Protein AF-0000000071156195 (afdb_homodimer)

Secondary structure (DSSP, 8-state):
-HHHHHHHHHHTT--S-----EE---SSS-HHHHHHHHHHHHHHHT---S-EE---SS-SSS------TT-TTSSTT----SPP---EE-SS-HHHHHHHHHHHSTTTEEEEE-S-THHHHHHHHH-TTHHHHEEEEEEE---SSS--SSBTTB-HHHHH-HHHHHHHHHH-TT--EEEE-HHHHHHT-EEHHIIIIIITTS--HHHHHHHHHTTTSPP-SEE--HHHHHHHHHH-GGGEEEEEEE-EEE--SGGGTT-EEE-TT--S-PPP-EEEEEEE-HHHHHHHHHHHH-/-HHHHHHHHHHTT--S-----EE---SSS-HHHHHHHHHHHHHHHT---S-EE---SS-SSS------TT-TTSSTT----SPP---EE-SS-HHHHHHHHHHHSTTTEEEEE-S-THHHHHHHHH-TTGGGGEEEEEEE---SSS--SSBTTB-HHHHH-HHHHHHHHTS-TT--EEEE-HHHHHHT-EEHHIIIIIITTS--HHHHHHHHHTTTSPP-SEE--HHHHHHHHHH-GGGEEEEEEE-EEE--SGGGTT-EEE-TT--S-PPP-EEEEEEE-HHHHHHHHHHHH-

Organism: Aphis gossypii (NCBI:txid80765)

Radius of gyration: 26.91 Å; Cα contacts (8 Å, |Δi|>4): 1268; chains: 2; bounding box: 45×77×62 Å

Solvent-accessible surface area (backbone atoms only — not comparable to full-atom values): 30628 Å² total; per-residue (Å²): 105,29,65,55,41,54,52,37,33,42,75,66,64,70,52,95,65,82,76,80,61,46,68,39,42,28,52,55,21,49,28,70,36,42,50,52,51,50,32,49,52,28,38,77,68,70,47,53,79,51,50,28,24,48,38,30,60,43,32,82,86,49,81,68,71,64,73,39,55,22,21,80,52,43,42,24,67,63,87,76,88,70,80,70,63,46,67,75,42,74,90,47,42,21,24,57,49,51,43,53,48,23,70,73,32,60,56,66,35,64,46,80,38,73,46,42,46,46,39,58,21,49,24,37,62,68,34,75,64,40,58,76,19,39,54,37,44,40,35,46,39,30,16,83,85,46,61,38,78,67,45,80,19,10,12,55,34,27,44,57,25,22,64,24,41,33,35,41,55,69,56,30,77,83,43,55,28,40,31,42,25,51,60,38,43,58,66,56,65,40,41,30,62,47,48,54,61,53,57,46,56,41,93,23,73,59,27,55,49,50,51,46,26,51,62,48,42,78,89,52,74,54,46,76,58,49,54,36,51,53,43,47,36,70,75,36,61,80,36,52,68,38,67,47,77,35,29,60,45,52,28,69,56,75,92,48,38,12,15,53,48,70,37,84,80,61,77,78,77,61,71,49,30,29,31,38,45,63,37,62,43,52,69,58,50,52,48,50,49,51,63,40,46,87,104,29,66,54,41,54,51,36,33,41,75,66,64,69,52,96,64,80,76,80,60,45,68,38,42,27,53,56,20,50,29,72,38,43,50,52,50,51,31,49,50,28,38,78,68,71,47,52,81,51,48,28,24,48,38,29,60,46,31,81,85,50,82,68,72,63,73,41,54,23,22,79,52,43,42,24,66,62,85,76,88,67,80,70,63,45,67,75,42,77,92,49,43,21,24,58,50,51,43,53,48,22,69,72,31,60,56,66,34,64,46,81,38,72,45,43,45,45,39,58,22,50,24,38,61,68,34,74,66,40,59,75,20,41,55,37,43,38,34,46,41,31,18,84,85,46,60,37,77,69,44,81,19,11,12,55,33,27,45,56,24,21,63,25,42,32,35,42,56,70,56,32,78,86,43,57,27,39,30,42,26,51,60,38,42,60,66,56,64,41,40,29,61,48,49,54,60,53,56,45,55,42,93,25,72,60,27,54,50,49,51,46,26,51,63,49,42,78,88,52,74,54,46,74,60,52,54,37,50,53,44,47,38,71,76,36,61,80,37,53,68,37,66,48,78,34,29,61,45,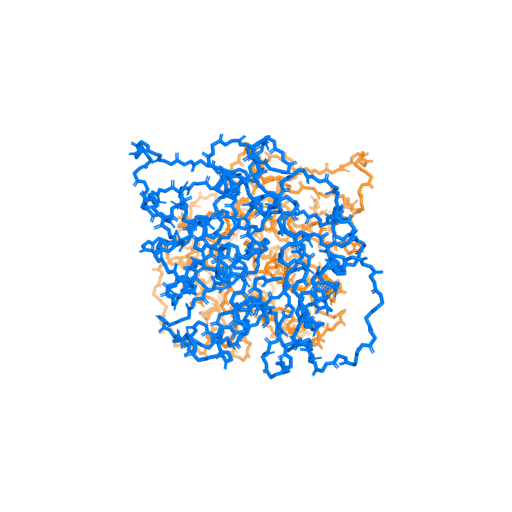52,28,68,57,74,91,49,37,12,15,50,48,70,37,85,80,60,77,78,77,61,71,49,29,30,31,38,44,63,38,61,43,53,68,59,52,53,49,50,49,51,66,42,46,93

Sequence (588 aa):
MAILLLLSARANNDTNFDIVAITCTYGNTNLKNVEKNVLKTLTIANESKIPVYSGAYKPLTHNHTSDNFFGNDGFGDFEFNQKIIGNIDRSKHAAVALIDLAYKYPGELSILVIGPTTNIALAISLDPKFVHKIKRFYVMGGSVIGIGNSSPGVEFNFGSDAESNFIFFNSTRGEVSLLLPWETNLSINISSSWRKNVLGGINSKFLKFLNKAESKTKESPTWEPCDSLMAAAILCPNLIKKSIVTNITPIMEGEARGGILIDYSERSHKPNNVEIIQDVHVEEFQKILVTYLSMAILLLLSARANNDTNFDIVAITCTYGNTNLKNVEKNVLKTLTIANESKIPVYSGAYKPLTHNHTSDNFFGNDGFGDFEFNQKIIGNIDRSKHAAVALIDLAYKYPGELSILVIGPTTNIALAISLDPKFVHKIKRFYVMGGSVIGIGNSSPGVEFNFGSDAESNFIFFNSTRGEVSLLLPWETNLSINISSSWRKNVLGGINSKFLKFLNKAESKTKESPTWEPCDSLMAAAILCPNLIKKSIVTNITPIMEGEARGGILIDYSERSHKPNNVEIIQDVHVEEFQKILVTYLS

Structure (mmCIF, N/CA/C/O backbone):
data_AF-0000000071156195-model_v1
#
loop_
_entity.id
_entity.type
_entity.pdbx_description
1 polymer 'Inosine/uridine-preferring nucleoside hydrolase domain-containing protein'
#
loop_
_atom_site.group_PDB
_atom_site.id
_atom_site.type_symbol
_atom_site.label_atom_id
_atom_site.label_alt_id
_atom_site.label_comp_id
_atom_site.label_asym_id
_atom_site.label_entity_id
_atom_site.label_seq_id
_atom_site.pdbx_PDB_ins_code
_atom_site.Cartn_x
_atom_site.Cartn_y
_atom_site.Cartn_z
_atom_site.occupancy
_atom_site.B_iso_or_equiv
_atom_site.auth_seq_id
_atom_site.auth_comp_id
_atom_site.auth_asym_id
_atom_site.auth_atom_id
_atom_site.pdbx_PDB_model_num
ATOM 1 N N . MET A 1 1 ? -2.215 21.938 16.703 1 96.94 1 MET A N 1
ATOM 2 C CA . MET A 1 1 ? -2.498 23.344 16.484 1 96.94 1 MET A CA 1
ATOM 3 C C . MET A 1 1 ? -3.182 23.562 15.133 1 96.94 1 MET A C 1
ATOM 5 O O . MET A 1 1 ? -4.16 24.297 15.039 1 96.94 1 MET A O 1
ATOM 9 N N . ALA A 1 2 ? -2.705 22.844 14.039 1 98.38 2 ALA A N 1
ATOM 10 C CA . ALA A 1 2 ? -3.297 22.953 12.711 1 98.38 2 ALA A CA 1
ATOM 11 C C . ALA A 1 2 ? -4.781 22.594 12.742 1 98.38 2 ALA A C 1
ATOM 13 O O . ALA A 1 2 ? -5.613 23.328 12.203 1 98.38 2 ALA A O 1
ATOM 14 N N . ILE A 1 3 ? -5.121 21.516 13.398 1 98.25 3 ILE A N 1
ATOM 15 C CA . ILE A 1 3 ? -6.504 21.047 13.492 1 98.25 3 ILE A CA 1
ATOM 16 C C . ILE A 1 3 ? -7.344 22.094 14.227 1 98.25 3 ILE A C 1
ATOM 18 O O . ILE A 1 3 ? -8.414 22.484 13.758 1 98.25 3 ILE A O 1
ATOM 22 N N . LEU A 1 4 ? -6.883 22.625 15.359 1 98.19 4 LEU A N 1
ATOM 23 C CA . LEU A 1 4 ? -7.629 23.594 16.141 1 98.19 4 LEU A CA 1
ATOM 24 C C . LEU A 1 4 ? -7.832 24.891 15.367 1 98.19 4 LEU A C 1
ATOM 26 O O . LEU A 1 4 ? -8.891 25.516 15.461 1 98.19 4 LEU A O 1
ATOM 30 N N . LEU A 1 5 ? -6.824 25.266 14.648 1 98.06 5 LEU A N 1
ATOM 31 C CA . LEU A 1 5 ? -6.922 26.469 13.82 1 98.06 5 LEU A CA 1
ATOM 32 C C . LEU A 1 5 ? -8.07 26.344 12.82 1 98.06 5 LEU A C 1
ATOM 34 O O . LEU A 1 5 ? -8.906 27.25 12.711 1 98.06 5 LEU A O 1
ATOM 38 N N . LEU A 1 6 ? -8.164 25.234 12.109 1 98.19 6 LEU A N 1
ATOM 39 C CA . LEU A 1 6 ? -9.195 25.016 11.102 1 98.19 6 LEU A CA 1
ATOM 40 C C . LEU A 1 6 ? -10.57 24.891 11.742 1 98.19 6 LEU A C 1
ATOM 42 O O . LEU A 1 6 ? -11.562 25.422 11.227 1 98.19 6 LEU A O 1
ATOM 46 N N . LEU A 1 7 ? -10.641 24.188 12.859 1 97.75 7 LEU A N 1
ATOM 47 C CA . LEU A 1 7 ? -11.914 24.031 13.562 1 97.75 7 LEU A CA 1
ATOM 48 C C . LEU A 1 7 ? -12.438 25.375 14.055 1 97.75 7 LEU A C 1
ATOM 50 O O . LEU A 1 7 ? -13.633 25.641 13.953 1 97.75 7 LEU A O 1
ATOM 54 N N . SER A 1 8 ? -11.547 26.156 14.617 1 97.31 8 SER A N 1
ATOM 55 C CA . SER A 1 8 ? -11.93 27.469 15.117 1 97.31 8 SER A CA 1
ATOM 56 C C . SER A 1 8 ? -12.438 28.375 13.992 1 97.31 8 SER A C 1
ATOM 58 O O . SER A 1 8 ? -13.453 29.047 14.141 1 97.31 8 SER A O 1
ATOM 60 N N . ALA A 1 9 ? -11.695 28.391 12.883 1 97.19 9 ALA A N 1
ATOM 61 C CA . ALA A 1 9 ? -12.117 29.188 11.734 1 97.19 9 ALA A CA 1
ATOM 62 C C . ALA A 1 9 ? -13.492 28.766 11.242 1 97.19 9 ALA A C 1
ATOM 64 O O . ALA A 1 9 ? -14.328 29.594 10.906 1 97.19 9 ALA A O 1
ATOM 65 N N . ARG A 1 10 ? -13.719 27.453 11.164 1 95.5 10 ARG A N 1
ATOM 66 C CA . ARG A 1 10 ? -15.008 26.922 10.75 1 95.5 10 ARG A CA 1
ATOM 67 C C . ARG A 1 10 ? -16.109 27.344 11.719 1 95.5 10 ARG A C 1
ATOM 69 O O . ARG A 1 10 ? -17.203 27.734 11.297 1 95.5 10 ARG A O 1
ATOM 76 N N . ALA A 1 11 ? -15.852 27.266 12.992 1 93.69 11 ALA A N 1
ATOM 77 C CA . ALA A 1 11 ? -16.828 27.609 14.023 1 93.69 11 ALA A CA 1
ATOM 78 C C . ALA A 1 11 ? -17.219 29.078 13.938 1 93.69 11 ALA A C 1
ATOM 80 O O . ALA A 1 11 ? -18.344 29.453 14.25 1 93.69 11 ALA A O 1
ATOM 81 N N . ASN A 1 12 ? -16.297 29.891 13.469 1 93.56 12 ASN A N 1
ATOM 82 C CA . ASN A 1 12 ? -16.531 31.328 13.344 1 93.56 12 ASN A CA 1
ATOM 83 C C . ASN A 1 12 ? -17.156 31.688 12 1 93.56 12 ASN A C 1
ATOM 85 O O . ASN A 1 12 ? -17.281 32.875 11.664 1 93.56 12 ASN A O 1
ATOM 89 N N . ASN A 1 13 ? -17.438 30.688 11.219 1 90.56 13 ASN A N 1
ATOM 90 C CA . ASN A 1 13 ? -18.016 30.859 9.898 1 90.56 13 ASN A CA 1
ATOM 91 C C . ASN A 1 13 ? -17.125 31.719 8.992 1 90.56 13 ASN A C 1
ATOM 93 O O . ASN A 1 13 ? -17.625 32.531 8.211 1 90.56 13 ASN A O 1
ATOM 97 N N . ASP A 1 14 ? -15.914 31.578 9.188 1 88.75 14 ASP A N 1
ATOM 98 C CA . ASP A 1 14 ? -14.945 32.344 8.398 1 88.75 14 ASP A CA 1
ATOM 99 C C . ASP A 1 14 ? -14.359 31.469 7.285 1 88.75 14 ASP A C 1
ATOM 101 O O . ASP A 1 14 ? -13.211 31.672 6.879 1 88.75 14 ASP A O 1
ATOM 105 N N . THR A 1 15 ? -15.086 30.375 6.988 1 89 15 THR A N 1
ATOM 106 C CA . THR A 1 15 ? -14.586 29.469 5.953 1 89 15 THR A CA 1
ATOM 107 C C . THR A 1 15 ? -15.727 28.984 5.066 1 89 15 THR A C 1
ATOM 109 O O . THR A 1 15 ? -16.906 29.109 5.43 1 89 15 THR A O 1
ATOM 112 N N . ASN A 1 16 ? -15.328 28.516 3.945 1 91 16 ASN A N 1
ATOM 113 C CA . ASN A 1 16 ? -16.281 27.953 3.002 1 91 16 ASN A CA 1
ATOM 114 C C . ASN A 1 16 ? -16.141 26.438 2.893 1 91 16 ASN A C 1
ATOM 116 O O . ASN A 1 16 ? -16.453 25.859 1.851 1 91 16 ASN A O 1
ATOM 120 N N . PHE A 1 17 ? -15.516 25.922 3.963 1 94.06 17 PHE A N 1
ATOM 121 C CA . PHE A 1 17 ? -15.344 24.469 3.916 1 94.06 17 PHE A CA 1
ATOM 122 C C . PHE A 1 17 ? -15.836 23.828 5.207 1 94.06 17 PHE A C 1
ATOM 124 O O . PHE A 1 17 ? -16.062 24.516 6.203 1 94.06 17 PHE A O 1
ATOM 131 N N . ASP A 1 18 ? -16.141 22.562 5.141 1 96.5 18 ASP A N 1
ATOM 132 C CA . ASP A 1 18 ? -16.375 21.703 6.293 1 96.5 18 ASP A CA 1
ATOM 133 C C . ASP A 1 18 ? -15.258 20.688 6.473 1 96.5 18 ASP A C 1
ATOM 135 O O . ASP A 1 18 ? -14.516 20.406 5.527 1 96.5 18 ASP A O 1
ATOM 139 N N . ILE A 1 19 ? -15.055 20.281 7.66 1 97.94 19 ILE A N 1
ATOM 140 C CA . ILE A 1 19 ? -14.148 19.188 7.945 1 97.94 19 ILE A CA 1
ATOM 141 C C . ILE A 1 19 ? -14.93 17.875 8.031 1 97.94 19 ILE A C 1
ATOM 143 O O . ILE A 1 19 ? -15.711 17.672 8.961 1 97.94 19 ILE A O 1
ATOM 147 N N . VAL A 1 20 ? -14.68 16.984 7.098 1 98.31 20 VAL A N 1
ATOM 148 C CA . VAL A 1 20 ? -15.594 15.859 6.938 1 98.31 20 VAL A CA 1
ATOM 149 C C . VAL A 1 20 ? -14.977 14.609 7.547 1 98.31 20 VAL A C 1
ATOM 151 O O . VAL A 1 20 ? -15.664 13.602 7.75 1 98.31 20 VAL A O 1
ATOM 154 N N . ALA A 1 21 ? -13.625 14.68 7.844 1 98.81 21 ALA A N 1
ATOM 155 C CA . ALA A 1 21 ? -12.961 13.547 8.5 1 98.81 21 ALA A CA 1
ATOM 156 C C . ALA A 1 21 ? -11.539 13.914 8.914 1 98.81 21 ALA A C 1
ATOM 158 O O . ALA A 1 21 ? -10.977 14.891 8.422 1 98.81 21 ALA A O 1
ATOM 159 N N . ILE A 1 22 ? -11.008 13.188 9.805 1 98.81 22 ILE A N 1
ATOM 160 C CA . ILE A 1 22 ? -9.594 13.148 10.156 1 98.81 22 ILE A CA 1
ATOM 161 C C . ILE A 1 22 ? -9.07 11.719 10.047 1 98.81 22 ILE A C 1
ATOM 163 O O . ILE A 1 22 ? -9.719 10.781 10.508 1 98.81 22 ILE A O 1
ATOM 167 N N . THR A 1 23 ? -8.016 11.516 9.344 1 98.88 23 THR A N 1
ATOM 168 C CA . THR A 1 23 ? -7.371 10.211 9.234 1 98.88 23 THR A CA 1
ATOM 169 C C . THR A 1 23 ? -6.02 10.211 9.938 1 98.88 23 THR A C 1
ATOM 171 O O . THR A 1 23 ? -5.207 11.125 9.742 1 98.88 23 THR A O 1
ATOM 174 N N . CYS A 1 24 ? -5.777 9.242 10.758 1 98.81 24 CYS A N 1
ATOM 175 C CA . CYS A 1 24 ? -4.586 9.211 11.602 1 98.81 24 CYS A CA 1
ATOM 176 C C . CYS A 1 24 ? -3.523 8.297 11.008 1 98.81 24 CYS A C 1
ATOM 178 O O . CYS A 1 24 ? -3.848 7.324 10.32 1 98.81 24 CYS A O 1
ATOM 180 N N . THR A 1 25 ? -2.354 8.578 11.203 1 98.56 25 THR A N 1
ATOM 181 C CA . THR A 1 25 ? -1.191 7.734 10.945 1 98.56 25 THR A CA 1
ATOM 182 C C . THR A 1 25 ? -0.101 7.984 11.977 1 98.56 25 THR A C 1
ATOM 184 O O . THR A 1 25 ? -0.253 8.836 12.859 1 98.56 25 THR A O 1
ATOM 187 N N . TYR A 1 26 ? 0.959 7.254 11.906 1 98.19 26 TYR A N 1
ATOM 188 C CA . TYR A 1 26 ? 2.129 7.434 12.758 1 98.19 26 TYR A CA 1
ATOM 189 C C . TYR A 1 26 ? 2.854 8.734 12.422 1 98.19 26 TYR A C 1
ATOM 191 O O . TYR A 1 26 ? 2.57 9.359 11.398 1 98.19 26 TYR A O 1
ATOM 199 N N . GLY A 1 27 ? 3.688 9.227 13.289 1 97 27 GLY A N 1
ATOM 200 C CA . GLY A 1 27 ? 4.523 10.406 13.125 1 97 27 GLY A CA 1
ATOM 201 C C . GLY A 1 27 ? 5.531 10.586 14.242 1 97 27 GLY A C 1
ATOM 202 O O . GLY A 1 27 ? 6.32 9.68 14.523 1 97 27 GLY A O 1
ATOM 203 N N . ASN A 1 28 ? 5.449 11.703 14.945 1 96.69 28 ASN A N 1
ATOM 204 C CA . ASN A 1 28 ? 6.34 11.953 16.078 1 96.69 28 ASN A CA 1
ATOM 205 C C . ASN A 1 28 ? 6.117 10.938 17.188 1 96.69 28 ASN A C 1
ATOM 207 O O . ASN A 1 28 ? 6.953 10.805 18.094 1 96.69 28 ASN A O 1
ATOM 211 N N . THR A 1 29 ? 5.004 10.281 17.109 1 97.62 29 THR A N 1
ATOM 212 C CA . THR A 1 29 ? 4.668 9.195 18.031 1 97.62 29 THR A CA 1
ATOM 213 C C . THR A 1 29 ? 3.941 8.07 17.297 1 97.62 29 THR A C 1
ATOM 215 O O . THR A 1 29 ? 3.73 8.148 16.078 1 97.62 29 THR A O 1
ATOM 218 N N . ASN A 1 30 ? 3.621 6.98 18.031 1 97.88 30 ASN A N 1
ATOM 219 C CA . ASN A 1 30 ? 2.969 5.84 17.391 1 97.88 30 ASN A CA 1
ATOM 220 C C . ASN A 1 30 ? 1.495 6.121 17.125 1 97.88 30 ASN A C 1
ATOM 222 O O . ASN A 1 30 ? 0.922 7.059 17.672 1 97.88 30 ASN A O 1
ATOM 226 N N . LEU A 1 31 ? 0.903 5.312 16.281 1 98.31 31 LEU A N 1
ATOM 227 C CA . LEU A 1 31 ? -0.462 5.5 15.805 1 98.31 31 LEU A CA 1
ATOM 228 C C . LEU A 1 31 ? -1.443 5.57 16.969 1 98.31 31 LEU A C 1
ATOM 230 O O . LEU A 1 31 ? -2.338 6.422 16.984 1 98.31 31 LEU A O 1
ATOM 234 N N . LYS A 1 32 ? -1.363 4.699 17.953 1 97.94 32 LYS A N 1
ATOM 235 C CA . LYS A 1 32 ? -2.285 4.676 19.094 1 97.94 32 LYS A CA 1
ATOM 236 C C . LYS A 1 32 ? -2.297 6.02 19.812 1 97.94 32 LYS A C 1
ATOM 238 O O . LYS A 1 32 ? -3.361 6.535 20.156 1 97.94 32 LYS A O 1
ATOM 243 N N . ASN A 1 33 ? -1.095 6.516 20.047 1 98.44 33 ASN A N 1
ATOM 244 C CA . ASN A 1 33 ? -0.983 7.832 20.672 1 98.44 33 ASN A CA 1
ATOM 245 C C . ASN A 1 33 ? -1.608 8.914 19.797 1 98.44 33 ASN A C 1
ATOM 247 O O . ASN A 1 33 ? -2.307 9.797 20.297 1 98.44 33 ASN A O 1
ATOM 251 N N . VAL A 1 34 ? -1.329 8.891 18.469 1 98.56 34 VAL A N 1
ATOM 252 C CA . VAL A 1 34 ? -1.871 9.883 17.547 1 98.56 34 VAL A CA 1
ATOM 253 C C . VAL A 1 34 ? -3.396 9.875 17.625 1 98.56 34 VAL A C 1
ATOM 255 O O . VAL A 1 34 ? -4.023 10.938 17.688 1 98.56 34 VAL A O 1
ATOM 258 N N . GLU A 1 35 ? -3.982 8.719 17.578 1 98.62 35 GLU A N 1
ATOM 259 C CA . GLU A 1 35 ? -5.434 8.57 17.672 1 98.62 35 GLU A CA 1
ATOM 260 C C . GLU A 1 35 ? -5.969 9.25 18.938 1 98.62 35 GLU A C 1
ATOM 262 O O . GLU A 1 35 ? -6.918 10.039 18.859 1 98.62 35 GLU A O 1
ATOM 267 N N . LYS A 1 36 ? -5.367 8.961 20.047 1 98.25 36 LYS A N 1
ATOM 268 C CA . LYS A 1 36 ? -5.773 9.555 21.312 1 98.25 36 LYS A CA 1
ATOM 269 C C . LYS A 1 36 ? -5.625 11.07 21.281 1 98.25 36 LYS A C 1
ATOM 271 O O . LYS A 1 36 ? -6.496 11.797 21.766 1 98.25 36 LYS A O 1
ATOM 276 N N . ASN A 1 37 ? -4.527 11.547 20.766 1 98.38 37 ASN A N 1
ATOM 277 C CA . ASN A 1 37 ? -4.234 12.977 20.734 1 98.38 37 ASN A CA 1
ATOM 278 C C . ASN A 1 37 ? -5.219 13.727 19.844 1 98.38 37 ASN A C 1
ATOM 280 O O . ASN A 1 37 ? -5.605 14.852 20.156 1 98.38 37 ASN A O 1
ATOM 284 N N . VAL A 1 38 ? -5.613 13.125 18.703 1 98.62 38 VAL A N 1
ATOM 285 C CA . VAL A 1 38 ? -6.633 13.719 17.844 1 98.62 38 VAL A CA 1
ATOM 286 C C . VAL A 1 38 ? -7.949 13.828 18.609 1 98.62 38 VAL A C 1
ATOM 288 O O . VAL A 1 38 ? -8.617 14.867 18.562 1 98.62 38 VAL A O 1
ATOM 291 N N . LEU A 1 39 ? -8.305 12.781 19.312 1 98.56 39 LEU A N 1
ATOM 292 C CA . LEU A 1 39 ? -9.555 12.797 20.078 1 98.56 39 LEU A CA 1
ATOM 293 C C . LEU A 1 39 ? -9.5 13.852 21.188 1 98.56 39 LEU A C 1
ATOM 295 O O . LEU A 1 39 ? -10.5 14.516 21.453 1 98.56 39 LEU A O 1
ATOM 299 N N . LYS A 1 40 ? -8.32 13.984 21.906 1 98.5 40 LYS A N 1
ATOM 300 C CA . LYS A 1 40 ? -8.148 15.055 22.875 1 98.5 40 LYS A CA 1
ATOM 301 C C . LYS A 1 40 ? -8.367 16.422 22.25 1 98.5 40 LYS A C 1
ATOM 303 O O . LYS A 1 40 ? -9.055 17.281 22.812 1 98.5 40 LYS A O 1
ATOM 308 N N . THR A 1 41 ? -7.816 16.625 21.078 1 98.44 41 THR A N 1
ATOM 309 C CA . THR A 1 41 ? -7.918 17.875 20.359 1 98.44 41 THR A CA 1
ATOM 310 C C . THR A 1 41 ? -9.375 18.188 20.016 1 98.44 41 THR A C 1
ATOM 312 O O . THR A 1 41 ? -9.836 19.312 20.203 1 98.44 41 THR A O 1
ATOM 315 N N . LEU A 1 42 ? -10.062 17.203 19.5 1 98.38 42 LEU A N 1
ATOM 316 C CA . LEU A 1 42 ? -11.469 17.375 19.156 1 98.38 42 LEU A CA 1
ATOM 317 C C . LEU A 1 42 ? -12.305 17.641 20.406 1 98.38 42 LEU A C 1
ATOM 319 O O . LEU A 1 42 ? -13.289 18.391 20.344 1 98.38 42 LEU A O 1
ATOM 323 N N . THR A 1 43 ? -11.945 17.016 21.531 1 98.31 43 THR A N 1
ATOM 324 C CA . THR A 1 43 ? -12.633 17.234 22.797 1 98.31 43 THR A CA 1
ATOM 325 C C . THR A 1 43 ? -12.492 18.703 23.234 1 98.31 43 THR A C 1
ATOM 327 O O . THR A 1 43 ? -13.484 19.344 23.594 1 98.31 43 THR A O 1
ATOM 330 N N . ILE A 1 44 ? -11.266 19.25 23.141 1 97.56 44 ILE A N 1
ATOM 331 C CA . ILE A 1 44 ? -11 20.641 23.516 1 97.56 44 ILE A CA 1
ATOM 332 C C . ILE A 1 44 ? -11.812 21.578 22.641 1 97.56 44 ILE A C 1
ATOM 334 O O . ILE A 1 44 ? -12.312 22.609 23.094 1 97.56 44 ILE A O 1
ATOM 338 N N . ALA A 1 45 ? -11.984 21.234 21.359 1 97.44 45 ALA A N 1
ATOM 339 C CA . ALA A 1 45 ? -12.719 22.047 20.406 1 97.44 45 ALA A CA 1
ATOM 340 C C . ALA A 1 45 ? -14.219 21.766 20.484 1 97.44 45 ALA A C 1
ATOM 342 O O . ALA A 1 45 ? -15.016 22.438 19.812 1 97.44 45 ALA A O 1
ATOM 343 N N . ASN A 1 46 ? -14.656 20.844 21.188 1 96.81 46 ASN A N 1
ATOM 344 C CA . ASN A 1 46 ? -16.047 20.391 21.312 1 96.81 46 ASN A CA 1
ATOM 345 C C . ASN A 1 46 ? -16.609 19.953 19.969 1 96.81 46 ASN A C 1
ATOM 347 O O . ASN A 1 46 ? -17.703 20.391 19.578 1 96.81 46 ASN A O 1
ATOM 351 N N . GLU A 1 47 ? -15.844 19.188 19.219 1 96.06 47 GLU A N 1
ATOM 352 C CA . GLU A 1 47 ? -16.234 18.656 17.922 1 96.06 47 GLU A CA 1
ATOM 353 C C . GLU A 1 47 ? -16.219 17.125 17.922 1 96.06 47 GLU A C 1
ATOM 355 O O . GLU A 1 47 ? -15.289 16.516 17.375 1 96.06 47 GLU A O 1
ATOM 360 N N . SER A 1 48 ? -17.234 16.469 18.359 1 92.62 48 SER A N 1
ATOM 361 C CA . SER A 1 48 ? -17.25 15.023 18.531 1 92.62 48 SER A CA 1
ATOM 362 C C . SER A 1 48 ? -17.797 14.32 17.297 1 92.62 48 SER A C 1
ATOM 364 O O . SER A 1 48 ? -17.656 13.109 17.156 1 92.62 48 SER A O 1
ATOM 366 N N . LYS A 1 49 ? -18.359 15.07 16.406 1 95.94 49 LYS A N 1
ATOM 367 C CA . LYS A 1 49 ? -19.109 14.445 15.312 1 95.94 49 LYS A CA 1
ATOM 368 C C . LYS A 1 49 ? -18.203 14.195 14.109 1 95.94 49 LYS A C 1
ATOM 370 O O . LYS A 1 49 ? -18.562 13.461 13.195 1 95.94 49 LYS A O 1
ATOM 375 N N . ILE A 1 50 ? -17.031 14.805 14.055 1 98 50 ILE A N 1
ATOM 376 C CA . ILE A 1 50 ? -16.094 14.594 12.953 1 98 50 ILE A CA 1
ATOM 377 C C . ILE A 1 50 ? -15.539 13.172 13.008 1 98 50 ILE A C 1
ATOM 379 O O . ILE A 1 50 ? -14.93 12.773 14 1 98 50 ILE A O 1
ATOM 383 N N . PRO A 1 51 ? -15.805 12.352 12 1 98.56 51 PRO A N 1
ATOM 384 C CA . PRO A 1 51 ? -15.25 10.992 12.016 1 98.56 51 PRO A CA 1
ATOM 385 C C . PRO A 1 51 ? -13.727 10.977 12.016 1 98.56 51 PRO A C 1
ATOM 387 O O . PRO A 1 51 ? -13.094 11.781 11.328 1 98.56 51 PRO A O 1
ATOM 390 N N . VAL A 1 52 ? -13.156 10.125 12.852 1 98.88 52 VAL A N 1
ATOM 391 C CA . VAL A 1 52 ? -11.719 9.898 12.922 1 98.88 52 VAL A CA 1
ATOM 392 C C . VAL A 1 52 ? -11.398 8.453 12.562 1 98.88 52 VAL A C 1
ATOM 394 O O . VAL A 1 52 ? -11.891 7.523 13.203 1 98.88 52 VAL A O 1
ATOM 397 N N . TYR A 1 53 ? -10.602 8.242 11.516 1 98.88 53 TYR A N 1
ATOM 398 C CA . TYR A 1 53 ? -10.266 6.902 11.055 1 98.88 53 TYR A CA 1
ATOM 399 C C . TYR A 1 53 ? -8.828 6.547 11.406 1 98.88 53 TYR A C 1
ATOM 401 O O . TYR A 1 53 ? -7.93 7.387 11.297 1 98.88 53 TYR A O 1
ATOM 409 N N . SER A 1 54 ? -8.602 5.34 11.844 1 98.75 54 SER A N 1
ATOM 410 C CA . SER A 1 54 ? -7.266 4.805 12.07 1 98.75 54 SER A CA 1
ATOM 411 C C . SER A 1 54 ? -6.605 4.402 10.758 1 98.75 54 SER A C 1
ATOM 413 O O . SER A 1 54 ? -7.258 3.844 9.875 1 98.75 54 SER A O 1
ATOM 415 N N . GLY A 1 55 ? -5.359 4.691 10.578 1 98.69 55 GLY A N 1
ATOM 416 C CA . GLY A 1 55 ? -4.676 4.426 9.328 1 98.69 55 GLY A CA 1
ATOM 417 C C . GLY A 1 55 ? -3.396 3.629 9.5 1 98.69 55 GLY A C 1
ATOM 418 O O . GLY A 1 55 ? -3.35 2.684 10.289 1 98.69 55 GLY A O 1
ATOM 419 N N . ALA A 1 56 ? -2.404 3.926 8.727 1 98.69 56 ALA A N 1
ATOM 420 C CA . ALA A 1 56 ? -1.145 3.188 8.711 1 98.69 56 ALA A CA 1
ATOM 421 C C . ALA A 1 56 ? -0.391 3.355 10.031 1 98.69 56 ALA A C 1
ATOM 423 O O . ALA A 1 56 ? -0.247 4.473 10.531 1 98.69 56 ALA A O 1
ATOM 424 N N . TYR A 1 57 ? 0.129 2.279 10.562 1 97.5 57 TYR A N 1
ATOM 425 C CA . TYR A 1 57 ? 0.819 2.336 11.852 1 97.5 57 TYR A CA 1
ATOM 426 C C . TYR A 1 57 ? 2.326 2.439 11.656 1 97.5 57 TYR A C 1
ATOM 428 O O . TYR A 1 57 ? 3.066 2.688 12.609 1 97.5 57 TYR A O 1
ATOM 436 N N . LYS A 1 58 ? 2.787 2.227 10.422 1 98.19 58 LYS A N 1
ATOM 437 C CA . LYS A 1 58 ? 4.207 2.311 10.094 1 98.19 58 LYS A CA 1
ATOM 438 C C . LYS A 1 58 ? 4.406 2.596 8.609 1 98.19 58 LYS A C 1
ATOM 440 O O . LYS A 1 58 ? 3.463 2.498 7.816 1 98.19 58 LYS A O 1
ATOM 445 N N . PRO A 1 59 ? 5.688 3.014 8.219 1 98.38 59 PRO A N 1
ATOM 446 C CA . PRO A 1 59 ? 6 3.145 6.789 1 98.38 59 PRO A CA 1
ATOM 447 C C . PRO A 1 59 ? 5.855 1.826 6.031 1 98.38 59 PRO A C 1
ATOM 449 O O . PRO A 1 59 ? 5.832 0.756 6.645 1 98.38 59 PRO A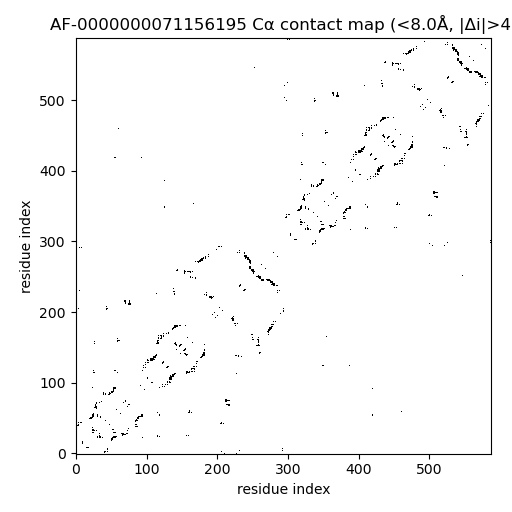 O 1
ATOM 452 N N . LEU A 1 60 ? 5.742 1.906 4.707 1 98.38 60 LEU A N 1
ATOM 453 C CA . LEU A 1 60 ? 5.48 0.741 3.871 1 98.38 60 LEU A CA 1
ATOM 454 C C . LEU A 1 60 ? 6.598 -0.288 4.008 1 98.38 60 LEU A C 1
ATOM 456 O O . LEU A 1 60 ? 6.332 -1.487 4.121 1 98.38 60 LEU A O 1
ATOM 460 N N . THR A 1 61 ? 7.871 0.146 4.062 1 97.19 61 THR A N 1
ATOM 461 C CA . THR A 1 61 ? 8.961 -0.818 3.953 1 97.19 61 THR A CA 1
ATOM 462 C C . THR A 1 61 ? 9.906 -0.703 5.145 1 97.19 61 THR A C 1
ATOM 464 O O . THR A 1 61 ? 11.047 -1.164 5.086 1 97.19 61 THR A O 1
ATOM 467 N N . HIS A 1 62 ? 9.492 -0.004 6.199 1 95.88 62 HIS A N 1
ATOM 468 C CA . HIS A 1 62 ? 10.289 0.156 7.41 1 95.88 62 HIS A CA 1
ATOM 469 C C . HIS A 1 62 ? 9.414 0.109 8.656 1 95.88 62 HIS A C 1
ATOM 471 O O . HIS A 1 62 ? 8.188 0.224 8.562 1 95.88 62 HIS A O 1
ATOM 477 N N . ASN A 1 63 ? 10.047 -0.113 9.742 1 95.5 63 ASN A N 1
ATOM 478 C CA . ASN A 1 63 ? 9.352 0.003 11.023 1 95.5 63 ASN A CA 1
ATOM 479 C C . ASN A 1 63 ? 9.328 1.444 11.523 1 95.5 63 ASN A C 1
ATOM 481 O O . ASN A 1 63 ? 10.156 2.26 11.109 1 95.5 63 ASN A O 1
ATOM 485 N N . HIS A 1 64 ? 8.32 1.754 12.234 1 96.19 64 HIS A N 1
ATOM 486 C CA . HIS A 1 64 ? 8.227 3.08 12.836 1 96.19 64 HIS A CA 1
ATOM 487 C C . HIS A 1 64 ? 9.031 3.158 14.125 1 96.19 64 HIS A C 1
ATOM 489 O O . HIS A 1 64 ? 8.992 2.232 14.938 1 96.19 64 HIS A O 1
ATOM 495 N N . THR A 1 65 ? 9.734 4.219 14.289 1 93.88 65 THR A N 1
ATOM 496 C CA . THR A 1 65 ? 10.367 4.578 15.555 1 93.88 65 THR A CA 1
ATOM 497 C C . THR A 1 65 ? 9.992 6.004 15.961 1 93.88 65 THR A C 1
ATOM 499 O O . THR A 1 65 ? 10.164 6.938 15.172 1 93.88 65 THR A O 1
ATOM 502 N N . SER A 1 66 ? 9.5 6.086 17.141 1 93.62 66 SER A N 1
ATOM 503 C CA . SER A 1 66 ? 9.156 7.41 17.656 1 93.62 66 SER A CA 1
ATOM 504 C C . SER A 1 66 ? 10.406 8.195 18.031 1 93.62 66 SER A C 1
ATOM 506 O O . SER A 1 66 ? 11.352 7.637 18.578 1 93.62 66 SER A O 1
ATOM 508 N N . ASP A 1 67 ? 10.344 9.492 17.812 1 91.38 67 ASP A N 1
ATOM 509 C CA . ASP A 1 67 ? 11.477 10.328 18.203 1 91.38 67 ASP A CA 1
ATOM 510 C C . ASP A 1 67 ? 11.203 11.031 19.531 1 91.38 67 ASP A C 1
ATOM 512 O O . ASP A 1 67 ? 12.078 11.719 20.062 1 91.38 67 ASP A O 1
ATOM 516 N N . ASN A 1 68 ? 9.969 11.016 20.047 1 91 68 ASN A N 1
ATOM 517 C CA . ASN A 1 68 ? 9.539 11.586 21.312 1 91 68 ASN A CA 1
ATOM 518 C C . ASN A 1 68 ? 9.734 13.102 21.344 1 91 68 ASN A C 1
ATOM 520 O O . ASN A 1 68 ? 10.062 13.672 22.375 1 91 68 ASN A O 1
ATOM 524 N N . PHE A 1 69 ? 9.672 13.711 20.188 1 93 69 PHE A N 1
ATOM 525 C CA . PHE A 1 69 ? 9.859 15.156 20.094 1 93 69 PHE A CA 1
ATOM 526 C C . PHE A 1 69 ? 8.891 15.891 21.016 1 93 69 PHE A C 1
ATOM 528 O O . PHE A 1 69 ? 9.281 16.844 21.703 1 93 69 PHE A O 1
ATOM 535 N N . PHE A 1 70 ? 7.668 15.445 21.094 1 95.88 70 PHE A N 1
ATOM 536 C CA . PHE A 1 70 ? 6.645 16.062 21.938 1 95.88 70 PHE A CA 1
ATOM 537 C C . PHE A 1 70 ? 6.367 15.203 23.172 1 95.88 70 PHE A C 1
ATOM 539 O O . PHE A 1 70 ? 5.242 15.18 23.672 1 95.88 70 PHE A O 1
ATOM 546 N N . GLY A 1 71 ? 7.348 14.453 23.578 1 96.31 71 GLY A N 1
ATOM 547 C CA . GLY A 1 71 ? 7.145 13.523 24.672 1 96.31 71 GLY A CA 1
ATOM 548 C C . GLY A 1 71 ? 6.762 12.133 24.219 1 96.31 71 GLY A C 1
ATOM 549 O O . GLY A 1 71 ? 6.605 11.883 23.016 1 96.31 71 GLY A O 1
ATOM 550 N N . ASN A 1 72 ? 6.535 11.25 25.141 1 95.25 72 ASN A N 1
ATOM 551 C CA . ASN A 1 72 ? 6.234 9.852 24.844 1 95.25 72 ASN A CA 1
ATOM 552 C C . ASN A 1 72 ? 4.887 9.703 24.141 1 95.25 72 ASN A C 1
ATOM 554 O O . ASN A 1 72 ? 4.75 8.906 23.203 1 95.25 72 ASN A O 1
ATOM 558 N N . ASP A 1 73 ? 3.957 10.445 24.562 1 96.94 73 ASP A N 1
ATOM 559 C CA . ASP A 1 73 ? 2.623 10.305 23.984 1 96.94 73 ASP A CA 1
ATOM 560 C C . ASP A 1 73 ? 2.436 11.258 22.797 1 96.94 73 ASP A C 1
ATOM 562 O O . ASP A 1 73 ? 1.354 11.312 22.203 1 96.94 73 ASP A O 1
ATOM 566 N N . GLY A 1 74 ? 3.482 12.062 22.5 1 96.69 74 GLY A N 1
ATOM 567 C CA . GLY A 1 74 ? 3.422 12.984 21.375 1 96.69 74 GLY A CA 1
ATOM 568 C C . GLY A 1 74 ? 2.668 14.266 21.703 1 96.69 74 GLY A C 1
ATOM 569 O O . GLY A 1 74 ? 2.371 15.055 20.797 1 96.69 74 GLY A O 1
ATOM 570 N N . PHE A 1 75 ? 2.301 14.469 22.953 1 97.19 75 PHE A N 1
ATOM 571 C CA . PHE A 1 75 ? 1.517 15.641 23.312 1 97.19 75 PHE A CA 1
ATOM 572 C C . PHE A 1 75 ? 1.958 16.188 24.672 1 97.19 75 PHE A C 1
ATOM 574 O O . PHE A 1 75 ? 1.132 16.656 25.453 1 97.19 75 PHE A O 1
ATOM 581 N N . GLY A 1 76 ? 3.217 16.078 25 1 97.19 76 GLY A N 1
ATOM 582 C CA . GLY A 1 76 ? 3.766 16.719 26.188 1 97.19 76 GLY A CA 1
ATOM 583 C C . GLY A 1 76 ? 3.65 15.867 27.438 1 97.19 76 GLY A C 1
ATOM 584 O O . GLY A 1 76 ? 4.148 16.25 28.5 1 97.19 76 GLY A O 1
ATOM 585 N N . ASP A 1 77 ? 3.006 14.734 27.422 1 97.44 77 ASP A N 1
ATOM 586 C CA . ASP A 1 77 ? 2.918 13.742 28.5 1 97.44 77 ASP A CA 1
ATOM 587 C C . ASP A 1 77 ? 2.17 14.305 29.703 1 97.44 77 ASP A C 1
ATOM 589 O O . ASP A 1 77 ? 2.461 13.938 30.844 1 97.44 77 ASP A O 1
ATOM 593 N N . PHE A 1 78 ? 1.312 15.266 29.484 1 97 78 PHE A N 1
ATOM 594 C CA . PHE A 1 78 ? 0.548 15.82 30.594 1 97 78 PHE A CA 1
ATOM 595 C C . PHE A 1 78 ? -0.725 15.023 30.844 1 97 78 PHE A C 1
ATOM 597 O O . PHE A 1 78 ? -1.154 14.258 29.969 1 97 78 PHE A O 1
ATOM 604 N N . GLU A 1 79 ? -1.248 15.18 31.938 1 96.31 79 GLU A N 1
ATOM 605 C CA . GLU A 1 79 ? -2.51 14.523 32.281 1 96.31 79 GLU A CA 1
ATOM 606 C C . GLU A 1 79 ? -3.693 15.25 31.641 1 96.31 79 GLU A C 1
ATOM 608 O O . GLU A 1 79 ? -3.887 16.453 31.859 1 96.31 79 GLU A O 1
ATOM 613 N N . PHE A 1 80 ? -4.328 14.555 30.828 1 97.25 80 PHE A N 1
ATOM 614 C CA . PHE A 1 80 ? -5.555 15.078 30.234 1 97.25 80 PHE A CA 1
ATOM 615 C C . PHE A 1 80 ? -6.758 14.773 31.125 1 97.25 80 PHE A C 1
ATOM 617 O O . PHE A 1 80 ? -7.199 13.625 31.203 1 97.25 80 PHE A O 1
ATOM 624 N N . ASN A 1 81 ? -7.371 15.766 31.719 1 94.44 81 ASN A N 1
ATOM 625 C CA . ASN A 1 81 ? -8.352 15.555 32.781 1 94.44 81 ASN A CA 1
ATOM 626 C C . ASN A 1 81 ? -9.781 15.672 32.25 1 94.44 81 ASN A C 1
ATOM 628 O O . ASN A 1 81 ? -10.742 15.523 33 1 94.44 81 ASN A O 1
ATOM 632 N N . GLN A 1 82 ? -9.953 15.891 31 1 96.19 82 GLN A N 1
ATOM 633 C CA . GLN A 1 82 ? -11.297 15.961 30.422 1 96.19 82 GLN A CA 1
ATOM 634 C C . GLN A 1 82 ? -11.719 14.617 29.859 1 96.19 82 GLN A C 1
ATOM 636 O O . GLN A 1 82 ? -10.875 13.82 29.438 1 96.19 82 GLN A O 1
ATOM 641 N N . LYS A 1 83 ? -13.07 14.367 29.875 1 96.38 83 LYS A N 1
ATOM 642 C CA . LYS A 1 83 ? -13.602 13.164 29.25 1 96.38 83 LYS A CA 1
ATOM 643 C C . LYS A 1 83 ? -13.539 13.273 27.719 1 96.38 83 LYS A C 1
ATOM 645 O O . LYS A 1 83 ? -14.07 14.219 27.141 1 96.38 83 LYS A O 1
ATOM 650 N N . ILE A 1 84 ? -12.938 12.359 27.125 1 97.62 84 ILE A N 1
ATOM 651 C CA . ILE A 1 84 ? -12.836 12.32 25.672 1 97.62 84 ILE A CA 1
ATOM 652 C C . ILE A 1 84 ? -14.211 12.055 25.062 1 97.62 84 ILE A C 1
ATOM 654 O O . ILE A 1 84 ? -14.898 11.117 25.469 1 97.62 84 ILE A O 1
ATOM 658 N N . ILE A 1 85 ? -14.625 12.828 24.094 1 95.31 85 ILE A N 1
ATOM 659 C CA . ILE A 1 85 ? -16 12.758 23.609 1 95.31 85 ILE A CA 1
ATOM 660 C C . ILE A 1 85 ? -16.031 12.148 22.203 1 95.31 85 ILE A C 1
ATOM 662 O O . ILE A 1 85 ? -17.094 11.859 21.672 1 95.31 85 ILE A O 1
ATOM 666 N N . GLY A 1 86 ? -15.031 11.867 21.562 1 94.5 86 GLY A N 1
ATOM 667 C CA . GLY A 1 86 ? -14.984 11.258 20.234 1 94.5 86 GLY A CA 1
ATOM 668 C C . GLY A 1 86 ? -14.5 9.82 20.266 1 94.5 86 GLY A C 1
ATOM 669 O O . GLY A 1 86 ? -14.102 9.305 21.312 1 94.5 86 GLY A O 1
ATOM 670 N N . ASN A 1 87 ? -14.672 9.109 19.125 1 96.88 87 ASN A N 1
ATOM 671 C CA . ASN A 1 87 ? -14.188 7.738 18.969 1 96.88 87 ASN A CA 1
ATOM 672 C C . ASN A 1 87 ? -13.461 7.539 17.641 1 96.88 87 ASN A C 1
ATOM 674 O O . ASN A 1 87 ? -13.633 8.328 16.719 1 96.88 87 ASN A O 1
ATOM 678 N N . ILE A 1 88 ? -12.609 6.523 17.688 1 98.38 88 ILE A N 1
ATOM 679 C CA . ILE A 1 88 ? -11.945 6.125 16.453 1 98.38 88 ILE A CA 1
ATOM 680 C C . ILE A 1 88 ? -12.852 5.188 15.664 1 98.38 88 ILE A C 1
ATOM 682 O O . ILE A 1 88 ? -13.32 4.172 16.188 1 98.38 88 ILE A O 1
ATOM 686 N N . ASP A 1 89 ? -13.195 5.555 14.445 1 98.12 89 ASP A N 1
ATOM 687 C CA . ASP A 1 89 ? -13.914 4.652 13.555 1 98.12 89 ASP A CA 1
ATOM 688 C C . ASP A 1 89 ? -12.984 3.586 12.977 1 98.12 89 ASP A C 1
ATOM 690 O O . ASP A 1 89 ? -12.109 3.891 12.164 1 98.12 89 ASP A O 1
ATOM 694 N N . ARG A 1 90 ? -13.148 2.387 13.383 1 96.5 90 ARG A N 1
ATOM 695 C CA . ARG A 1 90 ? -12.289 1.29 12.953 1 96.5 90 ARG A CA 1
ATOM 696 C C . ARG A 1 90 ? -13.016 0.364 11.984 1 96.5 90 ARG A C 1
ATOM 698 O O . ARG A 1 90 ? -12.562 -0.753 11.727 1 96.5 90 ARG A O 1
ATOM 705 N N . SER A 1 91 ? -14.156 0.813 11.422 1 96.81 91 SER A N 1
ATOM 706 C CA . SER A 1 91 ? -14.914 0.001 10.477 1 96.81 91 SER A CA 1
ATOM 707 C C . SER A 1 91 ? -14.148 -0.174 9.172 1 96.81 91 SER A C 1
ATOM 709 O O . SER A 1 91 ? -14.406 -1.114 8.414 1 96.81 91 SER A O 1
ATOM 711 N N . LYS A 1 92 ? -13.273 0.698 8.867 1 97.38 92 LYS A N 1
ATOM 712 C CA . LYS A 1 92 ? -12.398 0.624 7.699 1 97.38 92 LYS A CA 1
ATOM 713 C C . LYS A 1 92 ? -11.094 1.366 7.945 1 97.38 92 LYS A C 1
ATOM 715 O O . LYS A 1 92 ? -11.023 2.244 8.805 1 97.38 92 LYS A O 1
ATOM 720 N N . HIS A 1 93 ? -10.125 1.017 7.25 1 98.75 93 HIS A N 1
ATOM 721 C CA . HIS A 1 93 ? -8.836 1.693 7.289 1 98.75 93 HIS A CA 1
ATOM 722 C C . HIS A 1 93 ? -8.938 3.104 6.715 1 98.75 93 HIS A C 1
ATOM 724 O O . HIS A 1 93 ? -9.711 3.348 5.785 1 98.75 93 HIS A O 1
ATOM 730 N N . ALA A 1 94 ? -8.125 4.023 7.215 1 98.88 94 ALA A N 1
ATOM 731 C CA . ALA A 1 94 ? -8.094 5.418 6.777 1 98.88 94 ALA A CA 1
ATOM 732 C C . ALA A 1 94 ? -7.969 5.516 5.262 1 98.88 94 ALA A C 1
ATOM 734 O O . ALA A 1 94 ? -8.586 6.383 4.637 1 98.88 94 ALA A O 1
ATOM 735 N N . ALA A 1 95 ? -7.129 4.672 4.605 1 98.88 95 ALA A N 1
ATOM 736 C CA . ALA A 1 95 ? -6.949 4.695 3.156 1 98.88 95 ALA A CA 1
ATOM 737 C C . ALA A 1 95 ? -8.266 4.418 2.436 1 98.88 95 ALA A C 1
ATOM 739 O O . ALA A 1 95 ? -8.586 5.066 1.438 1 98.88 95 ALA A O 1
ATOM 740 N N . VAL A 1 96 ? -8.992 3.463 2.908 1 98.81 96 VAL A N 1
ATOM 741 C CA . VAL A 1 96 ? -10.289 3.121 2.332 1 98.81 96 VAL A CA 1
ATOM 742 C C . VAL A 1 96 ? -11.273 4.258 2.572 1 98.81 96 VAL A C 1
ATOM 744 O O . VAL A 1 96 ? -12.047 4.617 1.681 1 98.81 96 VAL A O 1
ATOM 747 N N . ALA A 1 97 ? -11.234 4.852 3.775 1 98.88 97 ALA A N 1
ATOM 748 C CA . ALA A 1 97 ? -12.086 5.996 4.082 1 98.88 97 ALA A CA 1
ATOM 749 C C . ALA A 1 97 ? -11.805 7.156 3.135 1 98.88 97 ALA A C 1
ATOM 751 O O . ALA A 1 97 ? -12.727 7.828 2.674 1 98.88 97 ALA A O 1
ATOM 752 N N . LEU A 1 98 ? -10.547 7.406 2.865 1 98.88 98 LEU A N 1
ATOM 753 C CA . LEU A 1 98 ? -10.148 8.469 1.943 1 98.88 98 LEU A CA 1
ATOM 754 C C . LEU A 1 98 ? -10.766 8.242 0.564 1 98.88 98 LEU A C 1
ATOM 756 O O . LEU A 1 98 ? -11.289 9.18 -0.046 1 98.88 98 LEU A O 1
ATOM 760 N N . ILE A 1 99 ? -10.68 7.008 0.067 1 98.81 99 ILE A N 1
ATOM 761 C CA . ILE A 1 99 ? -11.258 6.672 -1.23 1 98.81 99 ILE A CA 1
ATOM 762 C C . ILE A 1 99 ? -12.758 6.93 -1.212 1 98.81 99 ILE A C 1
ATOM 764 O O . ILE A 1 99 ? -13.297 7.59 -2.105 1 98.81 99 ILE A O 1
ATOM 768 N N . ASP A 1 100 ? -13.438 6.422 -0.148 1 98.75 100 ASP A N 1
ATOM 769 C CA . ASP A 1 100 ? -14.883 6.609 -0.029 1 98.75 100 ASP A CA 1
ATOM 770 C C . ASP A 1 100 ? -15.242 8.094 -0.056 1 98.75 100 ASP A C 1
ATOM 772 O O . ASP A 1 100 ? -16.188 8.5 -0.742 1 98.75 100 ASP A O 1
ATOM 776 N N . LEU A 1 101 ? -14.547 8.898 0.671 1 98.81 101 LEU A N 1
ATOM 777 C CA . LEU A 1 101 ? -14.812 10.336 0.764 1 98.81 101 LEU A CA 1
ATOM 778 C C . LEU A 1 101 ? -14.547 11.023 -0.57 1 98.81 101 LEU A C 1
ATOM 780 O O . LEU A 1 101 ? -15.266 11.945 -0.951 1 98.81 101 LEU A O 1
ATOM 784 N N . ALA A 1 102 ? -13.5 10.609 -1.282 1 98.56 102 ALA A N 1
ATOM 785 C CA . ALA A 1 102 ? -13.195 11.188 -2.592 1 98.56 102 ALA A CA 1
ATOM 786 C C . ALA A 1 102 ? -14.344 10.953 -3.57 1 98.56 102 ALA A C 1
ATOM 788 O O . ALA A 1 102 ? -14.648 11.812 -4.398 1 98.56 102 ALA A O 1
ATOM 789 N N . TYR A 1 103 ? -14.906 9.812 -3.52 1 98.38 103 TYR A N 1
ATOM 790 C CA . TYR A 1 103 ? -16.031 9.492 -4.398 1 98.38 103 TYR A CA 1
ATOM 791 C C . TYR A 1 103 ? -17.297 10.195 -3.936 1 98.38 103 TYR A C 1
ATOM 793 O O . TYR A 1 103 ? -18.172 10.523 -4.75 1 98.38 103 TYR A O 1
ATOM 801 N N . LYS A 1 104 ? -17.422 10.406 -2.631 1 98.5 104 LYS A N 1
ATOM 802 C CA . LYS A 1 104 ? -18.578 11.117 -2.082 1 98.5 104 LYS A CA 1
ATOM 803 C C . LYS A 1 104 ? -18.531 12.594 -2.439 1 98.5 104 LYS A C 1
ATOM 805 O O . LYS A 1 104 ? -19.562 13.211 -2.68 1 98.5 104 LYS A O 1
ATOM 810 N N . TYR A 1 105 ? -17.344 13.18 -2.492 1 98.25 105 TYR A N 1
ATOM 811 C CA . TYR A 1 105 ? -17.156 14.602 -2.756 1 98.25 105 TYR A CA 1
ATOM 812 C C . TYR A 1 105 ? -16.219 14.82 -3.943 1 98.25 105 TYR A C 1
ATOM 814 O O . TYR A 1 105 ? -15.234 15.555 -3.844 1 98.25 105 TYR A O 1
ATOM 822 N N . PRO A 1 106 ? -16.547 14.258 -5.109 1 97.56 106 PRO A N 1
ATOM 823 C CA . PRO A 1 106 ? -15.633 14.336 -6.258 1 97.56 106 PRO A CA 1
ATOM 824 C C . PRO A 1 106 ? -15.344 15.773 -6.68 1 97.56 106 PRO A C 1
ATOM 826 O O . PRO A 1 106 ? -16.266 16.547 -6.941 1 97.56 106 PRO A O 1
ATOM 829 N N . GLY A 1 107 ? -14.086 16.078 -6.68 1 96.62 107 GLY A N 1
ATOM 830 C CA . GLY A 1 107 ? -13.656 17.406 -7.113 1 96.62 107 GLY A CA 1
ATOM 831 C C . GLY A 1 107 ? -13.82 18.469 -6.047 1 96.62 107 GLY A C 1
ATOM 832 O O . GLY A 1 107 ? -13.5 19.641 -6.273 1 96.62 107 GLY A O 1
ATOM 833 N N . GLU A 1 108 ? -14.281 18.078 -4.898 1 97.69 108 GLU A N 1
ATOM 834 C CA . GLU A 1 108 ? -14.547 19.047 -3.85 1 97.69 108 GLU A CA 1
ATOM 835 C C . GLU A 1 108 ? -13.703 18.766 -2.607 1 97.69 108 GLU A C 1
ATOM 837 O O . GLU A 1 108 ? -13.508 19.656 -1.772 1 97.69 108 GLU A O 1
ATOM 842 N N . LEU A 1 109 ? -13.219 17.609 -2.492 1 98 109 LEU A N 1
ATOM 843 C CA . LEU A 1 109 ? -12.469 17.203 -1.306 1 98 109 LEU A CA 1
ATOM 844 C C . LEU A 1 109 ? -11.023 17.688 -1.38 1 98 109 LEU A C 1
ATOM 846 O O . LEU A 1 109 ? -10.336 17.422 -2.367 1 98 109 LEU A O 1
ATOM 850 N N . SER A 1 110 ? -10.57 18.438 -0.414 1 98.19 110 SER A N 1
ATOM 851 C CA . SER A 1 110 ? -9.164 18.766 -0.211 1 98.19 110 SER A CA 1
ATOM 852 C C . SER A 1 110 ? -8.586 17.984 0.965 1 98.19 110 SER A C 1
ATOM 854 O O . SER A 1 110 ? -9.297 17.672 1.922 1 98.19 110 SER A O 1
ATOM 856 N N . ILE A 1 111 ? -7.387 17.641 0.877 1 98.69 111 ILE A N 1
ATOM 857 C CA . ILE A 1 111 ? -6.758 16.859 1.944 1 98.69 111 ILE A CA 1
ATOM 858 C C . ILE A 1 111 ? -5.535 17.609 2.471 1 98.69 111 ILE A C 1
ATOM 860 O O . ILE A 1 111 ? -4.621 17.938 1.707 1 98.69 111 ILE A O 1
ATOM 864 N N . LEU A 1 112 ? -5.539 17.953 3.725 1 98.88 112 LEU A N 1
ATOM 865 C CA . LEU A 1 112 ? -4.371 18.469 4.43 1 98.88 112 LEU A CA 1
ATOM 866 C C . LEU A 1 112 ? -3.518 17.328 4.977 1 98.88 112 LEU A C 1
ATOM 868 O O . LEU A 1 112 ? -3.973 16.562 5.82 1 98.88 112 LEU A O 1
ATOM 872 N N . VAL A 1 113 ? -2.283 17.203 4.473 1 98.81 113 VAL A N 1
ATOM 873 C CA . VAL A 1 113 ? -1.354 16.141 4.836 1 98.81 113 VAL A CA 1
ATOM 874 C C . VAL A 1 113 ? -0.236 16.703 5.711 1 98.81 113 VAL A C 1
ATOM 876 O O . VAL A 1 113 ? 0.713 17.312 5.199 1 98.81 113 VAL A O 1
ATOM 879 N N . ILE A 1 114 ? -0.297 16.438 7.023 1 98.56 114 ILE A N 1
ATOM 880 C CA . ILE A 1 114 ? 0.678 17.031 7.93 1 98.56 114 ILE A CA 1
ATOM 881 C C . ILE A 1 114 ? 1.426 15.938 8.68 1 98.56 114 ILE A C 1
ATOM 883 O O . ILE A 1 114 ? 2.033 16.188 9.719 1 98.56 114 ILE A O 1
ATOM 887 N N . GLY A 1 115 ? 1.3 14.688 8.305 1 98.19 115 GLY A N 1
ATOM 888 C CA . GLY A 1 115 ? 2.09 13.523 8.664 1 98.19 115 GLY A CA 1
ATOM 889 C C . GLY A 1 115 ? 2.654 12.789 7.465 1 98.19 115 GLY A C 1
ATOM 890 O O . GLY A 1 115 ? 2.631 13.305 6.348 1 98.19 115 GLY A O 1
ATOM 891 N N . PRO A 1 116 ? 3.248 11.586 7.742 1 98.62 116 PRO A N 1
ATOM 892 C CA . PRO A 1 116 ? 3.705 10.773 6.613 1 98.62 116 PRO A CA 1
ATOM 893 C C . PRO A 1 116 ? 2.598 10.5 5.598 1 98.62 116 PRO A C 1
ATOM 895 O O . PRO A 1 116 ? 1.423 10.422 5.965 1 98.62 116 PRO A O 1
ATOM 898 N N . THR A 1 117 ? 2.955 10.305 4.336 1 98.75 117 THR A N 1
ATOM 899 C CA . THR A 1 117 ? 2.002 10.227 3.236 1 98.75 117 THR A CA 1
ATOM 900 C C . THR A 1 117 ? 1.501 8.797 3.055 1 98.75 117 THR A C 1
ATOM 902 O O . THR A 1 117 ? 0.911 8.469 2.023 1 98.75 117 THR A O 1
ATOM 905 N N . THR A 1 118 ? 1.668 7.953 4.016 1 98.88 118 THR A N 1
ATOM 906 C CA . THR A 1 118 ? 1.438 6.516 3.896 1 98.88 118 THR A CA 1
ATOM 907 C C . THR A 1 118 ? -0.029 6.227 3.59 1 98.88 118 THR A C 1
ATOM 909 O O . THR A 1 118 ? -0.337 5.43 2.703 1 98.88 118 THR A O 1
ATOM 912 N N . ASN A 1 119 ? -0.984 6.891 4.312 1 98.94 119 ASN A N 1
ATOM 913 C CA . ASN A 1 119 ? -2.402 6.699 4.027 1 98.94 119 ASN 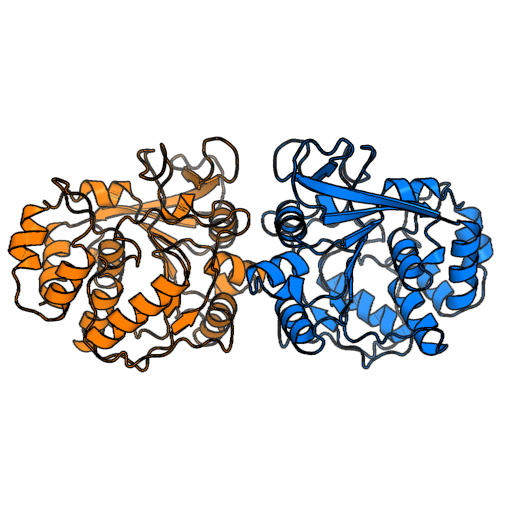A CA 1
ATOM 914 C C . ASN A 1 119 ? -2.73 7.043 2.576 1 98.94 119 ASN A C 1
ATOM 916 O O . ASN A 1 119 ? -3.504 6.336 1.928 1 98.94 119 ASN A O 1
ATOM 920 N N . ILE A 1 120 ? -2.172 8.141 2.096 1 98.81 120 ILE A N 1
ATOM 921 C CA . ILE A 1 120 ? -2.428 8.625 0.741 1 98.81 120 ILE A CA 1
ATOM 922 C C . ILE A 1 120 ? -1.904 7.609 -0.273 1 98.81 120 ILE A C 1
ATOM 924 O O . ILE A 1 120 ? -2.596 7.266 -1.235 1 98.81 120 ILE A O 1
ATOM 928 N N . ALA A 1 121 ? -0.695 7.145 -0.038 1 98.81 121 ALA A N 1
ATOM 929 C CA . ALA A 1 121 ? -0.086 6.164 -0.936 1 98.81 121 ALA A CA 1
ATOM 930 C C . ALA A 1 121 ? -0.914 4.883 -0.995 1 98.81 121 ALA A C 1
ATOM 932 O O . ALA A 1 121 ? -1.105 4.309 -2.07 1 98.81 121 ALA A O 1
ATOM 933 N N . LEU A 1 122 ? -1.365 4.418 0.167 1 98.88 122 LEU A N 1
ATOM 934 C CA . LEU A 1 122 ? -2.199 3.221 0.218 1 98.88 122 LEU A CA 1
ATOM 935 C C . LEU A 1 122 ? -3.506 3.438 -0.537 1 98.88 122 LEU A C 1
ATOM 937 O O . LEU A 1 122 ? -3.949 2.562 -1.284 1 98.88 122 LEU A O 1
ATOM 941 N N . ALA A 1 123 ? -4.141 4.605 -0.358 1 98.88 123 ALA A N 1
ATOM 942 C CA . ALA A 1 123 ? -5.367 4.914 -1.082 1 98.88 123 ALA A CA 1
ATOM 943 C C . ALA A 1 123 ? -5.141 4.879 -2.59 1 98.88 123 ALA A C 1
ATOM 945 O O . ALA A 1 123 ? -5.949 4.309 -3.332 1 98.88 123 ALA A O 1
ATOM 946 N N . ILE A 1 124 ? -4.023 5.438 -3.043 1 98.5 124 ILE A N 1
ATOM 947 C CA . ILE A 1 124 ? -3.684 5.5 -4.461 1 98.5 124 ILE A CA 1
ATOM 948 C C . ILE A 1 124 ? -3.469 4.086 -5 1 98.5 124 ILE A C 1
ATOM 950 O O . ILE A 1 124 ? -3.93 3.756 -6.094 1 98.5 124 ILE A O 1
ATOM 954 N N . SER A 1 125 ? -2.781 3.289 -4.23 1 98.62 125 SER A N 1
ATOM 955 C CA . SER A 1 125 ? -2.463 1.931 -4.66 1 98.62 125 SER A CA 1
ATOM 956 C C . SER A 1 125 ? -3.721 1.071 -4.75 1 98.62 125 SER A C 1
ATOM 958 O O . SER A 1 125 ? -3.797 0.16 -5.578 1 98.62 125 SER A O 1
ATOM 960 N N . LEU A 1 126 ? -4.727 1.374 -3.932 1 98.69 126 LEU A N 1
ATOM 961 C CA . LEU A 1 126 ? -5.992 0.647 -3.943 1 98.69 126 LEU A CA 1
ATOM 962 C C . LEU A 1 126 ? -6.879 1.125 -5.086 1 98.69 126 LEU A C 1
ATOM 964 O O . LEU A 1 126 ? -7.629 0.335 -5.668 1 98.69 126 LEU A O 1
ATOM 968 N N . ASP A 1 127 ? -6.82 2.449 -5.387 1 98 127 ASP A N 1
ATOM 969 C CA . ASP A 1 127 ? -7.656 3.055 -6.418 1 98 127 ASP A CA 1
ATOM 970 C C . ASP A 1 127 ? -6.926 4.195 -7.121 1 98 127 ASP A C 1
ATOM 972 O O . ASP A 1 127 ? -6.949 5.336 -6.66 1 98 127 ASP A O 1
ATOM 976 N N . PRO A 1 128 ? -6.434 3.945 -8.273 1 93.88 128 PRO A N 1
ATOM 977 C CA . PRO A 1 128 ? -5.656 4.973 -8.969 1 93.88 128 PRO A CA 1
ATOM 978 C C . PRO A 1 128 ? -6.496 6.188 -9.352 1 93.88 128 PRO A C 1
ATOM 980 O O . PRO A 1 128 ? -5.945 7.254 -9.656 1 93.88 128 PRO A O 1
ATOM 983 N N . LYS A 1 129 ? -7.773 6.055 -9.391 1 95.19 129 LYS A N 1
ATOM 984 C CA . LYS A 1 129 ? -8.633 7.18 -9.758 1 95.19 129 LYS A CA 1
ATOM 985 C C . LYS A 1 129 ? -8.828 8.125 -8.57 1 95.19 129 LYS A C 1
ATOM 987 O O . LYS A 1 129 ? -9.32 9.242 -8.734 1 95.19 129 LYS A O 1
ATOM 992 N N . PHE A 1 130 ? -8.422 7.664 -7.367 1 97.06 130 PHE A N 1
ATOM 993 C CA . PHE A 1 130 ? -8.578 8.398 -6.121 1 97.06 130 PHE A CA 1
ATOM 994 C C . PHE A 1 130 ? -8.031 9.812 -6.254 1 97.06 130 PHE A C 1
ATOM 996 O O . PHE A 1 130 ? -8.727 10.789 -5.957 1 97.06 130 PHE A O 1
ATOM 1003 N N . VAL A 1 131 ? -6.828 10 -6.785 1 96.44 131 VAL A N 1
ATOM 1004 C CA . VAL A 1 131 ? -6.125 11.281 -6.789 1 96.44 131 VAL A CA 1
ATOM 1005 C C . VAL A 1 131 ? -6.848 12.266 -7.707 1 96.44 131 VAL A C 1
ATOM 1007 O O . VAL A 1 131 ? -6.848 13.469 -7.453 1 96.44 131 VAL A O 1
ATOM 1010 N N . HIS A 1 132 ? -7.547 11.734 -8.68 1 95.75 132 HIS A N 1
ATOM 1011 C CA . HIS A 1 132 ? -8.188 12.586 -9.672 1 95.75 132 HIS A CA 1
ATOM 1012 C C . HIS A 1 132 ? -9.516 13.125 -9.164 1 95.75 132 HIS A C 1
ATOM 1014 O O . HIS A 1 132 ? -10.117 13.992 -9.797 1 95.75 132 HIS A O 1
ATOM 1020 N N . LYS A 1 133 ? -9.914 12.602 -8.07 1 97.25 133 LYS A N 1
ATOM 1021 C CA . LYS A 1 133 ? -11.172 13.055 -7.484 1 97.25 133 LYS A CA 1
ATOM 1022 C C . LYS A 1 133 ? -10.93 14.102 -6.402 1 97.25 133 LYS A C 1
ATOM 1024 O O . LYS A 1 133 ? -11.867 14.742 -5.93 1 97.25 133 LYS A O 1
ATOM 1029 N N . ILE A 1 134 ? -9.727 14.328 -6.023 1 97.94 134 ILE A N 1
ATOM 1030 C CA . ILE A 1 134 ? -9.359 15.266 -4.965 1 97.94 134 ILE A CA 1
ATOM 1031 C C . ILE A 1 134 ? -9.203 16.672 -5.547 1 97.94 134 ILE A C 1
ATOM 1033 O O . ILE A 1 134 ? -8.57 16.844 -6.594 1 97.94 134 ILE A O 1
ATOM 1037 N N . LYS A 1 135 ? -9.781 17.641 -4.938 1 97.19 135 LYS A N 1
ATOM 1038 C CA . LYS A 1 135 ? -9.648 19.031 -5.363 1 97.19 135 LYS A CA 1
ATOM 1039 C C . LYS A 1 135 ? -8.195 19.484 -5.277 1 97.19 135 LYS A C 1
ATOM 1041 O O . LYS A 1 135 ? -7.664 20.062 -6.227 1 97.19 135 LYS A O 1
ATOM 1046 N N . ARG A 1 136 ? -7.562 19.297 -4.121 1 97.62 136 ARG A N 1
ATOM 1047 C CA . ARG A 1 136 ? -6.164 19.672 -3.938 1 97.62 136 ARG A CA 1
ATOM 1048 C C . ARG A 1 136 ? -5.582 19.031 -2.682 1 97.62 136 ARG A C 1
ATOM 1050 O O . ARG A 1 136 ? -6.281 18.875 -1.678 1 97.62 136 ARG A O 1
ATOM 1057 N N . PHE A 1 137 ? -4.371 18.641 -2.816 1 98.5 137 PHE A N 1
ATOM 1058 C CA . PHE A 1 137 ? -3.602 18.219 -1.652 1 98.5 137 PHE A CA 1
ATOM 1059 C C . PHE A 1 137 ? -2.781 19.391 -1.102 1 98.5 137 PHE A C 1
ATOM 1061 O O . PHE A 1 137 ? -2.158 20.125 -1.863 1 98.5 137 PHE A O 1
ATOM 1068 N N . TYR A 1 138 ? -2.855 19.609 0.184 1 98.69 138 TYR A N 1
ATOM 1069 C CA . TYR A 1 138 ? -2.012 20.531 0.941 1 98.69 138 TYR A CA 1
ATOM 1070 C C . TYR A 1 138 ? -1.021 19.766 1.812 1 98.69 138 TYR A C 1
ATOM 1072 O O . TYR A 1 138 ? -1.407 19.141 2.799 1 98.69 138 TYR A O 1
ATOM 1080 N N . VAL A 1 139 ? 0.236 19.859 1.487 1 98.75 139 VAL A N 1
ATOM 1081 C CA . VAL A 1 139 ? 1.206 18.922 2.045 1 98.75 139 VAL A CA 1
ATOM 1082 C C . VAL A 1 139 ? 2.303 19.688 2.779 1 98.75 139 VAL A C 1
ATOM 1084 O O . VAL A 1 139 ? 2.908 20.609 2.219 1 98.75 139 VAL A O 1
ATOM 1087 N N . MET A 1 140 ? 2.484 19.359 3.984 1 98.69 140 MET A N 1
ATOM 1088 C CA . MET A 1 140 ? 3.676 19.797 4.703 1 98.69 140 MET A CA 1
ATOM 1089 C C . MET A 1 140 ? 4.777 18.734 4.629 1 98.69 140 MET A C 1
ATOM 1091 O O . MET A 1 140 ? 4.598 17.609 5.094 1 98.69 140 MET A O 1
ATOM 1095 N N . GLY A 1 141 ? 5.848 19.078 3.953 1 98.06 141 GLY A N 1
ATOM 1096 C CA . GLY A 1 141 ? 6.934 18.109 3.854 1 98.06 141 GLY A CA 1
ATOM 1097 C C . GLY A 1 141 ? 7.98 18.5 2.828 1 98.06 141 GLY A C 1
ATOM 1098 O O . GLY A 1 141 ? 7.773 19.422 2.037 1 98.06 141 GLY A O 1
ATOM 1099 N N . GLY A 1 142 ? 9.094 17.812 2.93 1 97.81 142 GLY A N 1
ATOM 1100 C CA . GLY A 1 142 ? 10.156 17.969 1.947 1 97.81 142 GLY A CA 1
ATOM 1101 C C . GLY A 1 142 ? 11.156 19.062 2.316 1 97.81 142 GLY A C 1
ATOM 1102 O O . GLY A 1 142 ? 10.867 19.922 3.148 1 97.81 142 GLY A O 1
ATOM 1103 N N . SER A 1 143 ? 12.273 18.922 1.762 1 97.44 143 SER A N 1
ATOM 1104 C CA . SER A 1 143 ? 13.359 19.906 1.832 1 97.44 143 SER A CA 1
ATOM 1105 C C . SER A 1 143 ? 13.773 20.375 0.441 1 97.44 143 SER A C 1
ATOM 1107 O O . SER A 1 143 ? 14.195 19.562 -0.39 1 97.44 143 SER A O 1
ATOM 1109 N N . VAL A 1 144 ? 13.703 21.625 0.22 1 95.31 144 VAL A N 1
ATOM 1110 C CA . VAL A 1 144 ? 13.836 22.078 -1.165 1 95.31 144 VAL A CA 1
ATOM 1111 C C . VAL A 1 144 ? 15.195 22.734 -1.367 1 95.31 144 VAL A C 1
ATOM 1113 O O . VAL A 1 144 ? 15.625 22.953 -2.502 1 95.31 144 VAL A O 1
ATOM 1116 N N . ILE A 1 145 ? 15.875 23.078 -0.373 1 91 145 ILE A N 1
ATOM 1117 C CA . ILE A 1 145 ? 17.203 23.641 -0.576 1 91 145 ILE A CA 1
ATOM 1118 C C . ILE A 1 145 ? 18.219 22.859 0.264 1 91 145 ILE A C 1
ATOM 1120 O O . ILE A 1 145 ? 19.281 23.391 0.6 1 91 145 ILE A O 1
ATOM 1124 N N . GLY A 1 146 ? 17.844 21.672 0.793 1 91.19 146 GLY A N 1
ATOM 1125 C CA . GLY A 1 146 ? 18.781 20.688 1.29 1 91.19 146 GLY A CA 1
ATOM 1126 C C . GLY A 1 146 ? 19.047 20.812 2.777 1 91.19 146 GLY A C 1
ATOM 1127 O O . GLY A 1 146 ? 20 20.219 3.293 1 91.19 146 GLY A O 1
ATOM 1128 N N . ILE A 1 147 ? 18.312 21.547 3.566 1 92.06 147 ILE A N 1
ATOM 1129 C CA . ILE A 1 147 ? 18.547 21.656 5.004 1 92.06 147 ILE A CA 1
ATOM 1130 C C . ILE A 1 147 ? 18.078 20.391 5.703 1 92.06 147 ILE A C 1
ATOM 1132 O O . ILE A 1 147 ? 18.875 19.672 6.312 1 92.06 147 ILE A O 1
ATOM 1136 N N . GLY A 1 148 ? 16.828 20.125 5.512 1 92.56 148 GLY A N 1
ATOM 1137 C CA . GLY A 1 148 ? 16.266 18.953 6.172 1 92.56 148 GLY A CA 1
ATOM 1138 C C . GLY A 1 148 ? 16.203 19.094 7.68 1 92.56 148 GLY A C 1
ATOM 1139 O O . GLY A 1 148 ? 16.812 20 8.25 1 92.56 148 GLY A O 1
ATOM 1140 N N . ASN A 1 149 ? 15.477 18.219 8.359 1 92.75 149 ASN A N 1
ATOM 1141 C CA . ASN A 1 149 ? 15.43 18.203 9.82 1 92.75 149 ASN A CA 1
ATOM 1142 C C . ASN A 1 149 ? 15.477 16.781 10.367 1 92.75 149 ASN A C 1
ATOM 1144 O O . ASN A 1 149 ? 15.453 16.578 11.578 1 92.75 149 ASN A O 1
ATOM 1148 N N . SER A 1 150 ? 15.477 15.773 9.555 1 93.19 150 SER A N 1
ATOM 1149 C CA . SER A 1 150 ? 15.688 14.383 9.945 1 93.19 150 SER A CA 1
ATOM 1150 C C . SER A 1 150 ? 17.109 13.922 9.617 1 93.19 150 SER A C 1
ATOM 1152 O O . SER A 1 150 ? 17.75 13.273 10.438 1 93.19 150 SER A O 1
ATOM 1154 N N . SER A 1 151 ? 17.562 14.266 8.43 1 93.31 151 SER A N 1
ATOM 1155 C CA . SER A 1 151 ? 18.922 14.117 7.918 1 93.31 151 SER A CA 1
ATOM 1156 C C . SER A 1 151 ? 19.219 15.164 6.848 1 93.31 151 SER A C 1
ATOM 1158 O O . SER A 1 151 ? 18.328 15.922 6.449 1 93.31 151 SER A O 1
ATOM 1160 N N . PRO A 1 152 ? 20.453 15.336 6.477 1 95.06 152 PRO A N 1
ATOM 1161 C CA . PRO A 1 152 ? 20.75 16.344 5.453 1 95.06 152 PRO A CA 1
ATOM 1162 C C . PRO A 1 152 ? 19.859 16.203 4.219 1 95.06 152 PRO A C 1
ATOM 1164 O O . PRO A 1 152 ? 19.859 15.156 3.557 1 95.06 152 PRO A O 1
ATOM 1167 N N . GLY A 1 153 ? 19.062 17.25 4.004 1 96.5 153 GLY A N 1
ATOM 1168 C CA . GLY A 1 153 ? 18.234 17.281 2.805 1 96.5 153 GLY A CA 1
ATOM 1169 C C . GLY A 1 153 ? 16.953 16.469 2.938 1 96.5 153 GLY A C 1
ATOM 1170 O O . GLY A 1 153 ? 16.188 16.359 1.979 1 96.5 153 GLY A O 1
ATOM 1171 N N . VAL A 1 154 ? 16.703 15.891 4.109 1 97.94 154 VAL A N 1
ATOM 1172 C CA . VAL A 1 154 ? 15.531 15.055 4.301 1 97.94 154 VAL A CA 1
ATOM 1173 C C . VAL A 1 154 ? 14.672 15.617 5.422 1 97.94 154 VAL A C 1
ATOM 1175 O O . VAL A 1 154 ? 15.133 15.781 6.555 1 97.94 154 VAL A O 1
ATOM 1178 N N . GLU A 1 155 ? 13.469 16.031 5.102 1 97.88 155 GLU A N 1
ATOM 1179 C CA . GLU A 1 155 ? 12.484 16.5 6.066 1 97.88 155 GLU A CA 1
ATOM 1180 C C . GLU A 1 155 ? 11.789 15.336 6.762 1 97.88 155 GLU A C 1
ATOM 1182 O O . GLU A 1 155 ? 11.664 14.25 6.195 1 97.88 155 GLU A O 1
ATOM 1187 N N . PHE A 1 156 ? 11.32 15.484 7.945 1 97.44 156 PHE A N 1
ATOM 1188 C CA . PHE A 1 156 ? 10.82 14.469 8.867 1 97.44 156 PHE A CA 1
ATOM 1189 C C . PHE A 1 156 ? 9.711 13.648 8.219 1 97.44 156 PHE A C 1
ATOM 1191 O O . PHE A 1 156 ? 9.797 12.414 8.164 1 97.44 156 PHE A O 1
ATOM 1198 N N . ASN A 1 157 ? 8.602 14.266 7.742 1 98 157 ASN A N 1
ATOM 1199 C CA . ASN A 1 157 ? 7.48 13.531 7.172 1 98 157 ASN A CA 1
ATOM 1200 C C . ASN A 1 157 ? 7.902 12.734 5.938 1 98 157 ASN A C 1
ATOM 1202 O O . ASN A 1 157 ? 7.547 11.562 5.793 1 98 157 ASN A O 1
ATOM 1206 N N . PHE A 1 158 ? 8.641 13.383 5.078 1 98.44 158 PHE A N 1
ATOM 1207 C CA . PHE A 1 158 ? 9.07 12.742 3.842 1 98.44 158 PHE A CA 1
ATOM 1208 C C . PHE A 1 158 ? 10.094 11.656 4.121 1 98.44 158 PHE A C 1
ATOM 1210 O O . PHE A 1 158 ? 10.125 10.633 3.436 1 98.44 158 PHE A O 1
ATOM 1217 N N . GLY A 1 159 ? 10.938 11.883 5.109 1 97.88 159 GLY A N 1
ATOM 1218 C CA . GLY A 1 159 ? 11.891 10.859 5.508 1 97.88 159 GLY A CA 1
ATOM 1219 C C . GLY A 1 159 ? 11.242 9.633 6.117 1 97.88 159 GLY A C 1
ATOM 1220 O O . GLY A 1 159 ? 11.836 8.555 6.152 1 97.88 159 GLY A O 1
ATOM 1221 N N . SER A 1 160 ? 10.055 9.781 6.602 1 97.88 160 SER A N 1
ATOM 1222 C CA . SER A 1 160 ? 9.367 8.719 7.332 1 97.88 160 SER A CA 1
ATOM 1223 C C . SER A 1 160 ? 8.953 7.59 6.398 1 97.88 160 SER A C 1
ATOM 1225 O O . SER A 1 160 ? 8.875 6.43 6.816 1 97.88 160 SER A O 1
ATOM 1227 N N . ASP A 1 161 ? 8.641 7.906 5.156 1 98.44 161 ASP A N 1
ATOM 1228 C CA . ASP A 1 161 ? 8.18 6.871 4.234 1 98.44 161 ASP A CA 1
ATOM 1229 C C . ASP A 1 161 ? 8.453 7.262 2.783 1 98.44 161 ASP A C 1
ATOM 1231 O O . ASP A 1 161 ? 7.562 7.734 2.078 1 98.44 161 ASP A O 1
ATOM 1235 N N . ALA A 1 162 ? 9.625 6.973 2.316 1 98.38 162 ALA A N 1
ATOM 1236 C CA . ALA A 1 162 ? 10.102 7.398 1.002 1 98.38 162 ALA A CA 1
ATOM 1237 C C . ALA A 1 162 ? 9.273 6.773 -0.113 1 98.38 162 ALA A C 1
ATOM 1239 O O . ALA A 1 162 ? 8.953 7.43 -1.104 1 98.38 162 ALA A O 1
ATOM 1240 N N . GLU A 1 163 ? 8.914 5.477 0.022 1 98.5 163 GLU A N 1
ATOM 1241 C CA . GLU A 1 163 ? 8.109 4.785 -0.979 1 98.5 163 GLU A CA 1
ATOM 1242 C C . GLU A 1 163 ? 6.746 5.445 -1.142 1 98.5 163 GLU A C 1
ATOM 1244 O O . GLU A 1 163 ? 6.266 5.625 -2.264 1 98.5 163 GLU A O 1
ATOM 1249 N N . SER A 1 164 ? 6.133 5.824 -0.014 1 98.81 164 SER A N 1
ATOM 1250 C CA . SER A 1 164 ? 4.82 6.465 -0.055 1 98.81 164 SER A CA 1
ATOM 1251 C C . SER A 1 164 ? 4.891 7.824 -0.746 1 98.81 164 SER A C 1
ATOM 1253 O O . SER A 1 164 ? 3.988 8.188 -1.506 1 98.81 164 SER A O 1
ATOM 1255 N N . ASN A 1 165 ? 5.992 8.609 -0.496 1 98.56 165 ASN A N 1
ATOM 1256 C CA . ASN A 1 165 ? 6.184 9.875 -1.209 1 98.56 165 ASN A CA 1
ATOM 1257 C C . ASN A 1 165 ? 6.238 9.656 -2.719 1 98.56 165 ASN A C 1
ATOM 1259 O O . ASN A 1 165 ? 5.621 10.406 -3.479 1 98.56 165 ASN A O 1
ATOM 1263 N N . PHE A 1 166 ? 6.973 8.633 -3.094 1 98.19 166 PHE A N 1
ATOM 1264 C CA . PHE A 1 166 ? 7.148 8.336 -4.508 1 98.19 166 PHE A CA 1
ATOM 1265 C C . PHE A 1 166 ? 5.812 7.984 -5.156 1 98.19 166 PHE A C 1
ATOM 1267 O O . PHE A 1 166 ? 5.465 8.523 -6.207 1 98.19 166 PHE A O 1
ATOM 1274 N N . ILE A 1 167 ? 5.09 7.086 -4.551 1 98.31 167 ILE A N 1
ATOM 1275 C CA . ILE A 1 167 ? 3.777 6.691 -5.051 1 98.31 167 ILE A CA 1
ATOM 1276 C C . ILE A 1 167 ? 2.879 7.918 -5.176 1 98.31 167 ILE A C 1
ATOM 1278 O O . ILE A 1 167 ? 2.246 8.133 -6.211 1 98.31 167 ILE A O 1
ATOM 1282 N N . PHE A 1 168 ? 2.84 8.75 -4.18 1 98.5 168 PHE A N 1
ATOM 1283 C CA . PHE A 1 168 ? 1.969 9.914 -4.09 1 98.5 168 PHE A CA 1
ATOM 1284 C C . PHE A 1 168 ? 2.283 10.914 -5.203 1 98.5 168 PHE A C 1
ATOM 1286 O O . PHE A 1 168 ? 1.438 11.18 -6.059 1 98.5 168 PHE A O 1
ATOM 1293 N N . PHE A 1 169 ? 3.49 11.367 -5.328 1 97.5 169 PHE A N 1
ATOM 1294 C CA . PHE A 1 169 ? 3.82 12.492 -6.195 1 97.5 169 PHE A CA 1
ATOM 1295 C C . PHE A 1 169 ? 3.92 12.047 -7.648 1 97.5 169 PHE A C 1
ATOM 1297 O O . PHE A 1 169 ? 3.842 12.867 -8.562 1 97.5 169 PHE A O 1
ATOM 1304 N N . ASN A 1 170 ? 4.055 10.773 -7.859 1 95.44 170 ASN A N 1
ATOM 1305 C CA . ASN A 1 170 ? 4.055 10.281 -9.234 1 95.44 170 ASN A CA 1
ATOM 1306 C C . ASN A 1 170 ? 2.637 9.984 -9.719 1 95.44 170 ASN A C 1
ATOM 1308 O O . ASN A 1 170 ? 2.43 9.68 -10.898 1 95.44 170 ASN A O 1
ATOM 1312 N N . SER A 1 171 ? 1.693 10.078 -8.844 1 95.19 171 SER A N 1
ATOM 1313 C CA . SER A 1 171 ? 0.313 9.766 -9.203 1 95.19 171 SER A CA 1
ATOM 1314 C C . SER A 1 171 ? -0.503 11.039 -9.398 1 95.19 171 SER A C 1
ATOM 1316 O O . SER A 1 171 ? -1.682 10.984 -9.75 1 95.19 171 SER A O 1
ATOM 1318 N N . THR A 1 172 ? -0.026 12.156 -9.07 1 88.12 172 THR A N 1
ATOM 1319 C CA . THR A 1 172 ? -0.751 13.422 -9.141 1 88.12 172 THR A CA 1
ATOM 1320 C C . THR A 1 172 ? -0.526 14.094 -10.492 1 88.12 172 THR A C 1
ATOM 1322 O O . THR A 1 172 ? -0.466 15.328 -10.578 1 88.12 172 THR A O 1
ATOM 1325 N N . ARG A 1 173 ? -0.441 13.266 -11.594 1 76.75 173 ARG A N 1
ATOM 1326 C CA . ARG A 1 173 ? -0.232 13.797 -12.938 1 76.75 173 ARG A CA 1
ATOM 1327 C C . ARG A 1 173 ? -1.426 14.633 -13.391 1 76.75 173 ARG A C 1
ATOM 1329 O O . ARG A 1 173 ? -2.562 14.156 -13.375 1 76.75 173 ARG A O 1
ATOM 1336 N N . GLY A 1 174 ? -1.171 15.922 -13.539 1 79.69 174 GLY A N 1
ATOM 1337 C CA . GLY A 1 174 ? -2.189 16.875 -13.945 1 79.69 174 GLY A CA 1
ATOM 1338 C C . GLY A 1 174 ? -2.705 17.719 -12.805 1 79.69 174 GLY A C 1
ATOM 1339 O O . GLY A 1 174 ? -3.283 18.797 -13.023 1 79.69 174 GLY A O 1
ATOM 1340 N N . GLU A 1 175 ? -2.6 17.188 -11.656 1 87.69 175 GLU A N 1
ATOM 1341 C CA . GLU A 1 175 ? -2.994 17.922 -10.453 1 87.69 175 GLU A CA 1
ATOM 1342 C C . GLU A 1 175 ? -1.774 18.391 -9.672 1 87.69 175 GLU A C 1
ATOM 1344 O O . GLU A 1 175 ? -0.786 17.672 -9.547 1 87.69 175 GLU A O 1
ATOM 1349 N N . VAL A 1 176 ? -1.801 19.578 -9.234 1 94.5 176 VAL A N 1
ATOM 1350 C CA . VAL A 1 176 ? -0.66 20.156 -8.523 1 94.5 176 VAL A CA 1
ATOM 1351 C C . VAL A 1 176 ? -0.984 20.25 -7.031 1 94.5 176 VAL A C 1
ATOM 1353 O O . VAL A 1 176 ? -1.973 20.891 -6.648 1 94.5 176 VAL A O 1
ATOM 1356 N N . SER A 1 177 ? -0.179 19.594 -6.211 1 97.56 177 SER A N 1
ATOM 1357 C CA . SER A 1 177 ? -0.288 19.719 -4.762 1 97.56 177 SER A CA 1
ATOM 1358 C C . SER A 1 177 ? 0.388 21 -4.266 1 97.56 177 SER A C 1
ATOM 1360 O O . SER A 1 177 ? 1.38 21.438 -4.844 1 97.56 177 SER A O 1
ATOM 1362 N N . LEU A 1 178 ? -0.162 21.625 -3.283 1 98.5 178 LEU A N 1
ATOM 1363 C CA . LEU A 1 178 ? 0.541 22.719 -2.613 1 98.5 178 LEU A CA 1
ATOM 1364 C C . LEU A 1 178 ? 1.49 22.172 -1.549 1 98.5 178 LEU A C 1
ATOM 1366 O O . LEU A 1 178 ? 1.081 21.406 -0.681 1 98.5 178 LEU A O 1
ATOM 1370 N N . LEU A 1 179 ? 2.734 22.531 -1.638 1 98.62 179 LEU A N 1
ATOM 1371 C CA . LEU A 1 179 ? 3.766 22 -0.757 1 98.62 179 LEU A CA 1
ATOM 1372 C C . LEU A 1 179 ? 4.367 23.094 0.111 1 98.62 179 LEU A C 1
ATOM 1374 O O . LEU A 1 179 ? 4.797 24.141 -0.401 1 98.62 179 LEU A O 1
ATOM 1378 N N . LEU A 1 180 ? 4.309 22.922 1.381 1 98.75 180 LEU A N 1
ATOM 1379 C CA . LEU A 1 180 ? 5.062 23.75 2.326 1 98.75 180 LEU A CA 1
ATOM 1380 C C . LEU A 1 180 ? 6.336 23.031 2.768 1 98.75 180 LEU A C 1
ATOM 1382 O O . LEU A 1 180 ? 6.289 22.141 3.627 1 98.75 180 LEU A O 1
ATOM 1386 N N . PRO A 1 181 ? 7.469 23.406 2.207 1 98.31 181 PRO A N 1
ATOM 1387 C CA . PRO A 1 181 ? 8.711 22.719 2.588 1 98.31 181 PRO A CA 1
ATOM 1388 C C . PRO A 1 181 ? 9.266 23.219 3.922 1 98.31 181 PRO A C 1
ATOM 1390 O O . PRO A 1 181 ? 8.867 24.266 4.41 1 98.31 181 PRO A O 1
ATOM 1393 N N . TRP A 1 182 ? 10.133 22.469 4.434 1 97.25 182 TRP A N 1
ATOM 1394 C CA . TRP A 1 182 ? 10.758 22.719 5.727 1 97.25 182 TRP A CA 1
ATOM 1395 C C . TRP A 1 182 ? 11.398 24.094 5.77 1 97.25 182 TRP A C 1
ATOM 1397 O O . TRP A 1 182 ? 11.242 24.828 6.742 1 97.25 182 TRP A O 1
ATOM 1407 N N . GLU A 1 183 ? 12.031 24.5 4.691 1 96 183 GLU A N 1
ATOM 1408 C CA . GLU A 1 183 ? 12.844 25.719 4.691 1 96 183 GLU A CA 1
ATOM 1409 C C . GLU A 1 183 ? 11.961 26.969 4.699 1 96 183 GLU A C 1
ATOM 1411 O O . GLU A 1 183 ? 12.344 27.984 5.266 1 96 183 GLU A O 1
ATOM 1416 N N . THR A 1 184 ? 10.797 26.844 4.086 1 96.94 184 THR A N 1
ATOM 1417 C CA . THR A 1 184 ? 9.867 27.969 4.199 1 96.94 184 THR A CA 1
ATOM 1418 C C . THR A 1 184 ? 9.477 28.203 5.656 1 96.94 184 THR A C 1
ATOM 1420 O O . THR A 1 184 ? 9.391 29.344 6.105 1 96.94 184 THR A O 1
ATOM 1423 N N . ASN A 1 185 ? 9.203 27.141 6.328 1 94.94 185 ASN A N 1
ATOM 1424 C CA . ASN A 1 185 ? 8.898 27.234 7.754 1 94.94 185 ASN A CA 1
ATOM 1425 C C . ASN A 1 185 ? 10.047 27.859 8.539 1 94.94 185 ASN A C 1
ATOM 1427 O O . ASN A 1 185 ? 9.812 28.688 9.422 1 94.94 185 ASN A O 1
ATOM 1431 N N . LEU A 1 186 ? 11.25 27.469 8.234 1 94.19 186 LEU A N 1
ATOM 1432 C CA . LEU A 1 186 ? 12.422 28 8.914 1 94.19 186 LEU A CA 1
ATOM 1433 C C . LEU A 1 186 ? 12.555 29.5 8.672 1 94.19 186 LEU A C 1
ATOM 1435 O O . LEU A 1 186 ? 12.984 30.234 9.555 1 94.19 186 LEU A O 1
ATOM 1439 N N . SER A 1 187 ? 12.172 29.906 7.574 1 93.44 187 SER A N 1
ATOM 1440 C CA . SER A 1 187 ? 12.422 31.281 7.145 1 93.44 187 SER A CA 1
ATOM 1441 C C . SER A 1 187 ? 11.477 32.25 7.848 1 93.44 187 SER A C 1
ATOM 1443 O O . SER A 1 187 ? 11.719 33.469 7.848 1 93.44 187 SER A O 1
ATOM 1445 N N . ILE A 1 188 ? 10.414 31.797 8.43 1 95.19 188 ILE A N 1
ATOM 1446 C CA . ILE A 1 188 ? 9.469 32.719 9.055 1 95.19 188 ILE A CA 1
ATOM 1447 C C . ILE A 1 188 ? 10.094 33.344 10.305 1 95.19 188 ILE A C 1
ATOM 1449 O O . ILE A 1 188 ? 9.68 34.406 10.742 1 95.19 188 ILE A O 1
ATOM 1453 N N . ASN A 1 189 ? 10.977 32.625 10.977 1 95.06 189 ASN A N 1
ATOM 1454 C CA . ASN A 1 189 ? 11.812 33.125 12.062 1 95.06 189 ASN A CA 1
ATOM 1455 C C . ASN A 1 189 ? 10.977 33.75 13.18 1 95.06 189 ASN A C 1
ATOM 1457 O O . ASN A 1 189 ? 11.281 34.844 13.656 1 95.06 189 ASN A O 1
ATOM 1461 N N . ILE A 1 190 ? 9.891 33.188 13.492 1 97.31 190 ILE A N 1
ATOM 1462 C CA . ILE A 1 190 ? 9.125 33.625 14.656 1 97.31 190 ILE A CA 1
ATOM 1463 C C . ILE A 1 190 ? 9.844 33.188 15.93 1 97.31 190 ILE A C 1
ATOM 1465 O O . ILE A 1 190 ? 10.258 32.031 16.062 1 97.31 190 ILE A O 1
ATOM 1469 N N . SER A 1 191 ? 9.992 34.062 16.859 1 97.5 191 SER A N 1
ATOM 1470 C CA . SER A 1 191 ? 10.742 33.75 18.062 1 97.5 191 SER A CA 1
ATOM 1471 C C . SER A 1 191 ? 9.945 32.875 19 1 97.5 191 SER A C 1
ATOM 1473 O O . SER A 1 191 ? 8.719 32.969 19.078 1 97.5 191 SER A O 1
ATOM 1475 N N . SER A 1 192 ? 10.68 32.062 19.734 1 97.44 192 SER A N 1
ATOM 1476 C CA . SER A 1 192 ? 10.047 31.281 20.781 1 97.44 192 SER A CA 1
ATOM 1477 C C . SER A 1 192 ? 9.461 32.156 21.859 1 97.44 192 SER A C 1
ATOM 1479 O O . SER A 1 192 ? 8.461 31.812 22.484 1 97.44 192 SER A O 1
ATOM 1481 N N . SER A 1 193 ? 10.055 33.312 22.031 1 97.5 193 SER A N 1
ATOM 1482 C CA . SER A 1 193 ? 9.523 34.281 23 1 97.5 193 SER A CA 1
ATOM 1483 C C . SER A 1 193 ? 8.117 34.719 22.609 1 97.5 193 SER A C 1
ATOM 1485 O O . SER A 1 193 ? 7.23 34.812 23.453 1 97.5 193 SER A O 1
ATOM 1487 N N . TRP A 1 194 ? 7.945 35.031 21.359 1 98.12 194 TRP A N 1
ATOM 1488 C CA . TRP A 1 194 ? 6.621 35.406 20.891 1 98.12 194 TRP A CA 1
ATOM 1489 C C . TRP A 1 194 ? 5.609 34.281 21.109 1 98.12 194 TRP A C 1
ATOM 1491 O O . TRP A 1 194 ? 4.504 34.531 21.594 1 98.12 194 TRP A O 1
ATOM 1501 N N . ARG A 1 195 ? 5.961 33.062 20.781 1 98.12 195 ARG A N 1
ATOM 1502 C CA . ARG A 1 195 ? 5.086 31.922 20.984 1 98.12 195 ARG A CA 1
ATOM 1503 C C . ARG A 1 195 ? 4.676 31.781 22.438 1 98.12 195 ARG A C 1
ATOM 1505 O O . ARG A 1 195 ? 3.506 31.547 22.75 1 98.12 195 ARG A O 1
ATOM 1512 N N . LYS A 1 196 ? 5.637 31.906 23.312 1 96.88 196 LYS A N 1
ATOM 1513 C CA . LYS A 1 196 ? 5.434 31.656 24.734 1 96.88 196 LYS A CA 1
ATOM 1514 C C . LYS A 1 196 ? 4.715 32.812 25.406 1 96.88 196 LYS A C 1
ATOM 1516 O O . LYS A 1 196 ? 3.779 32.594 26.188 1 96.88 196 LYS A O 1
ATOM 1521 N N . ASN A 1 197 ? 5.086 34 25.031 1 97.12 197 ASN A N 1
ATOM 1522 C CA . ASN A 1 197 ? 4.664 35.156 25.844 1 97.12 197 ASN A CA 1
ATOM 1523 C C . ASN A 1 197 ? 3.533 35.938 25.172 1 97.12 197 ASN A C 1
ATOM 1525 O O . ASN A 1 197 ? 2.756 36.594 25.844 1 97.12 197 ASN A O 1
ATOM 1529 N N . VAL A 1 198 ? 3.477 35.906 23.906 1 98 198 VAL A N 1
ATOM 1530 C CA . VAL A 1 198 ? 2.41 36.594 23.203 1 98 198 VAL A CA 1
ATOM 1531 C C . VAL A 1 198 ? 1.271 35.625 22.891 1 98 198 VAL A C 1
ATOM 1533 O O . VAL A 1 198 ? 0.209 35.688 23.516 1 98 198 VAL A O 1
ATOM 1536 N N . LEU A 1 199 ? 1.568 34.688 22.078 1 98.19 199 LEU A N 1
ATOM 1537 C CA . LEU A 1 199 ? 0.524 33.719 21.75 1 98.19 199 LEU A CA 1
ATOM 1538 C C . LEU A 1 199 ? 0.144 32.875 22.953 1 98.19 199 LEU A C 1
ATOM 1540 O O . LEU A 1 199 ? -1.039 32.719 23.266 1 98.19 199 LEU A O 1
ATOM 1544 N N . GLY A 1 200 ? 1.145 32.312 23.578 1 97.88 200 GLY A N 1
ATOM 1545 C CA . GLY A 1 200 ? 0.93 31.453 24.719 1 97.88 200 GLY A CA 1
ATOM 1546 C C . GLY A 1 200 ? 0.346 32.188 25.922 1 97.88 200 GLY A C 1
ATOM 1547 O O . GLY A 1 200 ? -0.161 31.531 26.844 1 97.88 200 GLY A O 1
ATOM 1548 N N . GLY A 1 201 ? 0.444 33.469 25.922 1 97.81 201 GLY A N 1
ATOM 1549 C CA . GLY A 1 201 ? -0.052 34.25 27.031 1 97.81 201 GLY A CA 1
ATOM 1550 C C . GLY A 1 201 ? -1.538 34.562 26.938 1 97.81 201 GLY A C 1
ATOM 1551 O O . GLY A 1 201 ? -2.15 35 27.922 1 97.81 201 GLY A O 1
ATOM 1552 N N . ILE A 1 202 ? -2.076 34.281 25.828 1 97.94 202 ILE A N 1
ATOM 1553 C CA . ILE A 1 202 ? -3.504 34.5 25.641 1 97.94 202 ILE A CA 1
ATOM 1554 C C . ILE A 1 202 ? -4.305 33.5 26.453 1 97.94 202 ILE A C 1
ATOM 1556 O O . ILE A 1 202 ? -4.02 32.281 26.422 1 97.94 202 ILE A O 1
ATOM 1560 N N . ASN A 1 203 ? -5.289 34 27.219 1 97 203 ASN A N 1
ATOM 1561 C CA . ASN A 1 203 ? -6.117 33.125 28.047 1 97 203 ASN A CA 1
ATOM 1562 C C . ASN A 1 203 ? -7.223 32.469 27.234 1 97 203 ASN A C 1
ATOM 1564 O O . ASN A 1 203 ? -8.352 32.969 27.188 1 97 203 ASN A O 1
ATOM 1568 N N . SER A 1 204 ? -6.965 31.391 26.656 1 96.75 204 SER A N 1
ATOM 1569 C CA . SER A 1 204 ? -7.906 30.578 25.891 1 96.75 204 SER A CA 1
ATOM 1570 C C . SER A 1 204 ? -7.695 29.094 26.156 1 96.75 204 SER A C 1
ATOM 1572 O O . SER A 1 204 ? -6.566 28.656 26.391 1 96.75 204 SER A O 1
ATOM 1574 N N . LYS A 1 205 ? -8.719 28.312 26.062 1 96.44 205 LYS A N 1
ATOM 1575 C CA . LYS A 1 205 ? -8.625 26.875 26.312 1 96.44 205 LYS A CA 1
ATOM 1576 C C . LYS A 1 205 ? -7.727 26.188 25.281 1 96.44 205 LYS A C 1
ATOM 1578 O O . LYS A 1 205 ? -7.043 25.219 25.594 1 96.44 205 LYS A O 1
ATOM 1583 N N . PHE A 1 206 ? -7.801 26.719 24.047 1 98 206 PHE A N 1
ATOM 1584 C CA . PHE A 1 206 ? -6.957 26.156 23 1 98 206 PHE A CA 1
ATOM 1585 C C . PHE A 1 206 ? -5.484 26.344 23.328 1 98 206 PHE A C 1
ATOM 1587 O O . PHE A 1 206 ? -4.695 25.391 23.266 1 98 206 PHE A O 1
ATOM 1594 N N . LEU A 1 207 ? -5.117 27.531 23.719 1 98.38 207 LEU A N 1
ATOM 1595 C CA . LEU A 1 207 ? -3.709 27.844 23.938 1 98.38 207 LEU A CA 1
ATOM 1596 C C . LEU A 1 207 ? -3.213 27.203 25.234 1 98.38 207 LEU A C 1
ATOM 1598 O O . LEU A 1 207 ? -2.053 26.797 25.328 1 98.38 207 LEU A O 1
ATOM 1602 N N . LYS A 1 208 ? -4.043 27.141 26.25 1 97.81 208 LYS A N 1
ATOM 1603 C CA . LYS A 1 208 ? -3.672 26.406 27.469 1 97.81 208 LYS A CA 1
ATOM 1604 C C . LYS A 1 208 ? -3.357 24.953 27.141 1 97.81 208 LYS A C 1
ATOM 1606 O O . LYS A 1 208 ? -2.381 24.406 27.656 1 97.81 208 LYS A O 1
ATOM 1611 N N . PHE A 1 209 ? -4.191 24.375 26.328 1 98.06 209 PHE A N 1
ATOM 1612 C CA . PHE A 1 209 ? -4.012 23 25.891 1 98.06 209 PHE A CA 1
ATOM 1613 C C . PHE A 1 209 ? -2.721 22.859 25.094 1 98.06 209 PHE A C 1
ATOM 1615 O O . PHE A 1 209 ? -1.915 21.969 25.359 1 98.06 209 PHE A O 1
ATOM 1622 N N . LEU A 1 210 ? -2.48 23.75 24.141 1 97.94 210 LEU A N 1
ATOM 1623 C CA . LEU A 1 210 ? -1.322 23.672 23.25 1 97.94 210 LEU A CA 1
ATOM 1624 C C . LEU A 1 210 ? -0.034 23.938 24.031 1 97.94 210 LEU A C 1
ATOM 1626 O O . LEU A 1 210 ? 1.013 23.375 23.719 1 97.94 210 LEU A O 1
ATOM 1630 N N . ASN A 1 211 ? -0.108 24.859 25.031 1 98 211 ASN A N 1
ATOM 1631 C CA . ASN A 1 211 ? 1.046 25.094 25.891 1 98 211 ASN A CA 1
ATOM 1632 C C . ASN A 1 211 ? 1.484 23.812 26.609 1 98 211 ASN A C 1
ATOM 1634 O O . ASN A 1 211 ? 2.68 23.531 26.703 1 98 211 ASN A O 1
ATOM 1638 N N . LYS A 1 212 ? 0.529 23.062 27.062 1 97.81 212 LYS A N 1
ATOM 1639 C CA . LYS A 1 212 ? 0.837 21.797 27.719 1 97.81 212 LYS A CA 1
ATOM 1640 C C . LYS A 1 212 ? 1.382 20.781 26.703 1 97.81 212 LYS A C 1
ATOM 1642 O O . LYS A 1 212 ? 2.346 20.062 27 1 97.81 212 LYS A O 1
ATOM 1647 N N . ALA A 1 213 ? 0.773 20.703 25.578 1 96.94 213 ALA A N 1
ATOM 1648 C CA . ALA A 1 213 ? 1.145 19.734 24.531 1 96.94 213 ALA A CA 1
ATOM 1649 C C . ALA A 1 213 ? 2.584 19.953 24.078 1 96.94 213 ALA A C 1
ATOM 1651 O O . ALA A 1 213 ? 3.271 19 23.703 1 96.94 213 ALA A O 1
ATOM 1652 N N . GLU A 1 214 ? 3.061 21.172 24.094 1 96.69 214 GLU A N 1
ATOM 1653 C CA . GLU A 1 214 ? 4.387 21.516 23.578 1 96.69 214 GLU A CA 1
ATOM 1654 C C . GLU A 1 214 ? 5.402 21.609 24.719 1 96.69 214 GLU A C 1
ATOM 1656 O O . GLU A 1 214 ? 6.547 22.031 24.5 1 96.69 214 GLU A O 1
ATOM 1661 N N . SER A 1 215 ? 5.059 21.234 25.922 1 95.62 215 SER A N 1
ATOM 1662 C CA . SER A 1 215 ? 5.844 21.5 27.125 1 95.62 215 SER A CA 1
ATOM 1663 C C . SER A 1 215 ? 7.125 20.672 27.125 1 95.62 215 SER A C 1
ATOM 1665 O O . SER A 1 215 ? 8.07 20.984 27.859 1 95.62 215 SER A O 1
ATOM 1667 N N . LYS A 1 216 ? 7.219 19.594 26.266 1 95.12 216 LYS A N 1
ATOM 1668 C CA . LYS A 1 216 ? 8.375 18.703 26.297 1 95.12 216 LYS A CA 1
ATOM 1669 C C . LYS A 1 216 ? 9.344 19.016 25.156 1 95.12 216 LYS A C 1
ATOM 1671 O O . LYS A 1 216 ? 10.414 18.406 25.062 1 95.12 216 LYS A O 1
ATOM 1676 N N . THR A 1 217 ? 8.953 19.922 24.25 1 93.56 217 THR A N 1
ATOM 1677 C CA . THR A 1 217 ? 9.82 20.234 23.125 1 93.56 217 THR A CA 1
ATOM 1678 C C . THR A 1 217 ? 11.109 20.891 23.594 1 93.56 217 THR A C 1
ATOM 1680 O O . THR A 1 217 ? 11.125 21.594 24.609 1 93.56 217 THR A O 1
ATOM 1683 N N . LYS A 1 218 ? 12.203 20.656 22.875 1 91.31 218 LYS A N 1
ATOM 1684 C CA . LYS A 1 218 ? 13.484 21.281 23.203 1 91.31 218 LYS A CA 1
ATOM 1685 C C . LYS A 1 218 ? 13.445 22.781 23 1 91.31 218 LYS A C 1
ATOM 1687 O O . LYS A 1 218 ? 12.812 23.266 22.047 1 91.31 218 LYS A O 1
ATOM 1692 N N . GLU A 1 219 ? 14.047 23.391 23.859 1 89.62 219 GLU A N 1
ATOM 1693 C CA . GLU A 1 219 ? 14.117 24.844 23.75 1 89.62 219 GLU A CA 1
ATOM 1694 C C . GLU A 1 219 ? 14.891 25.25 22.5 1 89.62 219 GLU A C 1
ATOM 1696 O O . GLU A 1 219 ? 15.906 24.641 22.156 1 89.62 219 GLU A O 1
ATOM 1701 N N . SER A 1 220 ? 14.375 26.125 21.828 1 92.75 220 SER A N 1
ATOM 1702 C CA . SER A 1 220 ? 14.953 26.75 20.625 1 92.75 220 SER A CA 1
ATOM 1703 C C . SER A 1 220 ? 14.633 28.234 20.562 1 92.75 220 SER A C 1
ATOM 1705 O O . SER A 1 220 ? 13.633 28.688 21.125 1 92.75 220 SER A O 1
ATOM 1707 N N . PRO A 1 221 ? 15.523 28.969 19.969 1 95.25 221 PRO A N 1
ATOM 1708 C CA . PRO A 1 221 ? 15.25 30.406 19.875 1 95.25 221 PRO A CA 1
ATOM 1709 C C . PRO A 1 221 ? 14.055 30.719 18.969 1 95.25 221 PRO A C 1
ATOM 1711 O O . PRO A 1 221 ? 13.391 31.734 19.156 1 95.25 221 PRO A O 1
ATOM 1714 N N . THR A 1 222 ? 13.867 29.828 18.047 1 96.25 222 THR A N 1
ATOM 1715 C CA . THR A 1 222 ? 12.789 30.062 17.094 1 96.25 222 THR A CA 1
ATOM 1716 C C . THR A 1 222 ? 11.719 28.969 17.219 1 96.25 222 THR A C 1
ATOM 1718 O O . THR A 1 222 ? 12 27.859 17.656 1 96.25 222 THR A O 1
ATOM 1721 N N . TRP A 1 223 ? 10.492 29.438 16.984 1 95.88 223 TRP A N 1
ATOM 1722 C CA . TRP A 1 223 ? 9.328 28.562 16.953 1 95.88 223 TRP A CA 1
ATOM 1723 C C . TRP A 1 223 ? 9.031 28.078 15.539 1 95.88 223 TRP A C 1
ATOM 1725 O O . TRP A 1 223 ? 9.023 28.875 14.602 1 95.88 223 TRP A O 1
ATOM 1735 N N . GLU A 1 224 ? 8.867 26.766 15.281 1 92.69 224 GLU A N 1
ATOM 1736 C CA . GLU A 1 224 ? 8.695 26.172 13.961 1 92.69 224 GLU A CA 1
ATOM 1737 C C . GLU A 1 224 ? 7.297 25.578 13.805 1 92.69 224 GLU A C 1
ATOM 1739 O O . GLU A 1 224 ? 7.125 24.359 13.883 1 92.69 224 GLU A O 1
ATOM 1744 N N . PRO A 1 225 ? 6.309 26.328 13.5 1 95.25 225 PRO A N 1
ATOM 1745 C CA . PRO A 1 225 ? 4.914 25.875 13.406 1 95.25 225 PRO A CA 1
ATOM 1746 C C . PRO A 1 225 ? 4.539 25.406 12.008 1 95.25 225 PRO A C 1
ATOM 1748 O O . PRO A 1 225 ? 3.533 25.844 11.445 1 95.25 225 PRO A O 1
ATOM 1751 N N . CYS A 1 226 ? 5.18 24.406 11.469 1 95.12 226 CYS A N 1
ATOM 1752 C CA . CYS A 1 226 ? 5.035 23.984 10.078 1 95.12 226 CYS A CA 1
ATOM 1753 C C . CYS A 1 226 ? 3.602 23.562 9.781 1 95.12 226 CYS A C 1
ATOM 1755 O O . CYS A 1 226 ? 2.969 24.094 8.875 1 95.12 226 CYS A O 1
ATOM 1757 N N . ASP A 1 227 ? 3.059 22.734 10.594 1 97.38 227 ASP A N 1
ATOM 1758 C CA . ASP A 1 227 ? 1.729 22.188 10.328 1 97.38 227 ASP A CA 1
ATOM 1759 C C . ASP A 1 227 ? 0.67 23.297 10.383 1 97.38 227 ASP A C 1
ATOM 1761 O O . ASP A 1 227 ? -0.222 23.344 9.531 1 97.38 227 ASP A O 1
ATOM 1765 N N . SER A 1 228 ? 0.767 24.203 11.383 1 98 228 SER A N 1
ATOM 1766 C CA . SER A 1 228 ? -0.211 25.281 11.508 1 98 228 SER A CA 1
ATOM 1767 C C . SER A 1 228 ? -0.041 26.312 10.398 1 98 228 SER A C 1
ATOM 1769 O O . SER A 1 228 ? -1.014 26.938 9.969 1 98 228 SER A O 1
ATOM 1771 N N . LEU A 1 229 ? 1.222 26.484 9.922 1 98.5 229 LEU A N 1
ATOM 1772 C CA . LEU A 1 229 ? 1.446 27.375 8.789 1 98.5 229 LEU A CA 1
ATOM 1773 C C . LEU A 1 229 ? 0.711 26.875 7.551 1 98.5 229 LEU A C 1
ATOM 1775 O O . LEU A 1 229 ? 0.108 27.656 6.82 1 98.5 229 LEU A O 1
ATOM 1779 N N . MET A 1 230 ? 0.735 25.578 7.289 1 98.56 230 MET A N 1
ATOM 1780 C CA . MET A 1 230 ? 0.011 25 6.16 1 98.56 230 MET A CA 1
ATOM 1781 C C . MET A 1 230 ? -1.493 25.188 6.324 1 98.56 230 MET A C 1
ATOM 1783 O O . MET A 1 230 ? -2.193 25.516 5.367 1 98.56 230 MET A O 1
ATOM 1787 N N . ALA A 1 231 ? -2.01 24.938 7.531 1 98.44 231 ALA A N 1
ATOM 1788 C CA . ALA A 1 231 ? -3.428 25.172 7.805 1 98.44 231 ALA A CA 1
ATOM 1789 C C . ALA A 1 231 ? -3.814 26.625 7.551 1 98.44 231 ALA A C 1
ATOM 1791 O O . ALA A 1 231 ? -4.867 26.891 6.969 1 98.44 231 ALA A O 1
ATOM 1792 N N . ALA A 1 232 ? -2.951 27.562 7.996 1 98.25 232 ALA A N 1
ATOM 1793 C CA . ALA A 1 232 ? -3.203 28.984 7.789 1 98.25 232 ALA A CA 1
ATOM 1794 C C . ALA A 1 232 ? -3.248 29.328 6.301 1 98.25 232 ALA A C 1
ATOM 1796 O O . ALA A 1 232 ? -4.043 30.172 5.875 1 98.25 232 ALA A O 1
ATOM 1797 N N . ALA A 1 233 ? -2.391 28.672 5.539 1 97.75 233 ALA A N 1
ATOM 1798 C CA . ALA A 1 233 ? -2.365 28.906 4.098 1 97.75 233 ALA A CA 1
ATOM 1799 C C . ALA A 1 233 ? -3.666 28.453 3.445 1 97.75 233 ALA A C 1
ATOM 1801 O O . ALA A 1 233 ? -4.102 29.016 2.443 1 97.75 233 ALA A O 1
ATOM 1802 N N . ILE A 1 234 ? -4.273 27.406 3.996 1 97.12 234 ILE A N 1
ATOM 1803 C CA . ILE A 1 234 ? -5.574 26.953 3.521 1 97.12 234 ILE A CA 1
ATOM 1804 C C . ILE A 1 234 ? -6.633 28 3.832 1 97.12 234 ILE A C 1
ATOM 1806 O O . ILE A 1 234 ? -7.457 28.344 2.975 1 97.12 234 ILE A O 1
ATOM 1810 N N . LEU A 1 235 ? -6.602 28.609 5.012 1 96.69 235 LEU A N 1
ATOM 1811 C CA . LEU A 1 235 ? -7.582 29.594 5.469 1 96.69 235 LEU A CA 1
ATOM 1812 C C . LEU A 1 235 ? -7.438 30.906 4.707 1 96.69 235 LEU A C 1
ATOM 1814 O O . LEU A 1 235 ? -8.43 31.562 4.398 1 96.69 235 LEU A O 1
ATOM 1818 N N . CYS A 1 236 ? -6.211 31.281 4.449 1 96.62 236 CYS A N 1
ATOM 1819 C CA . CYS A 1 236 ? -5.891 32.531 3.805 1 96.62 236 CYS A CA 1
ATOM 1820 C C . CYS A 1 236 ? -4.832 32.344 2.727 1 96.62 236 CYS A C 1
ATOM 1822 O O . CYS A 1 236 ? -3.652 32.625 2.955 1 96.62 236 CYS A O 1
ATOM 1824 N N . PRO A 1 237 ? -5.258 32.062 1.527 1 97 237 PRO A N 1
ATOM 1825 C CA . PRO A 1 237 ? -4.297 31.781 0.453 1 97 237 PRO A CA 1
ATOM 1826 C C . PRO A 1 237 ? -3.375 32.969 0.179 1 97 237 PRO A C 1
ATOM 1828 O O . PRO A 1 237 ? -2.238 32.781 -0.264 1 97 237 PRO A O 1
ATOM 1831 N N . ASN A 1 238 ? -3.82 34.156 0.528 1 97.06 238 ASN A N 1
ATOM 1832 C CA . ASN A 1 238 ? -3.016 35.344 0.31 1 97.06 238 ASN A CA 1
ATOM 1833 C C . ASN A 1 238 ? -1.835 35.406 1.275 1 97.06 238 ASN A C 1
ATOM 1835 O O . ASN A 1 238 ? -0.946 36.25 1.12 1 97.06 238 ASN A O 1
ATOM 1839 N N . LEU A 1 239 ? -1.834 34.5 2.145 1 97.81 239 LEU A N 1
ATOM 1840 C CA . LEU A 1 239 ? -0.696 34.344 3.045 1 97.81 239 LEU A CA 1
ATOM 1841 C C . LEU A 1 239 ? 0.573 34 2.27 1 97.81 239 LEU A C 1
ATOM 1843 O O . LEU A 1 239 ? 1.676 34.375 2.691 1 97.81 239 LEU A O 1
ATOM 1847 N N . ILE A 1 240 ? 0.404 33.344 1.153 1 98.56 240 ILE A N 1
ATOM 1848 C CA . ILE A 1 240 ? 1.521 32.906 0.319 1 98.56 240 ILE A CA 1
ATOM 1849 C C . ILE A 1 240 ? 2.043 34.094 -0.492 1 98.56 240 ILE A C 1
ATOM 1851 O O . ILE A 1 240 ? 1.34 34.625 -1.357 1 98.56 240 ILE A O 1
ATOM 1855 N N . LYS A 1 241 ? 3.193 34.5 -0.145 1 98.44 241 LYS A N 1
ATOM 1856 C CA . LYS A 1 241 ? 3.814 35.656 -0.812 1 98.44 241 LYS A CA 1
ATOM 1857 C C . LYS A 1 241 ? 4.457 35.219 -2.133 1 98.44 241 LYS A C 1
ATOM 1859 O O . LYS A 1 241 ? 4.445 36 -3.102 1 98.44 241 LYS A O 1
ATOM 1864 N N . LYS A 1 242 ? 5.07 34.094 -2.123 1 98.19 242 LYS A N 1
ATOM 1865 C CA . LYS A 1 242 ? 5.773 33.594 -3.295 1 98.19 242 LYS A CA 1
ATOM 1866 C C . LYS A 1 242 ? 5.688 32.062 -3.363 1 98.19 242 LYS A C 1
ATOM 1868 O O . LYS A 1 242 ? 5.809 31.391 -2.34 1 98.19 242 LYS A O 1
ATOM 1873 N N . SER A 1 243 ? 5.43 31.578 -4.555 1 98.31 243 SER A N 1
ATOM 1874 C CA . SER A 1 243 ? 5.449 30.141 -4.82 1 98.31 243 SER A CA 1
ATOM 1875 C C . SER A 1 243 ? 5.922 29.844 -6.242 1 98.31 243 SER A C 1
ATOM 1877 O O . SER A 1 243 ? 6.008 30.75 -7.07 1 98.31 243 SER A O 1
ATOM 1879 N N . ILE A 1 244 ? 6.25 28.609 -6.453 1 97.69 244 ILE A N 1
ATOM 1880 C CA . ILE A 1 244 ? 6.648 28.203 -7.793 1 97.69 244 ILE A CA 1
ATOM 1881 C C . ILE A 1 244 ? 6.016 26.844 -8.125 1 97.69 244 ILE A C 1
ATOM 1883 O O . ILE A 1 244 ? 5.922 25.969 -7.262 1 97.69 244 ILE A O 1
ATOM 1887 N N . VAL A 1 245 ? 5.484 26.719 -9.32 1 97.44 245 VAL A N 1
ATOM 1888 C CA . VAL A 1 245 ? 4.941 25.453 -9.82 1 97.44 245 VAL A CA 1
ATOM 1889 C C . VAL A 1 245 ? 6.02 24.688 -10.586 1 97.44 245 VAL A C 1
ATOM 1891 O O . VAL A 1 245 ? 6.652 25.234 -11.492 1 97.44 245 VAL A O 1
ATOM 1894 N N . THR A 1 246 ? 6.32 23.438 -10.227 1 97.12 246 THR A N 1
ATOM 1895 C CA . THR A 1 246 ? 7.375 22.625 -10.82 1 97.12 246 THR A CA 1
ATOM 1896 C C . THR A 1 246 ? 7.121 21.141 -10.586 1 97.12 246 THR A C 1
ATOM 1898 O O . THR A 1 246 ? 6.008 20.75 -10.242 1 97.12 246 THR A O 1
ATOM 1901 N N . ASN A 1 247 ? 8.125 20.344 -10.938 1 96.75 247 ASN A N 1
ATOM 1902 C CA . ASN A 1 247 ? 8.078 18.906 -10.664 1 96.75 247 ASN A CA 1
ATOM 1903 C C . ASN A 1 247 ? 9.055 18.516 -9.57 1 96.75 247 ASN A C 1
ATOM 1905 O O . ASN A 1 247 ? 10.188 19 -9.539 1 96.75 247 ASN A O 1
ATOM 1909 N N . ILE A 1 248 ? 8.562 17.719 -8.695 1 97 248 ILE A N 1
ATOM 1910 C CA . ILE A 1 248 ? 9.484 17.109 -7.754 1 97 248 ILE A CA 1
ATOM 1911 C C . ILE A 1 248 ? 9.477 15.594 -7.938 1 97 248 ILE A C 1
ATOM 1913 O O . ILE A 1 248 ? 8.453 15.016 -8.312 1 97 248 ILE A O 1
ATOM 1917 N N . THR A 1 249 ? 10.609 14.938 -7.668 1 96.19 249 THR A N 1
ATOM 1918 C CA . THR A 1 249 ? 10.758 13.484 -7.676 1 96.19 249 THR A CA 1
ATOM 1919 C C . THR A 1 249 ? 11.281 12.984 -6.332 1 96.19 249 THR A C 1
ATOM 1921 O O . THR A 1 249 ? 12.414 13.273 -5.953 1 96.19 249 THR A O 1
ATOM 1924 N N . PRO A 1 250 ? 10.445 12.25 -5.582 1 97.5 250 PRO A N 1
ATOM 1925 C CA . PRO A 1 250 ? 10.93 11.672 -4.324 1 97.5 250 PRO A CA 1
ATOM 1926 C C . PRO A 1 250 ? 12.008 10.617 -4.539 1 97.5 250 PRO A C 1
ATOM 1928 O O . PRO A 1 250 ? 11.938 9.836 -5.492 1 97.5 250 PRO A O 1
ATOM 1931 N N . ILE A 1 251 ? 12.953 10.57 -3.639 1 97.56 251 ILE A N 1
ATOM 1932 C CA . ILE A 1 251 ? 14.062 9.625 -3.697 1 97.56 251 ILE A CA 1
ATOM 1933 C C . ILE A 1 251 ? 13.805 8.469 -2.74 1 97.56 251 ILE A C 1
ATOM 1935 O O . ILE A 1 251 ? 13.586 8.68 -1.545 1 97.56 251 ILE A O 1
ATOM 1939 N N . MET A 1 252 ? 13.922 7.227 -3.221 1 96.56 252 MET A N 1
ATOM 1940 C CA . MET A 1 252 ? 13.555 6.07 -2.412 1 96.56 252 MET A CA 1
ATOM 1941 C C . MET A 1 252 ? 14.797 5.301 -1.972 1 96.56 252 MET A C 1
ATOM 1943 O O . MET A 1 252 ? 14.703 4.348 -1.196 1 96.56 252 MET A O 1
ATOM 1947 N N . GLU A 1 253 ? 15.922 5.691 -2.416 1 93.94 253 GLU A N 1
ATOM 1948 C CA . GLU A 1 253 ? 17.078 4.832 -2.209 1 93.94 253 GLU A CA 1
ATOM 1949 C C . GLU A 1 253 ? 18.312 5.648 -1.825 1 93.94 253 GLU A C 1
ATOM 1951 O O . GLU A 1 253 ? 18.406 6.836 -2.141 1 93.94 253 GLU A O 1
ATOM 1956 N N . GLY A 1 254 ? 19.25 4.906 -1.138 1 92.56 254 GLY A N 1
ATOM 1957 C CA . GLY A 1 254 ? 20.562 5.477 -0.872 1 92.56 254 GLY A CA 1
ATOM 1958 C C . GLY A 1 254 ? 20.547 6.488 0.26 1 92.56 254 GLY A C 1
ATOM 1959 O O . GLY A 1 254 ? 19.594 6.551 1.036 1 92.56 254 GLY A O 1
ATOM 1960 N N . GLU A 1 255 ? 21.562 7.258 0.342 1 91.75 255 GLU A N 1
ATOM 1961 C CA . GLU A 1 255 ? 21.75 8.211 1.429 1 91.75 255 GLU A CA 1
ATOM 1962 C C . GLU A 1 255 ? 20.734 9.344 1.358 1 91.75 255 GLU A C 1
ATOM 1964 O O . GLU A 1 255 ? 20.453 9.992 2.365 1 91.75 255 GLU A O 1
ATOM 1969 N N . ALA A 1 256 ? 20.172 9.523 0.212 1 94.44 256 ALA A N 1
ATOM 1970 C CA . ALA A 1 256 ? 19.234 10.625 0.001 1 94.44 256 ALA A CA 1
ATOM 1971 C C . ALA A 1 256 ? 17.797 10.148 0.156 1 94.44 256 ALA A C 1
ATOM 1973 O O . ALA A 1 256 ? 16.844 10.883 -0.156 1 94.44 256 ALA A O 1
ATOM 1974 N N . ARG A 1 257 ? 17.641 8.875 0.612 1 97 257 ARG A N 1
ATOM 1975 C CA . ARG A 1 257 ? 16.297 8.328 0.781 1 97 257 ARG A CA 1
ATOM 1976 C C . ARG A 1 257 ? 15.438 9.273 1.611 1 97 257 ARG A C 1
ATOM 1978 O O . ARG A 1 257 ? 15.867 9.758 2.658 1 97 257 ARG A O 1
ATOM 1985 N N . GLY A 1 258 ? 14.219 9.562 1.125 1 97.69 258 GLY A N 1
ATOM 1986 C CA . GLY A 1 258 ? 13.297 10.469 1.796 1 97.69 258 GLY A CA 1
ATOM 1987 C C . GLY A 1 258 ? 13.398 11.898 1.292 1 97.69 258 GLY A C 1
ATOM 1988 O O . GLY A 1 258 ? 12.5 12.711 1.536 1 97.69 258 GLY A O 1
ATOM 1989 N N . GLY A 1 259 ? 14.516 12.227 0.601 1 98.06 259 GLY A N 1
ATOM 1990 C CA . GLY A 1 259 ? 14.672 13.523 -0.032 1 98.06 259 GLY A CA 1
ATOM 1991 C C . GLY A 1 259 ? 13.898 13.656 -1.333 1 98.06 259 GLY A C 1
ATOM 1992 O O . GLY A 1 259 ? 13.203 12.727 -1.742 1 98.06 259 GLY A O 1
ATOM 1993 N N . ILE A 1 260 ? 13.953 14.812 -1.903 1 97.88 260 ILE A N 1
ATOM 1994 C CA . ILE A 1 260 ? 13.281 15.07 -3.17 1 97.88 260 ILE A CA 1
ATOM 1995 C C . ILE A 1 260 ? 14.219 15.797 -4.125 1 97.88 260 ILE A C 1
ATOM 1997 O O . ILE A 1 260 ? 15.07 16.578 -3.691 1 97.88 260 ILE A O 1
ATOM 2001 N N . LEU A 1 261 ? 14.133 15.461 -5.398 1 96.69 261 LEU A N 1
ATOM 2002 C CA . LEU A 1 261 ? 14.727 16.25 -6.477 1 96.69 261 LEU A CA 1
ATOM 2003 C C . LEU A 1 261 ? 13.734 17.266 -7.016 1 96.69 261 LEU A C 1
ATOM 2005 O O . LEU A 1 261 ? 12.586 16.922 -7.316 1 96.69 261 LEU A O 1
ATOM 2009 N N . ILE A 1 262 ? 14.141 18.453 -7.078 1 97.19 262 ILE A N 1
ATOM 2010 C CA . ILE A 1 262 ? 13.289 19.516 -7.605 1 97.19 262 ILE A CA 1
ATOM 2011 C C . ILE A 1 262 ? 13.773 19.922 -9 1 97.19 262 ILE A C 1
ATOM 2013 O O . ILE A 1 262 ? 14.961 20.188 -9.203 1 97.19 262 ILE A O 1
ATOM 2017 N N . ASP A 1 263 ? 12.883 20.047 -9.906 1 96.56 263 ASP A N 1
ATOM 2018 C CA . ASP A 1 263 ? 13.227 20.344 -11.297 1 96.56 263 ASP A CA 1
ATOM 2019 C C . ASP A 1 263 ? 13.102 21.828 -11.602 1 96.56 263 ASP A C 1
ATOM 2021 O O . ASP A 1 263 ? 12.406 22.219 -12.539 1 96.56 263 ASP A O 1
ATOM 2025 N N . TYR A 1 264 ? 13.883 22.578 -10.898 1 93.88 264 TYR A N 1
ATOM 2026 C CA . TYR A 1 264 ? 13.859 24.016 -11.07 1 93.88 264 TYR A CA 1
ATOM 2027 C C . TYR A 1 264 ? 14.203 24.406 -12.508 1 93.88 264 TYR A C 1
ATOM 2029 O O . TYR A 1 264 ? 13.703 25.406 -13.023 1 93.88 264 TYR A O 1
ATOM 2037 N N . SER A 1 265 ? 15.008 23.656 -13.102 1 95.25 265 SER A N 1
ATOM 2038 C CA . SER A 1 265 ? 15.508 23.984 -14.438 1 95.25 265 SER A CA 1
ATOM 2039 C C . SER A 1 265 ? 14.68 23.312 -15.523 1 95.25 265 SER A C 1
ATOM 2041 O O . SER A 1 265 ? 15.008 23.406 -16.703 1 95.25 265 SER A O 1
ATOM 2043 N N . GLU A 1 266 ? 13.672 22.547 -15.133 1 93.25 266 GLU A N 1
ATOM 2044 C CA . GLU A 1 266 ? 12.742 21.922 -16.062 1 93.25 266 GLU A CA 1
ATOM 2045 C C . GLU A 1 266 ? 13.469 20.969 -17.016 1 93.25 266 GLU A C 1
ATOM 2047 O O . GLU A 1 266 ? 13.227 20.984 -18.219 1 93.25 266 GLU A O 1
ATOM 2052 N N . ARG A 1 267 ? 14.344 20.125 -16.578 1 93.62 267 ARG A N 1
ATOM 2053 C CA . ARG A 1 267 ? 15.156 19.234 -17.391 1 93.62 267 ARG A CA 1
ATOM 2054 C C . ARG A 1 267 ? 14.5 17.859 -17.516 1 93.62 267 ARG A C 1
ATOM 2056 O O . ARG A 1 267 ? 14.781 17.125 -18.469 1 93.62 267 ARG A O 1
ATOM 2063 N N . SER A 1 268 ? 13.672 17.547 -16.594 1 91.5 268 SER A N 1
ATOM 2064 C CA . SER A 1 268 ? 13.109 16.203 -16.578 1 91.5 268 SER A CA 1
ATOM 2065 C C . SER A 1 268 ? 11.992 16.062 -17.594 1 91.5 268 SER A C 1
ATOM 2067 O O . SER A 1 268 ? 11.664 14.945 -18.016 1 91.5 268 SER A O 1
ATOM 2069 N N . HIS A 1 269 ? 11.328 17.109 -17.953 1 92.44 269 HIS A N 1
ATOM 2070 C CA . HIS A 1 269 ? 10.195 17.141 -18.891 1 92.44 269 HIS A CA 1
ATOM 2071 C C . HIS A 1 269 ? 9 16.406 -18.312 1 92.44 269 HIS A C 1
ATOM 2073 O O . HIS A 1 269 ? 8.07 16.047 -19.047 1 92.44 269 HIS A O 1
ATOM 2079 N N . LYS A 1 270 ? 9.078 16.125 -17.047 1 93.06 270 LYS A N 1
ATOM 2080 C CA . LYS A 1 270 ? 7.926 15.562 -16.359 1 93.06 270 LYS A CA 1
ATOM 2081 C C . LYS A 1 270 ? 6.867 16.625 -16.094 1 93.06 270 LYS A C 1
ATOM 2083 O O . LYS A 1 270 ? 7.188 17.812 -15.969 1 93.06 270 LYS A O 1
ATOM 2088 N N . PRO A 1 271 ? 5.633 16.203 -16.031 1 94.5 271 PRO A N 1
ATOM 2089 C CA . PRO A 1 271 ? 4.59 17.172 -15.703 1 94.5 271 PRO A CA 1
ATOM 2090 C C . PRO A 1 271 ? 4.762 17.766 -14.312 1 94.5 271 PRO A C 1
ATOM 2092 O O . PRO A 1 271 ? 5.25 17.094 -13.398 1 94.5 271 PRO A O 1
ATOM 2095 N N . ASN A 1 272 ? 4.371 19.047 -14.188 1 96.25 272 ASN A N 1
ATOM 2096 C CA . ASN A 1 272 ? 4.359 19.672 -12.867 1 96.25 272 ASN A CA 1
ATOM 2097 C C . ASN A 1 272 ? 3.453 18.906 -11.898 1 96.25 272 ASN A C 1
ATOM 2099 O O . ASN A 1 272 ? 2.373 18.453 -12.281 1 96.25 272 ASN A O 1
ATOM 2103 N N . ASN A 1 273 ? 3.969 18.766 -10.648 1 97 273 ASN A N 1
ATOM 2104 C CA . ASN A 1 273 ? 3.141 18.047 -9.695 1 97 273 ASN A CA 1
ATOM 2105 C C . ASN A 1 273 ? 3.033 18.781 -8.367 1 97 273 ASN A C 1
ATOM 2107 O O . ASN A 1 273 ? 2.271 18.375 -7.484 1 97 273 ASN A O 1
ATOM 2111 N N . VAL A 1 274 ? 3.727 19.953 -8.227 1 97.81 274 VAL A N 1
ATOM 2112 C CA . VAL A 1 274 ? 3.646 20.672 -6.961 1 97.81 274 VAL A CA 1
ATOM 2113 C C . VAL A 1 274 ? 3.701 22.172 -7.215 1 97.81 274 VAL A C 1
ATOM 2115 O O . VAL A 1 274 ? 4.246 22.625 -8.227 1 97.81 274 VAL A O 1
ATOM 2118 N N . GLU A 1 275 ? 3.08 22.875 -6.43 1 98.38 275 GLU A N 1
ATOM 2119 C CA . GLU A 1 275 ? 3.336 24.281 -6.156 1 98.38 275 GLU A CA 1
ATOM 2120 C C . GLU A 1 275 ? 4.047 24.469 -4.816 1 98.38 275 GLU A C 1
ATOM 2122 O O . GLU A 1 275 ? 3.48 24.172 -3.762 1 98.38 275 GLU A O 1
ATOM 2127 N N . ILE A 1 276 ? 5.25 24.938 -4.848 1 98.5 276 ILE A N 1
ATOM 2128 C CA . ILE A 1 276 ? 6.086 25.031 -3.656 1 98.5 276 ILE A CA 1
ATOM 2129 C C . ILE A 1 276 ? 5.977 26.438 -3.057 1 98.5 276 ILE A C 1
ATOM 2131 O O . ILE A 1 276 ? 6.301 27.422 -3.717 1 98.5 276 ILE A O 1
ATOM 2135 N N . ILE A 1 277 ? 5.551 26.531 -1.844 1 98.75 277 ILE A N 1
ATOM 2136 C CA . ILE A 1 277 ? 5.539 27.812 -1.139 1 98.75 277 ILE A CA 1
ATOM 2137 C C . ILE A 1 277 ? 6.965 28.219 -0.785 1 98.75 277 ILE A C 1
ATOM 2139 O O . ILE A 1 277 ? 7.672 27.484 -0.082 1 98.75 277 ILE A O 1
ATOM 2143 N N . GLN A 1 278 ? 7.355 29.359 -1.144 1 97.88 278 GLN A N 1
ATOM 2144 C CA . GLN A 1 278 ? 8.742 29.781 -0.952 1 97.88 278 GLN A CA 1
ATOM 2145 C C . GLN A 1 278 ? 8.836 30.906 0.087 1 97.88 278 GLN A C 1
ATOM 2147 O O . GLN A 1 278 ? 9.891 31.094 0.7 1 97.88 278 GLN A O 1
ATOM 2152 N N . ASP A 1 279 ? 7.754 31.656 0.205 1 98.06 279 ASP A N 1
ATOM 2153 C CA . ASP A 1 279 ? 7.699 32.781 1.14 1 98.06 279 ASP A CA 1
ATOM 2154 C C . ASP A 1 279 ? 6.266 33.031 1.591 1 98.06 279 ASP A C 1
ATOM 2156 O O . ASP A 1 279 ? 5.316 32.75 0.862 1 98.06 279 ASP A O 1
ATOM 2160 N N . VAL A 1 280 ? 6.141 33.562 2.816 1 98.44 280 VAL A N 1
ATOM 2161 C CA . VAL A 1 280 ? 4.812 33.844 3.361 1 98.44 280 VAL A CA 1
ATOM 2162 C C . VAL A 1 280 ? 4.824 35.156 4.105 1 98.44 280 VAL A C 1
ATOM 2164 O O . VAL A 1 280 ? 5.891 35.688 4.449 1 98.44 280 VAL A O 1
ATOM 2167 N N . HIS A 1 281 ? 3.662 35.75 4.309 1 98.38 281 HIS A N 1
ATOM 2168 C CA . HIS A 1 281 ? 3.492 36.938 5.152 1 98.38 281 HIS A CA 1
ATOM 2169 C C . HIS A 1 281 ? 3.441 36.562 6.629 1 98.38 281 HIS A C 1
ATOM 2171 O O . HIS A 1 281 ? 2.375 36.219 7.152 1 98.38 281 HIS A O 1
ATOM 2177 N N . VAL A 1 282 ? 4.547 36.75 7.301 1 98.06 282 VAL A N 1
ATOM 2178 C CA . VAL A 1 282 ? 4.738 36.25 8.656 1 98.06 282 VAL A CA 1
ATOM 2179 C C . VAL A 1 282 ? 3.791 36.969 9.617 1 98.06 282 VAL A C 1
ATOM 2181 O O . VAL A 1 282 ? 3.172 36.312 10.469 1 98.06 282 VAL A O 1
ATOM 2184 N N . GLU A 1 283 ? 3.676 38.25 9.508 1 97.5 283 GLU A N 1
ATOM 2185 C CA . GLU A 1 283 ? 2.797 39.031 10.391 1 97.5 283 GLU A CA 1
ATOM 2186 C C . GLU A 1 283 ? 1.344 38.594 10.234 1 97.5 283 GLU A C 1
ATOM 2188 O O . GLU A 1 283 ? 0.609 38.5 11.219 1 97.5 283 GLU A O 1
ATOM 2193 N N . GLU A 1 284 ? 0.994 38.375 9 1 97.88 284 GLU A N 1
ATOM 2194 C CA . GLU A 1 284 ? -0.36 37.906 8.75 1 97.88 284 GLU A CA 1
ATOM 2195 C C . GLU A 1 284 ? -0.579 36.531 9.375 1 97.88 284 GLU A C 1
ATOM 2197 O O . GLU A 1 284 ? -1.661 36.25 9.891 1 97.88 284 GLU A O 1
ATOM 2202 N N . PHE A 1 285 ? 0.405 35.688 9.25 1 98.44 285 PHE A N 1
ATOM 2203 C CA . PHE A 1 285 ? 0.336 34.375 9.883 1 98.44 285 PHE A CA 1
ATOM 2204 C C . PHE A 1 285 ? 0.119 34.5 11.383 1 98.44 285 PHE A C 1
ATOM 2206 O O . PHE A 1 285 ? -0.752 33.844 11.945 1 98.44 285 PHE A O 1
ATOM 2213 N N . GLN A 1 286 ? 0.924 35.344 12.039 1 98.38 286 GLN A N 1
ATOM 2214 C CA . GLN A 1 286 ? 0.796 35.562 13.477 1 98.38 286 GLN A CA 1
ATOM 2215 C C . GLN A 1 286 ? -0.602 36.062 13.828 1 98.38 286 GLN A C 1
ATOM 2217 O O . GLN A 1 286 ? -1.184 35.625 14.828 1 98.38 286 GLN A O 1
ATOM 2222 N N . LYS A 1 287 ? -1.122 36.938 13.008 1 98.06 287 LYS A N 1
ATOM 2223 C CA . LYS A 1 287 ? -2.465 37.469 13.234 1 98.06 287 LYS A CA 1
ATOM 2224 C C . LYS A 1 287 ? -3.51 36.375 13.156 1 98.06 287 LYS A C 1
ATOM 2226 O O . LYS A 1 287 ? -4.457 36.344 13.945 1 98.06 287 LYS A O 1
ATOM 2231 N N . ILE A 1 288 ? -3.379 35.5 12.195 1 97.81 288 ILE A N 1
ATOM 2232 C CA . ILE A 1 288 ? -4.297 34.375 12.016 1 97.81 288 ILE A CA 1
ATOM 2233 C C . ILE A 1 288 ? -4.293 33.5 13.266 1 97.81 288 ILE A C 1
ATOM 2235 O O . ILE A 1 288 ? -5.352 33.125 13.758 1 97.81 288 ILE A O 1
ATOM 2239 N N . LEU A 1 289 ? -3.096 33.219 13.773 1 98.44 289 LEU A N 1
ATOM 2240 C CA . LEU A 1 289 ? -2.984 32.375 14.977 1 98.44 289 LEU A CA 1
ATOM 2241 C C . LEU A 1 289 ? -3.691 33.062 16.156 1 98.44 289 LEU A C 1
ATOM 2243 O O . LEU A 1 289 ? -4.484 32.406 16.844 1 98.44 289 LEU A O 1
ATOM 2247 N N . VAL A 1 290 ? -3.379 34.344 16.312 1 98.19 290 VAL A N 1
ATOM 2248 C CA . VAL A 1 290 ? -3.957 35.062 17.438 1 98.19 290 VAL A CA 1
ATOM 2249 C C . VAL A 1 290 ? -5.477 35.125 17.297 1 98.19 290 VAL A C 1
ATOM 2251 O O . VAL A 1 290 ? -6.207 34.906 18.266 1 98.19 290 VAL A O 1
ATOM 2254 N N . THR A 1 291 ? -5.949 35.375 16.141 1 97.25 291 THR A N 1
ATOM 2255 C CA . THR A 1 291 ? -7.379 35.531 15.883 1 97.25 291 THR A CA 1
ATOM 2256 C C . THR A 1 291 ? -8.117 34.219 16.172 1 97.25 291 THR A C 1
ATOM 2258 O O . THR A 1 291 ? -9.109 34.219 16.906 1 97.25 291 THR A O 1
ATOM 2261 N N . TYR A 1 292 ? -7.625 33.094 15.727 1 97.19 292 TYR A N 1
ATOM 2262 C CA . TYR A 1 292 ? -8.43 31.891 15.727 1 97.19 292 TYR A CA 1
ATOM 2263 C C . TYR A 1 292 ? -8.141 31.047 16.969 1 97.19 292 TYR A C 1
ATOM 2265 O O . TYR A 1 292 ? -8.93 30.172 17.328 1 97.19 292 TYR A O 1
ATOM 2273 N N . LEU A 1 293 ? -6.996 31.312 17.641 1 97.75 293 LEU A N 1
ATOM 2274 C CA . LEU A 1 293 ? -6.695 30.484 18.812 1 97.75 293 LEU A CA 1
ATOM 2275 C C . LEU A 1 293 ? -7.016 31.25 20.109 1 97.75 293 LEU A C 1
ATOM 2277 O O . LEU A 1 293 ? -6.836 30.719 21.203 1 97.75 293 LEU A O 1
ATOM 2281 N N . SER A 1 294 ? -7.461 32.531 20.031 1 95.56 294 SER A N 1
ATOM 2282 C CA . SER A 1 294 ? -7.852 33.312 21.188 1 95.56 294 SER A CA 1
ATOM 2283 C C . SER A 1 294 ? -9.25 32.969 21.672 1 95.56 294 SER A C 1
ATOM 2285 O O . SER A 1 294 ? -10.125 32.625 20.859 1 95.56 294 SER A O 1
ATOM 2287 N N . MET B 1 1 ? -4 -22.906 -15.711 1 97.06 1 MET B N 1
ATOM 2288 C CA . MET B 1 1 ? -3.887 -24.344 -15.461 1 97.06 1 MET B CA 1
ATOM 2289 C C . MET B 1 1 ? -3.951 -24.641 -13.961 1 97.06 1 MET B C 1
ATOM 2291 O O . MET B 1 1 ? -4.656 -25.562 -13.539 1 97.06 1 MET B O 1
ATOM 2295 N N . ALA B 1 2 ? -3.248 -23.812 -13.109 1 98.38 2 ALA B N 1
ATOM 2296 C CA . ALA B 1 2 ? -3.258 -24 -11.656 1 98.38 2 ALA B CA 1
ATOM 2297 C C . ALA B 1 2 ? -4.684 -23.953 -11.109 1 98.38 2 ALA B C 1
ATOM 2299 O O . ALA B 1 2 ? -5.082 -24.812 -10.328 1 98.38 2 ALA B O 1
ATOM 2300 N N . ILE B 1 3 ? -5.453 -22.969 -11.539 1 98.25 3 ILE B N 1
ATOM 2301 C CA . ILE B 1 3 ? -6.828 -22.797 -11.078 1 98.25 3 ILE B CA 1
ATOM 2302 C C . ILE B 1 3 ? -7.664 -24.016 -11.492 1 98.25 3 ILE B C 1
ATOM 2304 O O . ILE B 1 3 ? -8.375 -24.594 -10.664 1 98.25 3 ILE B O 1
ATOM 2308 N N . LEU B 1 4 ? -7.57 -24.484 -12.734 1 98.19 4 LEU B N 1
ATOM 2309 C CA . LEU B 1 4 ? -8.344 -25.609 -13.227 1 98.19 4 LEU B CA 1
ATOM 2310 C C . LEU B 1 4 ? -7.977 -26.891 -12.477 1 98.19 4 LEU B C 1
ATOM 2312 O O . LEU B 1 4 ? -8.844 -27.719 -12.188 1 98.19 4 LEU B O 1
ATOM 2316 N N . LEU B 1 5 ? -6.719 -27.031 -12.227 1 98.12 5 LEU B N 1
ATOM 2317 C CA . LEU B 1 5 ? -6.25 -28.188 -11.469 1 98.12 5 LEU B CA 1
ATOM 2318 C C . LEU B 1 5 ? -6.934 -28.266 -10.109 1 98.12 5 LEU B C 1
ATOM 2320 O O . LEU B 1 5 ? -7.457 -29.312 -9.734 1 98.12 5 LEU B O 1
ATOM 2324 N N . LEU B 1 6 ? -6.965 -27.188 -9.359 1 98.25 6 LEU B N 1
ATOM 2325 C CA . LEU B 1 6 ? -7.551 -27.141 -8.023 1 98.25 6 LEU B CA 1
ATOM 2326 C C . LEU B 1 6 ? -9.062 -27.328 -8.094 1 98.25 6 LEU B C 1
ATOM 2328 O O . LEU B 1 6 ? -9.648 -28.031 -7.262 1 98.25 6 LEU B O 1
ATOM 2332 N N . LEU B 1 7 ? -9.695 -26.672 -9.055 1 97.81 7 LEU B N 1
ATOM 2333 C CA . LEU B 1 7 ? -11.141 -26.797 -9.211 1 97.81 7 LEU B CA 1
ATOM 2334 C C . LEU B 1 7 ? -11.531 -28.234 -9.539 1 97.81 7 LEU B C 1
ATOM 2336 O O . LEU B 1 7 ? -12.516 -28.75 -9 1 97.81 7 LEU B O 1
ATOM 2340 N N . SER B 1 8 ? -10.781 -28.859 -10.43 1 97.38 8 SER B N 1
ATOM 2341 C CA . SER B 1 8 ? -11.055 -30.234 -10.812 1 97.38 8 SER B CA 1
ATOM 2342 C C . SER B 1 8 ? -10.898 -31.172 -9.625 1 97.38 8 SER B C 1
ATOM 2344 O O . SER B 1 8 ? -11.742 -32.062 -9.398 1 97.38 8 SER B O 1
ATOM 2346 N N . ALA B 1 9 ? -9.805 -31.016 -8.875 1 97.31 9 ALA B N 1
ATOM 2347 C CA . ALA B 1 9 ? -9.586 -31.844 -7.691 1 97.31 9 ALA B CA 1
ATOM 2348 C C . ALA B 1 9 ? -10.727 -31.672 -6.695 1 97.31 9 ALA B C 1
ATOM 2350 O O . ALA B 1 9 ? -11.188 -32.656 -6.105 1 97.31 9 ALA B O 1
ATOM 2351 N N . ARG B 1 10 ? -11.156 -30.453 -6.469 1 95.69 10 ARG B N 1
ATOM 2352 C CA . ARG B 1 10 ? -12.273 -30.172 -5.57 1 95.69 10 ARG B CA 1
ATOM 2353 C C . ARG B 1 10 ? -13.555 -30.844 -6.066 1 95.69 10 ARG B C 1
ATOM 2355 O O . ARG B 1 10 ? -14.297 -31.438 -5.281 1 95.69 10 ARG B O 1
ATOM 2362 N N . ALA B 1 11 ? -13.828 -30.75 -7.348 1 93.81 11 ALA B N 1
ATOM 2363 C CA . ALA B 1 11 ? -15.031 -31.312 -7.945 1 93.81 11 ALA B CA 1
ATOM 2364 C C . ALA B 1 11 ? -15.055 -32.844 -7.789 1 93.81 11 ALA B C 1
ATOM 2366 O O . ALA B 1 11 ? -16.125 -33.438 -7.668 1 93.81 11 ALA B O 1
ATOM 2367 N N . ASN B 1 12 ? -13.883 -33.438 -7.738 1 93.94 12 ASN B N 1
ATOM 2368 C CA . ASN B 1 12 ? -13.758 -34.875 -7.598 1 93.94 12 ASN B CA 1
ATOM 2369 C C . ASN B 1 12 ? -13.734 -35.281 -6.133 1 93.94 12 ASN B C 1
ATOM 2371 O O . ASN B 1 12 ? -13.492 -36.469 -5.82 1 93.94 12 ASN B O 1
ATOM 2375 N N . ASN B 1 13 ? -13.898 -34.344 -5.262 1 91.44 13 ASN B N 1
ATOM 2376 C CA . ASN B 1 13 ? -13.891 -34.594 -3.822 1 91.44 13 ASN B CA 1
ATOM 2377 C C . ASN B 1 13 ? -12.57 -35.188 -3.361 1 91.44 13 ASN B C 1
ATOM 2379 O O . ASN B 1 13 ? -12.555 -36.062 -2.48 1 91.44 13 ASN B O 1
ATOM 2383 N N . ASP B 1 14 ? -11.57 -34.812 -3.998 1 89.56 14 ASP B N 1
ATOM 2384 C CA . ASP B 1 14 ? -10.242 -35.312 -3.664 1 89.56 14 ASP B CA 1
ATOM 2385 C C . ASP B 1 14 ? -9.461 -34.312 -2.836 1 89.56 14 ASP B C 1
ATOM 2387 O O . ASP B 1 14 ? -8.234 -34.25 -2.912 1 89.56 14 ASP B O 1
ATOM 2391 N N . THR B 1 15 ? -10.211 -33.375 -2.238 1 89.94 15 THR B N 1
ATOM 2392 C CA . THR B 1 15 ? -9.562 -32.344 -1.435 1 89.94 15 THR B CA 1
ATOM 2393 C C . THR B 1 15 ? -10.336 -32.094 -0.146 1 89.94 15 THR B C 1
ATOM 2395 O O . THR B 1 15 ? -11.508 -32.438 -0.041 1 89.94 15 THR B O 1
ATOM 2398 N N . ASN B 1 16 ? -9.641 -31.531 0.773 1 91.31 16 ASN B N 1
ATOM 2399 C CA . ASN B 1 16 ? -10.25 -31.141 2.041 1 91.31 16 ASN B CA 1
ATOM 2400 C C . ASN B 1 16 ? -10.398 -29.625 2.164 1 91.31 16 ASN B C 1
ATOM 2402 O O . ASN B 1 16 ? -10.414 -29.094 3.271 1 91.31 16 ASN B O 1
ATOM 2406 N N . PHE B 1 17 ? -10.328 -29.016 0.968 1 94.19 17 PHE B N 1
ATOM 2407 C CA . PHE B 1 17 ? -10.461 -27.562 1.019 1 94.19 17 PHE B CA 1
ATOM 2408 C C . PHE B 1 17 ? -11.508 -27.078 0.023 1 94.19 17 PHE B C 1
ATOM 2410 O O . PHE B 1 17 ? -11.93 -27.828 -0.857 1 94.19 17 PHE B O 1
ATOM 2417 N N . ASP B 1 18 ? -12.023 -25.891 0.261 1 96.56 18 ASP B N 1
ATOM 2418 C CA . ASP B 1 18 ? -12.859 -25.156 -0.681 1 96.56 18 ASP B CA 1
ATOM 2419 C C . ASP B 1 18 ? -12.109 -23.938 -1.23 1 96.56 18 ASP B C 1
ATOM 2421 O O . ASP B 1 18 ? -11.133 -23.484 -0.632 1 96.56 18 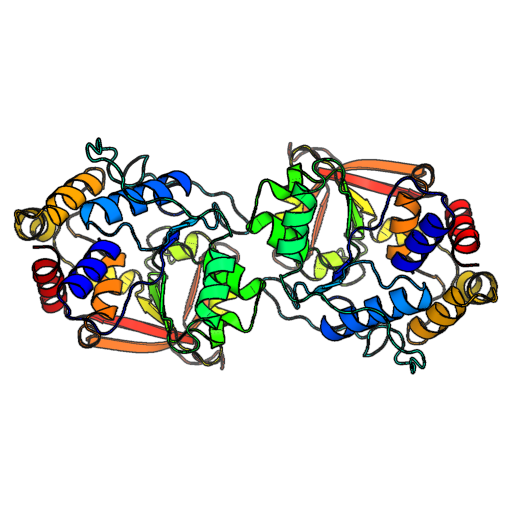ASP B O 1
ATOM 2425 N N . ILE B 1 19 ? -12.461 -23.562 -2.4 1 98 19 ILE B N 1
ATOM 2426 C CA . ILE B 1 19 ? -11.969 -22.312 -2.963 1 98 19 ILE B CA 1
ATOM 2427 C C . ILE B 1 19 ? -12.977 -21.188 -2.684 1 98 19 ILE B C 1
ATOM 2429 O O . ILE B 1 19 ? -14.078 -21.188 -3.236 1 98 19 ILE B O 1
ATOM 2433 N N . VAL B 1 20 ? -12.578 -20.219 -1.874 1 98.31 20 VAL B N 1
ATOM 2434 C CA . VAL B 1 20 ? -13.562 -19.297 -1.332 1 98.31 20 VAL B CA 1
ATOM 2435 C C . VAL B 1 20 ? -13.492 -17.969 -2.076 1 98.31 20 VAL B C 1
ATOM 2437 O O . VAL B 1 20 ? -14.391 -17.141 -1.957 1 98.31 20 VAL B O 1
ATOM 2440 N N . ALA B 1 21 ? -12.367 -17.781 -2.865 1 98.81 21 ALA B N 1
ATOM 2441 C CA . ALA B 1 21 ? -12.25 -16.562 -3.674 1 98.81 21 ALA B CA 1
ATOM 2442 C C . ALA B 1 21 ? -11.055 -16.656 -4.617 1 98.81 21 ALA B C 1
ATOM 2444 O O . ALA B 1 21 ? -10.156 -17.484 -4.418 1 98.81 21 ALA B O 1
ATOM 2445 N N . ILE B 1 22 ? -11.055 -15.867 -5.617 1 98.81 22 ILE B N 1
ATOM 2446 C CA . ILE B 1 22 ? -9.914 -15.562 -6.477 1 98.81 22 ILE B CA 1
ATOM 2447 C C . ILE B 1 22 ? -9.688 -14.055 -6.516 1 98.81 22 ILE B C 1
ATOM 2449 O O . ILE B 1 22 ? -10.633 -13.281 -6.652 1 98.81 22 ILE B O 1
ATOM 2453 N N . THR B 1 23 ? -8.508 -13.625 -6.254 1 98.88 23 THR B N 1
ATOM 2454 C CA . THR B 1 23 ? -8.141 -12.211 -6.344 1 98.88 23 THR B CA 1
ATOM 2455 C C . THR B 1 23 ? -7.195 -11.969 -7.516 1 98.88 23 THR B C 1
ATOM 2457 O O . THR B 1 23 ? -6.211 -12.695 -7.684 1 98.88 23 THR B O 1
ATOM 2460 N N . CYS B 1 24 ? -7.488 -11 -8.328 1 98.81 24 CYS B N 1
ATOM 2461 C CA . CYS B 1 24 ? -6.742 -10.758 -9.562 1 98.81 24 CYS B CA 1
ATOM 2462 C C . CYS B 1 24 ? -5.738 -9.625 -9.375 1 98.81 24 CYS B C 1
ATOM 2464 O O . CYS B 1 24 ? -5.965 -8.711 -8.586 1 98.81 24 CYS B O 1
ATOM 2466 N N . THR B 1 25 ? -4.688 -9.688 -10.008 1 98.62 25 THR B N 1
ATOM 2467 C CA . THR B 1 25 ? -3.707 -8.617 -10.18 1 98.62 25 THR B CA 1
ATOM 2468 C C . THR B 1 25 ? -3.064 -8.688 -11.562 1 98.62 25 THR B C 1
ATOM 2470 O O . THR B 1 25 ? -3.359 -9.594 -12.344 1 98.62 25 THR B O 1
ATOM 2473 N N . TYR B 1 26 ? -2.225 -7.746 -11.875 1 98.19 26 TYR B N 1
ATOM 2474 C CA . TYR B 1 26 ? -1.457 -7.719 -13.109 1 98.19 26 TYR B CA 1
ATOM 2475 C C . TYR B 1 26 ? -0.417 -8.836 -13.133 1 98.19 26 TYR B C 1
ATOM 2477 O O . TYR B 1 26 ? -0.162 -9.469 -12.109 1 98.19 26 TYR B O 1
ATOM 2485 N N . GLY B 1 27 ? 0.108 -9.18 -14.273 1 97 27 GLY B N 1
ATOM 2486 C CA . GLY B 1 27 ? 1.159 -10.164 -14.492 1 97 27 GLY B CA 1
ATOM 2487 C C . GLY B 1 27 ? 1.68 -10.18 -15.914 1 97 27 GLY B C 1
ATOM 2488 O O . GLY B 1 27 ? 2.109 -9.141 -16.438 1 97 27 GLY B O 1
ATOM 2489 N N . ASN B 1 28 ? 1.561 -11.305 -16.578 1 96.69 28 ASN B N 1
ATOM 2490 C CA . ASN B 1 28 ? 1.982 -11.414 -17.969 1 96.69 28 ASN B CA 1
ATOM 2491 C C . ASN B 1 28 ? 1.154 -10.5 -18.875 1 96.69 28 ASN B C 1
ATOM 2493 O O . ASN B 1 28 ? 1.542 -10.234 -20.016 1 96.69 28 ASN B O 1
ATOM 2497 N N . THR B 1 29 ? 0.047 -10.07 -18.344 1 97.62 29 THR B N 1
ATOM 2498 C CA . THR B 1 29 ? -0.825 -9.109 -19.016 1 97.62 29 THR B CA 1
ATOM 2499 C C . THR B 1 29 ? -1.423 -8.133 -18.016 1 97.62 29 THR B C 1
ATOM 2501 O O . THR B 1 29 ? -1.125 -8.195 -16.828 1 97.62 29 THR B O 1
ATOM 2504 N N . ASN B 1 30 ? -2.223 -7.16 -18.531 1 97.88 30 ASN B N 1
ATOM 2505 C CA . ASN B 1 30 ? -2.793 -6.152 -17.641 1 97.88 30 ASN B CA 1
ATOM 2506 C C . ASN B 1 30 ? -3.963 -6.711 -16.844 1 97.88 30 ASN B C 1
ATOM 2508 O O . ASN B 1 30 ? -4.508 -7.762 -17.188 1 97.88 30 ASN B O 1
ATOM 2512 N N . LEU B 1 31 ? -4.336 -6.012 -15.805 1 98.31 31 LEU B N 1
ATOM 2513 C CA . LEU B 1 31 ? -5.348 -6.449 -14.852 1 98.31 31 LEU B CA 1
ATOM 2514 C C . LEU B 1 31 ? -6.664 -6.758 -15.555 1 98.31 31 LEU B C 1
ATOM 2516 O O . LEU B 1 31 ? -7.305 -7.77 -15.258 1 98.31 31 LEU B O 1
ATOM 2520 N N . LYS B 1 32 ? -7.145 -5.926 -16.453 1 97.94 32 LYS B N 1
ATOM 2521 C CA . LYS B 1 32 ? -8.414 -6.129 -17.156 1 97.94 32 LYS B CA 1
ATOM 2522 C C . LYS B 1 32 ? -8.438 -7.469 -17.875 1 97.94 32 LYS B C 1
ATOM 2524 O O . LYS B 1 32 ? -9.43 -8.203 -17.812 1 97.94 32 LYS B O 1
ATOM 2529 N N . ASN B 1 33 ? -7.34 -7.719 -18.578 1 98.44 33 ASN B N 1
ATOM 2530 C CA . ASN B 1 33 ? -7.215 -9.008 -19.25 1 98.44 33 ASN B CA 1
ATOM 2531 C C . ASN B 1 33 ? -7.234 -10.164 -18.25 1 98.44 33 ASN B C 1
ATOM 2533 O O . ASN B 1 33 ? -7.883 -11.18 -18.484 1 98.44 33 ASN B O 1
ATOM 2537 N N . VAL B 1 34 ? -6.477 -10.039 -17.125 1 98.56 34 VAL B N 1
ATOM 2538 C CA . VAL B 1 34 ? -6.422 -11.094 -16.109 1 98.56 34 VAL B CA 1
ATOM 2539 C C . VAL B 1 34 ? -7.828 -11.391 -15.602 1 98.56 34 VAL B C 1
ATOM 2541 O O . VAL B 1 34 ? -8.211 -12.555 -15.469 1 98.56 34 VAL B O 1
ATOM 2544 N N . GLU B 1 35 ? -8.562 -10.359 -15.289 1 98.62 35 GLU B N 1
ATOM 2545 C CA . GLU B 1 35 ? -9.938 -10.516 -14.812 1 98.62 35 GLU B CA 1
ATOM 2546 C C . GLU B 1 35 ? -10.766 -11.336 -15.797 1 98.62 35 GLU B C 1
ATOM 2548 O O . GLU B 1 35 ? -11.438 -12.289 -15.406 1 98.62 35 GLU B O 1
ATOM 2553 N N . LYS B 1 36 ? -10.719 -10.961 -17.047 1 98.25 36 LYS B N 1
ATOM 2554 C CA . LYS B 1 36 ? -11.453 -11.672 -18.078 1 98.25 36 LYS B CA 1
ATOM 2555 C C . LYS B 1 36 ? -11 -13.125 -18.172 1 98.25 36 LYS B C 1
ATOM 2557 O O . LYS B 1 36 ? -11.828 -14.031 -18.312 1 98.25 36 LYS B O 1
ATOM 2562 N N . ASN B 1 37 ? -9.711 -13.352 -18.141 1 98.38 37 ASN B N 1
ATOM 2563 C CA . ASN B 1 37 ? -9.148 -14.688 -18.281 1 98.38 37 ASN B CA 1
ATOM 2564 C C . ASN B 1 37 ? -9.547 -15.594 -17.125 1 98.38 37 ASN B C 1
ATOM 2566 O O . ASN B 1 37 ? -9.789 -16.781 -17.312 1 98.38 37 ASN B O 1
ATOM 2570 N N . VAL B 1 38 ? -9.594 -15.047 -15.891 1 98.62 38 VAL B N 1
ATOM 2571 C CA . VAL B 1 38 ? -10.062 -15.805 -14.734 1 98.62 38 VAL B CA 1
ATOM 2572 C C . VAL B 1 38 ? -11.523 -16.203 -14.945 1 98.62 38 VAL B C 1
ATOM 2574 O O . VAL B 1 38 ? -11.898 -17.359 -14.695 1 98.62 38 VAL B O 1
ATOM 2577 N N . LEU B 1 39 ? -12.32 -15.273 -15.414 1 98.56 39 LEU B N 1
ATOM 2578 C CA . LEU B 1 39 ? -13.734 -15.57 -15.641 1 98.56 39 LEU B CA 1
ATOM 2579 C C . LEU B 1 39 ? -13.898 -16.625 -16.734 1 98.56 39 LEU B C 1
ATOM 2581 O O . LEU B 1 39 ? -14.766 -17.5 -16.625 1 98.56 39 LEU B O 1
ATOM 2585 N N . LYS B 1 40 ? -13.094 -16.547 -17.859 1 98.5 40 LYS B N 1
ATOM 2586 C CA . LYS B 1 40 ? -13.094 -17.594 -18.875 1 98.5 40 LYS B CA 1
ATOM 2587 C C . LYS B 1 40 ? -12.773 -18.953 -18.266 1 98.5 40 LYS B C 1
ATOM 2589 O O . LYS B 1 40 ? -13.43 -19.953 -18.562 1 98.5 40 LYS B O 1
ATOM 2594 N N . THR B 1 41 ? -11.789 -18.984 -17.406 1 98.44 41 THR B N 1
ATOM 2595 C CA . THR B 1 41 ? -11.352 -20.219 -16.75 1 98.44 41 THR B CA 1
ATOM 2596 C C . THR B 1 41 ? -12.477 -20.797 -15.891 1 98.44 41 THR B C 1
ATOM 2598 O O . THR B 1 41 ? -12.742 -22 -15.945 1 98.44 41 THR B O 1
ATOM 2601 N N . LEU B 1 42 ? -13.094 -19.953 -15.117 1 98.38 42 LEU B N 1
ATOM 2602 C CA . LEU B 1 42 ? -14.195 -20.391 -14.273 1 98.38 42 LEU B CA 1
ATOM 2603 C C . LEU B 1 42 ? -15.375 -20.875 -15.117 1 98.38 42 LEU B C 1
ATOM 2605 O O . LEU B 1 42 ? -16.094 -21.797 -14.719 1 98.38 42 LEU B O 1
ATOM 2609 N N . THR B 1 43 ? -15.609 -20.234 -16.266 1 98.31 43 THR B N 1
ATOM 2610 C CA . THR B 1 43 ? -16.672 -20.641 -17.188 1 98.31 43 THR B CA 1
ATOM 2611 C C . THR B 1 43 ? -16.422 -22.047 -17.703 1 98.31 43 THR B C 1
ATOM 2613 O O . THR B 1 43 ? -17.312 -22.891 -17.688 1 98.31 43 THR B O 1
ATOM 2616 N N . ILE B 1 44 ? -15.164 -22.344 -18.125 1 97.56 44 ILE B N 1
ATOM 2617 C CA . ILE B 1 44 ? -14.789 -23.656 -18.625 1 97.56 44 ILE B CA 1
ATOM 2618 C C . ILE B 1 44 ? -14.992 -24.703 -17.547 1 97.56 44 ILE B C 1
ATOM 2620 O O . ILE B 1 44 ? -15.406 -25.844 -17.828 1 97.56 44 ILE B O 1
ATOM 2624 N N . ALA B 1 45 ? -14.727 -24.359 -16.297 1 97.38 45 ALA B N 1
ATOM 2625 C CA . ALA B 1 45 ? -14.859 -25.266 -15.156 1 97.38 45 ALA B CA 1
ATOM 2626 C C . ALA B 1 45 ? -16.297 -25.312 -14.648 1 97.38 45 ALA B C 1
ATOM 2628 O O . ALA B 1 45 ? -16.625 -26.109 -13.766 1 97.38 45 ALA B O 1
ATOM 2629 N N . ASN B 1 46 ? -17.156 -24.516 -15.094 1 96.75 46 ASN B N 1
ATOM 2630 C CA . ASN B 1 46 ? -18.547 -24.359 -14.664 1 96.75 46 ASN B CA 1
ATOM 2631 C C . ASN B 1 46 ? -18.641 -23.984 -13.188 1 96.75 46 ASN B C 1
ATOM 2633 O O . ASN B 1 46 ? -19.391 -24.609 -12.438 1 96.75 46 ASN B O 1
ATOM 2637 N N . GLU B 1 47 ? -17.797 -23.078 -12.75 1 96 47 GLU B N 1
ATOM 2638 C CA . GLU B 1 47 ? -17.766 -22.578 -11.375 1 96 47 GLU B CA 1
ATOM 2639 C C . GLU B 1 47 ? -18.047 -21.078 -11.328 1 96 47 GLU B C 1
ATOM 2641 O O . GLU B 1 47 ? -17.125 -20.266 -11.164 1 96 47 GLU B O 1
ATOM 2646 N N . SER B 1 48 ? -19.266 -20.656 -11.297 1 92.38 48 SER B N 1
ATOM 2647 C CA . SER B 1 48 ? -19.641 -19.25 -11.398 1 92.38 48 SER B CA 1
ATOM 2648 C C . SER B 1 48 ? -19.812 -18.625 -10.016 1 92.38 48 SER B C 1
ATOM 2650 O O . SER B 1 48 ? -19.875 -17.406 -9.891 1 92.38 48 SER B O 1
ATOM 2652 N N . LYS B 1 49 ? -19.844 -19.438 -9.008 1 95.81 49 LYS B N 1
ATOM 2653 C CA . LYS B 1 49 ? -20.219 -18.938 -7.691 1 95.81 49 LYS B CA 1
ATOM 2654 C C . LYS B 1 49 ? -18.984 -18.453 -6.914 1 95.81 49 LYS B C 1
ATOM 2656 O O . LYS B 1 49 ? -19.125 -17.781 -5.891 1 95.81 49 LYS B O 1
ATOM 2661 N N . ILE B 1 50 ? -17.781 -18.828 -7.324 1 98 50 ILE B N 1
ATOM 2662 C CA . ILE B 1 50 ? -16.562 -18.391 -6.648 1 98 50 ILE B CA 1
ATOM 2663 C C . ILE B 1 50 ? -16.375 -16.891 -6.844 1 98 50 ILE B C 1
ATOM 2665 O O . ILE B 1 50 ? -16.266 -16.422 -7.977 1 98 50 ILE B O 1
ATOM 2669 N N . PRO B 1 51 ? -16.391 -16.094 -5.773 1 98.56 51 PRO B N 1
ATOM 2670 C CA . PRO B 1 51 ? -16.172 -14.656 -5.938 1 98.56 51 PRO B CA 1
ATOM 2671 C C . PRO B 1 51 ? -14.797 -14.328 -6.52 1 98.56 51 PRO B C 1
ATOM 2673 O O . PRO B 1 51 ? -13.805 -14.969 -6.16 1 98.56 51 PRO B O 1
ATOM 2676 N N . VAL B 1 52 ? -14.766 -13.422 -7.477 1 98.88 52 VAL B N 1
ATOM 2677 C CA . VAL B 1 52 ? -13.539 -12.922 -8.086 1 98.88 52 VAL B CA 1
ATOM 2678 C C . VAL B 1 52 ? -13.398 -11.422 -7.812 1 98.88 52 VAL B C 1
ATOM 2680 O O . VAL B 1 52 ? -14.281 -10.633 -8.172 1 98.88 52 VAL B O 1
ATOM 2683 N N . TYR B 1 53 ? -12.32 -11.008 -7.129 1 98.88 53 TYR B N 1
ATOM 2684 C CA . TYR B 1 53 ? -12.109 -9.609 -6.777 1 98.88 53 TYR B CA 1
ATOM 2685 C C . TYR B 1 53 ? -11.016 -8.992 -7.641 1 98.88 53 TYR B C 1
ATOM 2687 O O . TYR B 1 53 ? -10 -9.633 -7.914 1 98.88 53 TYR B O 1
ATOM 2695 N N . SER B 1 54 ? -11.219 -7.781 -8.078 1 98.75 54 SER B N 1
ATOM 2696 C CA . SER B 1 54 ? -10.203 -7 -8.773 1 98.75 54 SER B CA 1
ATOM 2697 C C . SER B 1 54 ? -9.18 -6.422 -7.797 1 98.75 54 SER B C 1
ATOM 2699 O O . SER B 1 54 ? -9.547 -5.969 -6.711 1 98.75 54 SER B O 1
ATOM 2701 N N . GLY B 1 55 ? -7.934 -6.453 -8.117 1 98.69 55 GLY B N 1
ATOM 2702 C CA . GLY B 1 55 ? -6.891 -6.008 -7.207 1 98.69 55 GLY B CA 1
ATOM 2703 C C . GLY B 1 55 ? -5.957 -4.984 -7.824 1 98.69 55 GLY B C 1
ATOM 2704 O O . GLY B 1 55 ? -6.402 -4.078 -8.531 1 98.69 55 GLY B O 1
ATOM 2705 N N . ALA B 1 56 ? -4.715 -5.051 -7.504 1 98.69 56 ALA B N 1
ATOM 2706 C CA . ALA B 1 56 ? -3.715 -4.074 -7.938 1 98.69 56 ALA B CA 1
ATOM 2707 C C . ALA B 1 56 ? -3.504 -4.137 -9.445 1 98.69 56 ALA B C 1
ATOM 2709 O O . ALA B 1 56 ? -3.342 -5.223 -10.016 1 98.69 56 ALA B O 1
ATOM 2710 N N . TYR B 1 57 ? -3.451 -2.994 -10.102 1 97.5 57 TYR B N 1
ATOM 2711 C CA . TYR B 1 57 ? -3.309 -2.955 -11.547 1 97.5 57 TYR B CA 1
ATOM 2712 C C . TYR B 1 57 ? -1.851 -2.752 -11.945 1 97.5 57 TYR B C 1
ATOM 2714 O O . TYR B 1 57 ? -1.496 -2.889 -13.125 1 97.5 57 TYR B O 1
ATOM 2722 N N . LYS B 1 58 ? -1.013 -2.406 -10.984 1 98.19 58 LYS B N 1
ATOM 2723 C CA . LYS B 1 58 ? 0.413 -2.193 -11.219 1 98.19 58 LYS B CA 1
ATOM 2724 C C . LYS B 1 58 ? 1.214 -2.377 -9.93 1 98.19 58 LYS B C 1
ATOM 2726 O O . LYS B 1 58 ? 0.642 -2.447 -8.844 1 98.19 58 LYS B O 1
ATOM 2731 N N . PRO B 1 59 ? 2.605 -2.51 -10.07 1 98.38 59 PRO B N 1
ATOM 2732 C CA . PRO B 1 59 ? 3.451 -2.521 -8.875 1 98.38 59 PRO B CA 1
ATOM 2733 C C . PRO B 1 59 ? 3.348 -1.229 -8.07 1 98.38 59 PRO B C 1
ATOM 2735 O O . PRO B 1 59 ? 2.871 -0.213 -8.578 1 98.38 59 PRO B O 1
ATOM 2738 N N . LEU B 1 60 ? 3.768 -1.275 -6.812 1 98.38 60 LEU B N 1
ATOM 2739 C CA . LEU B 1 60 ? 3.619 -0.151 -5.895 1 98.38 60 LEU B CA 1
ATOM 2740 C C . LEU B 1 60 ? 4.367 1.072 -6.406 1 98.38 60 LEU B C 1
ATOM 2742 O O . LEU B 1 60 ? 3.846 2.189 -6.367 1 98.38 60 LEU B O 1
ATOM 2746 N N . THR B 1 61 ? 5.586 0.889 -6.957 1 97.12 61 THR B N 1
ATOM 2747 C CA . THR B 1 61 ? 6.422 2.055 -7.227 1 97.12 61 THR B CA 1
ATOM 2748 C C . THR B 1 61 ? 6.844 2.088 -8.695 1 97.12 61 THR B C 1
ATOM 2750 O O . THR B 1 61 ? 7.805 2.771 -9.047 1 97.12 61 THR B O 1
ATOM 2753 N N . HIS B 1 62 ? 6.211 1.293 -9.523 1 95.69 62 HIS B N 1
ATOM 2754 C CA . HIS B 1 62 ? 6.5 1.254 -10.953 1 95.69 62 HIS B CA 1
ATOM 2755 C C . HIS B 1 62 ? 5.227 1.071 -11.773 1 95.69 62 HIS B C 1
ATOM 2757 O O . HIS B 1 62 ? 4.18 0.71 -11.227 1 95.69 62 HIS B O 1
ATOM 2763 N N . ASN B 1 63 ? 5.34 1.377 -13.023 1 95.38 63 ASN B N 1
ATOM 2764 C CA . ASN B 1 63 ? 4.25 1.071 -13.938 1 95.38 63 ASN B CA 1
ATOM 2765 C C . ASN B 1 63 ? 4.328 -0.365 -14.445 1 95.38 63 ASN B C 1
ATOM 2767 O O . ASN B 1 63 ? 5.395 -0.981 -14.414 1 95.38 63 ASN B O 1
ATOM 2771 N N . HIS B 1 64 ? 3.201 -0.898 -14.734 1 96.25 64 HIS B N 1
ATOM 2772 C CA . HIS B 1 64 ? 3.154 -2.236 -15.312 1 96.25 64 HIS B CA 1
ATOM 2773 C C . HIS B 1 64 ? 3.398 -2.199 -16.812 1 96.25 64 HIS B C 1
ATOM 2775 O O . HIS B 1 64 ? 2.865 -1.332 -17.516 1 96.25 64 HIS B O 1
ATOM 2781 N N . THR B 1 65 ? 4.191 -3.1 -17.281 1 93.88 65 THR B N 1
ATOM 2782 C CA . THR B 1 65 ? 4.348 -3.369 -18.703 1 93.88 65 THR B CA 1
ATOM 2783 C C . THR B 1 65 ? 4.148 -4.852 -19 1 93.88 65 THR B C 1
ATOM 2785 O O . THR B 1 65 ? 4.801 -5.707 -18.391 1 93.88 65 THR B O 1
ATOM 2788 N N . SER B 1 66 ? 3.238 -5.078 -19.891 1 93.69 66 SER B N 1
ATOM 2789 C CA . SER B 1 66 ? 3 -6.461 -20.297 1 93.69 66 SER B CA 1
ATOM 2790 C C . SER B 1 66 ? 4.145 -6.996 -21.156 1 93.69 66 SER B C 1
ATOM 2792 O O . SER B 1 66 ? 4.688 -6.273 -21.984 1 93.69 66 SER B O 1
ATOM 2794 N N . ASP B 1 67 ? 4.434 -8.266 -20.984 1 91.44 67 ASP B N 1
ATOM 2795 C CA . ASP B 1 67 ? 5.477 -8.867 -21.797 1 91.44 67 ASP B CA 1
ATOM 2796 C C . ASP B 1 67 ? 4.871 -9.664 -22.953 1 91.44 67 ASP B C 1
ATOM 2798 O O . ASP B 1 67 ? 5.594 -10.195 -23.797 1 91.44 67 ASP B O 1
ATOM 2802 N N . ASN B 1 68 ? 3.545 -9.906 -22.984 1 91 68 ASN B N 1
ATOM 2803 C CA . ASN B 1 68 ? 2.787 -10.609 -24.016 1 91 68 ASN B CA 1
ATOM 2804 C C . ASN B 1 68 ? 3.256 -12.047 -24.172 1 91 68 ASN B C 1
ATOM 2806 O O . ASN B 1 68 ? 3.268 -12.586 -25.281 1 91 68 ASN B O 1
ATOM 2810 N N . PHE B 1 69 ? 3.76 -12.625 -23.109 1 93.06 69 PHE B N 1
ATOM 2811 C CA . PHE B 1 69 ? 4.25 -13.992 -23.141 1 93.06 69 PHE B CA 1
ATOM 2812 C C . PHE B 1 69 ? 3.176 -14.938 -23.672 1 93.06 69 PHE B C 1
ATOM 2814 O O . PHE B 1 69 ? 3.453 -15.812 -24.5 1 93.06 69 PHE B O 1
ATOM 2821 N N . PHE B 1 70 ? 1.952 -14.75 -23.266 1 95.88 70 PHE B N 1
ATOM 2822 C CA . PHE B 1 70 ? 0.829 -15.586 -23.672 1 95.88 70 PHE B CA 1
ATOM 2823 C C . PHE B 1 70 ? -0.057 -14.852 -24.672 1 95.88 70 PHE B C 1
ATOM 2825 O O . PHE B 1 70 ? -1.271 -15.062 -24.703 1 95.88 70 PHE B O 1
ATOM 2832 N N . GLY B 1 71 ? 0.521 -13.93 -25.375 1 96.38 71 GLY B N 1
ATOM 2833 C CA . GLY B 1 71 ? -0.26 -13.102 -26.281 1 96.38 71 GLY B CA 1
ATOM 2834 C C . GLY B 1 71 ? -0.707 -11.797 -25.656 1 96.38 71 GLY B C 1
ATOM 2835 O O . GLY B 1 71 ? -0.433 -11.539 -24.484 1 96.38 71 GLY B O 1
ATOM 2836 N N . ASN B 1 72 ? -1.438 -11.008 -26.391 1 95.38 72 ASN B N 1
ATOM 2837 C CA . ASN B 1 72 ? -1.877 -9.688 -25.938 1 95.38 72 ASN B CA 1
ATOM 2838 C C . ASN B 1 72 ? -2.855 -9.789 -24.781 1 95.38 72 ASN B C 1
ATOM 2840 O O . ASN B 1 72 ? -2.785 -9 -23.828 1 95.38 72 ASN B O 1
ATOM 2844 N N . ASP B 1 73 ? -3.711 -10.719 -24.844 1 96.94 73 ASP B N 1
ATOM 2845 C CA . ASP B 1 73 ? -4.727 -10.828 -23.797 1 96.94 73 ASP B CA 1
ATOM 2846 C C . ASP B 1 73 ? -4.262 -11.75 -22.672 1 96.94 73 ASP B C 1
ATOM 2848 O O . ASP B 1 73 ? -5.004 -12 -21.719 1 96.94 73 ASP B O 1
ATOM 2852 N N . GLY B 1 74 ? -3.043 -12.328 -22.828 1 96.69 74 GLY B N 1
ATOM 2853 C CA . GLY B 1 74 ? -2.49 -13.195 -21.812 1 96.69 74 GLY B CA 1
ATOM 2854 C C . GLY B 1 74 ? -3.037 -14.609 -21.859 1 96.69 74 GLY B C 1
ATOM 2855 O O . GLY B 1 74 ? -2.811 -15.406 -20.953 1 96.69 74 GLY B O 1
ATOM 2856 N N . PHE B 1 75 ? -3.812 -14.93 -22.891 1 97.19 75 PHE B N 1
ATOM 2857 C CA . PHE B 1 75 ? -4.422 -16.25 -22.984 1 97.19 75 PHE B CA 1
ATOM 2858 C C . PHE B 1 75 ? -4.422 -16.75 -24.422 1 97.19 75 PHE B C 1
ATOM 2860 O O . PHE B 1 75 ? -5.371 -17.391 -24.859 1 97.19 75 PHE B O 1
ATOM 2867 N N . GLY B 1 76 ? -3.424 -16.391 -25.219 1 97.25 76 GLY B N 1
ATOM 2868 C CA . GLY B 1 76 ? -3.244 -16.953 -26.547 1 97.25 76 GLY B CA 1
ATOM 2869 C C . GLY B 1 76 ? -3.994 -16.188 -27.625 1 97.25 76 GLY B C 1
ATOM 2870 O O . GLY B 1 76 ? -3.871 -16.5 -28.797 1 97.25 76 GLY B O 1
ATOM 2871 N N . ASP B 1 77 ? -4.797 -15.211 -27.312 1 97.44 77 ASP B N 1
ATOM 2872 C CA . ASP B 1 77 ? -5.48 -14.297 -28.219 1 97.44 77 ASP B CA 1
ATOM 2873 C C . ASP B 1 77 ? -6.508 -15.039 -29.078 1 97.44 77 ASP B C 1
ATOM 2875 O O . ASP B 1 77 ? -6.758 -14.664 -30.219 1 97.44 77 ASP B O 1
ATOM 2879 N N . PHE B 1 78 ? -7.008 -16.141 -28.594 1 97 78 PHE B N 1
ATOM 2880 C CA . PHE B 1 78 ? -8.008 -16.891 -29.344 1 97 78 PHE B CA 1
ATOM 2881 C C . PHE B 1 78 ? -9.406 -16.359 -29.047 1 97 78 PHE B C 1
ATOM 2883 O O . PHE B 1 78 ? -9.617 -15.664 -28.047 1 97 78 PHE B O 1
ATOM 2890 N N . GLU B 1 79 ? -10.281 -16.656 -29.875 1 96.31 79 GLU B N 1
ATOM 2891 C CA . GLU B 1 79 ? -11.672 -16.281 -29.672 1 96.31 79 GLU B CA 1
ATOM 2892 C C . GLU B 1 79 ? -12.359 -17.203 -28.672 1 96.31 79 GLU B C 1
ATOM 2894 O O . GLU B 1 79 ? -12.383 -18.422 -28.859 1 96.31 79 GLU B O 1
ATOM 2899 N N . PHE B 1 80 ? -12.758 -16.625 -27.641 1 97.25 80 PHE B N 1
ATOM 2900 C CA . PHE B 1 80 ? -13.531 -17.375 -26.656 1 97.25 80 PHE B CA 1
ATOM 2901 C C . PHE B 1 80 ? -15.016 -17.344 -27 1 97.25 80 PHE B C 1
ATOM 2903 O O . PHE B 1 80 ? -15.672 -16.312 -26.859 1 97.25 80 PHE B O 1
ATOM 2910 N N . ASN B 1 81 ? -15.609 -18.453 -27.359 1 94.44 81 ASN B N 1
ATOM 2911 C CA . ASN B 1 81 ? -16.938 -18.484 -27.953 1 94.44 81 ASN B CA 1
ATOM 2912 C C . ASN B 1 81 ? -18 -18.875 -26.922 1 94.44 81 ASN B C 1
ATOM 2914 O O . ASN B 1 81 ? -19.188 -18.938 -27.25 1 94.44 81 ASN B O 1
ATOM 2918 N N . GLN B 1 82 ? -17.641 -19.078 -25.734 1 96.12 82 GLN B N 1
ATOM 2919 C CA . GLN B 1 82 ? -18.625 -19.391 -24.688 1 96.12 82 GLN B CA 1
ATOM 2920 C C . GLN B 1 82 ? -19.062 -18.141 -23.938 1 96.12 82 GLN B C 1
ATOM 2922 O O . GLN B 1 82 ? -18.297 -17.172 -23.844 1 96.12 82 GLN B O 1
ATOM 2927 N N . LYS B 1 83 ? -20.344 -18.172 -23.438 1 96.31 83 LYS B N 1
ATOM 2928 C CA . LYS B 1 83 ? -20.812 -17.078 -22.594 1 96.31 83 LYS B CA 1
ATOM 2929 C C . LYS B 1 83 ? -20.156 -17.109 -21.219 1 96.31 83 LYS B C 1
ATOM 2931 O O . LYS B 1 83 ? -20.234 -18.125 -20.516 1 96.31 83 LYS B O 1
ATOM 2936 N N . ILE B 1 84 ? -19.562 -16.078 -20.844 1 97.62 84 ILE B N 1
ATOM 2937 C CA . ILE B 1 84 ? -18.922 -15.969 -19.547 1 97.62 84 ILE B CA 1
ATOM 2938 C C . ILE B 1 84 ? -19.984 -15.961 -18.453 1 97.62 84 ILE B C 1
ATOM 2940 O O . ILE B 1 84 ? -20.938 -15.195 -18.516 1 97.62 84 ILE B O 1
ATOM 2944 N N . ILE B 1 85 ? -19.844 -16.766 -17.422 1 95.19 85 ILE B N 1
ATOM 2945 C CA . ILE B 1 85 ? -20.906 -16.953 -16.453 1 95.19 85 ILE B CA 1
ATOM 2946 C C . ILE B 1 85 ? -20.516 -16.328 -15.125 1 95.19 85 ILE B C 1
ATOM 2948 O O . ILE B 1 85 ? -21.328 -16.234 -14.203 1 95.19 85 ILE B O 1
ATOM 2952 N N . GLY B 1 86 ? -19.438 -15.805 -14.891 1 94.31 86 GLY B N 1
ATOM 2953 C CA . GLY B 1 86 ? -19.016 -15.156 -13.664 1 94.31 86 GLY B CA 1
ATOM 2954 C C . GLY B 1 86 ? -18.859 -13.648 -13.805 1 94.31 86 GLY B C 1
ATOM 2955 O O . GLY B 1 86 ? -19.016 -13.109 -14.898 1 94.31 86 GLY B O 1
ATOM 2956 N N . ASN B 1 87 ? -18.734 -12.945 -12.641 1 96.81 87 ASN B N 1
ATOM 2957 C CA . ASN B 1 87 ? -18.516 -11.5 -12.633 1 96.81 87 ASN B CA 1
ATOM 2958 C C . ASN B 1 87 ? -17.391 -11.117 -11.672 1 96.81 87 ASN B C 1
ATOM 2960 O O . ASN B 1 87 ? -17.031 -11.883 -10.781 1 96.81 87 ASN B O 1
ATOM 2964 N N . ILE B 1 88 ? -16.844 -9.953 -12 1 98.38 88 ILE B N 1
ATOM 2965 C CA . ILE B 1 88 ? -15.852 -9.383 -11.086 1 98.38 88 ILE B CA 1
ATOM 2966 C C . ILE B 1 88 ? -16.562 -8.625 -9.969 1 98.38 88 ILE B C 1
ATOM 2968 O O . ILE B 1 88 ? -17.391 -7.746 -10.234 1 98.38 88 ILE B O 1
ATOM 2972 N N . ASP B 1 89 ? -16.328 -9.016 -8.727 1 98.06 89 ASP B N 1
ATOM 2973 C CA . ASP B 1 89 ? -16.828 -8.25 -7.59 1 98.06 89 ASP B CA 1
ATOM 2974 C C . ASP B 1 89 ? -15.992 -6.992 -7.363 1 98.06 89 ASP B C 1
ATOM 2976 O O . ASP B 1 89 ? -14.836 -7.078 -6.949 1 98.06 89 ASP B O 1
ATOM 2980 N N . ARG B 1 90 ? -16.531 -5.871 -7.625 1 96.5 90 ARG B N 1
ATOM 2981 C CA . ARG B 1 90 ? -15.812 -4.605 -7.516 1 96.5 90 ARG B CA 1
ATOM 2982 C C . ARG B 1 90 ? -16.281 -3.812 -6.301 1 96.5 90 ARG B C 1
ATOM 2984 O O . ARG B 1 90 ? -16 -2.617 -6.188 1 96.5 90 ARG B O 1
ATOM 2991 N N . SER B 1 91 ? -17 -4.453 -5.371 1 96.81 91 SER B N 1
ATOM 2992 C CA . SER B 1 91 ? -17.469 -3.777 -4.168 1 96.81 91 SER B CA 1
ATOM 2993 C C . SER B 1 91 ? -16.312 -3.404 -3.248 1 96.81 91 SER B C 1
ATOM 2995 O O . SER B 1 91 ? -16.453 -2.516 -2.402 1 96.81 91 SER B O 1
ATOM 2997 N N . LYS B 1 92 ? -15.242 -4.07 -3.346 1 97.38 92 LYS B N 1
ATOM 2998 C CA . LYS B 1 92 ? -14.023 -3.779 -2.602 1 97.38 92 LYS B CA 1
ATOM 2999 C C . LYS B 1 92 ? -12.789 -4.25 -3.363 1 97.38 92 LYS B C 1
ATOM 3001 O O . LYS B 1 92 ? -12.883 -5.125 -4.227 1 97.38 92 LYS B O 1
ATOM 3006 N N . HIS B 1 93 ? -11.719 -3.682 -3.074 1 98.75 93 HIS B N 1
ATOM 3007 C CA . HIS B 1 93 ? -10.438 -4.086 -3.635 1 98.75 93 HIS B CA 1
ATOM 3008 C C . HIS B 1 93 ? -10.023 -5.461 -3.127 1 98.75 93 HIS B C 1
ATOM 3010 O O . HIS B 1 93 ? -10.32 -5.824 -1.986 1 98.75 93 HIS B O 1
ATOM 3016 N N . ALA B 1 94 ? -9.281 -6.211 -3.941 1 98.88 94 ALA B N 1
ATOM 3017 C CA . ALA B 1 94 ? -8.805 -7.551 -3.611 1 98.88 94 ALA B CA 1
ATOM 3018 C C . ALA B 1 94 ? -8.102 -7.566 -2.26 1 98.88 94 ALA B C 1
ATOM 3020 O O . ALA B 1 94 ? -8.242 -8.516 -1.485 1 98.88 94 ALA B O 1
ATOM 3021 N N . ALA B 1 95 ? -7.262 -6.551 -1.934 1 98.88 95 ALA B N 1
ATOM 3022 C CA . ALA B 1 95 ? -6.543 -6.488 -0.665 1 98.88 95 ALA B CA 1
ATOM 3023 C C . ALA B 1 95 ? -7.512 -6.449 0.514 1 98.88 95 ALA B C 1
ATOM 3025 O O . ALA B 1 95 ? -7.289 -7.109 1.53 1 98.88 95 ALA B O 1
ATOM 3026 N N . VAL B 1 96 ? -8.531 -5.672 0.387 1 98.81 96 VAL B N 1
ATOM 3027 C CA . VAL B 1 96 ? -9.555 -5.574 1.426 1 98.81 96 VAL B CA 1
ATOM 3028 C C . VAL B 1 96 ? -10.305 -6.898 1.533 1 98.81 96 VAL B C 1
ATOM 3030 O O . VAL B 1 96 ? -10.594 -7.367 2.637 1 98.81 96 VAL B O 1
ATOM 3033 N N . ALA B 1 97 ? -10.609 -7.523 0.382 1 98.88 97 ALA B N 1
ATOM 3034 C CA . ALA B 1 97 ? -11.266 -8.828 0.375 1 98.88 97 ALA B CA 1
ATOM 3035 C C . ALA B 1 97 ? -10.422 -9.875 1.096 1 98.88 97 ALA B C 1
ATOM 3037 O O . ALA B 1 97 ? -10.945 -10.695 1.848 1 98.88 97 ALA B O 1
ATOM 3038 N N . LEU B 1 98 ? -9.133 -9.852 0.864 1 98.88 98 LEU B N 1
ATOM 3039 C CA . LEU B 1 98 ? -8.211 -10.773 1.521 1 98.88 98 LEU B CA 1
ATOM 3040 C C . LEU B 1 98 ? -8.289 -10.625 3.035 1 98.88 98 LEU B C 1
ATOM 3042 O O . LEU B 1 98 ? -8.336 -11.625 3.76 1 98.88 98 LEU B O 1
ATOM 3046 N N . ILE B 1 99 ? -8.266 -9.375 3.514 1 98.75 99 ILE B N 1
ATOM 3047 C CA . ILE B 1 99 ? -8.359 -9.109 4.945 1 98.75 99 ILE B CA 1
ATOM 3048 C C . ILE B 1 99 ? -9.672 -9.664 5.492 1 98.75 99 ILE B C 1
ATOM 3050 O O . ILE B 1 99 ? -9.68 -10.383 6.492 1 98.75 99 ILE B O 1
ATOM 3054 N N . ASP B 1 100 ? -10.789 -9.344 4.785 1 98.75 100 ASP B N 1
ATOM 3055 C CA . ASP B 1 100 ? -12.102 -9.828 5.219 1 98.75 100 ASP B CA 1
ATOM 3056 C C . ASP B 1 100 ? -12.117 -11.352 5.32 1 98.75 100 ASP B C 1
ATOM 3058 O O . ASP B 1 100 ? -12.625 -11.906 6.297 1 98.75 100 ASP B O 1
ATOM 3062 N N . LEU B 1 101 ? -11.602 -12.031 4.344 1 98.81 101 LEU B N 1
ATOM 3063 C CA . LEU B 1 101 ? -11.594 -13.492 4.301 1 98.81 101 LEU B CA 1
ATOM 3064 C C . LEU B 1 101 ? -10.703 -14.062 5.402 1 98.81 101 LEU B C 1
ATOM 3066 O O . LEU B 1 101 ? -11.023 -15.094 5.992 1 98.81 101 LEU B O 1
ATOM 3070 N N . ALA B 1 102 ? -9.57 -13.422 5.68 1 98.5 102 ALA B N 1
ATOM 3071 C CA . ALA B 1 102 ? -8.68 -13.867 6.75 1 98.5 102 ALA B CA 1
ATOM 3072 C C . ALA B 1 102 ? -9.391 -13.836 8.102 1 98.5 102 ALA B C 1
ATOM 3074 O O . ALA B 1 102 ? -9.172 -14.711 8.945 1 98.5 102 ALA B O 1
ATOM 3075 N N . TYR B 1 103 ? -10.141 -12.836 8.32 1 98.38 103 TYR B N 1
ATOM 3076 C CA . TYR B 1 103 ? -10.883 -12.719 9.578 1 98.38 103 TYR B CA 1
ATOM 3077 C C . TYR B 1 103 ? -12.062 -13.68 9.602 1 98.38 103 TYR B C 1
ATOM 3079 O O . TYR B 1 103 ? -12.469 -14.148 10.664 1 98.38 103 TYR B O 1
ATOM 3087 N N . LYS B 1 104 ? -12.633 -13.969 8.43 1 98.5 104 LYS B N 1
ATOM 3088 C CA . LYS B 1 104 ? -13.742 -14.914 8.328 1 98.5 104 LYS B CA 1
ATOM 3089 C C . LYS B 1 104 ? -13.266 -16.344 8.578 1 98.5 104 LYS B C 1
ATOM 3091 O O . LYS B 1 104 ? -13.992 -17.141 9.164 1 98.5 104 LYS B O 1
ATOM 3096 N N . TYR B 1 105 ? -12.055 -16.672 8.156 1 98.25 105 TYR B N 1
ATOM 3097 C CA . TYR B 1 105 ? -11.5 -18.016 8.266 1 98.25 105 TYR B CA 1
ATOM 3098 C C . TYR B 1 105 ? -10.164 -18 9 1 98.25 105 TYR B C 1
ATOM 3100 O O . TYR B 1 105 ? -9.164 -18.516 8.5 1 98.25 105 TYR B O 1
ATOM 3108 N N . PRO B 1 106 ? -10.133 -17.453 10.227 1 97.56 106 PRO B N 1
ATOM 3109 C CA . PRO B 1 106 ? -8.859 -17.312 10.938 1 97.56 106 PRO B CA 1
ATOM 3110 C C . PRO B 1 106 ? -8.141 -18.641 11.156 1 97.56 106 PRO B C 1
ATOM 3112 O O . PRO B 1 106 ? -8.727 -19.578 11.719 1 97.56 106 PRO B O 1
ATOM 3115 N N . GLY B 1 107 ? -6.941 -18.688 10.672 1 96.56 107 GLY B N 1
ATOM 3116 C CA . GLY B 1 107 ? -6.121 -19.875 10.852 1 96.56 107 GLY B CA 1
ATOM 3117 C C . GLY B 1 107 ? -6.465 -20.984 9.883 1 96.56 107 GLY B C 1
ATOM 3118 O O . GLY B 1 107 ? -5.855 -22.047 9.914 1 96.56 107 GLY B O 1
ATOM 3119 N N . GLU B 1 108 ? -7.402 -20.734 9.008 1 97.75 108 GLU B N 1
ATOM 3120 C CA . GLU B 1 108 ? -7.852 -21.797 8.102 1 97.75 108 GLU B CA 1
ATOM 3121 C C . GLU B 1 108 ? -7.613 -21.406 6.645 1 97.75 108 GLU B C 1
ATOM 3123 O O . GLU B 1 108 ? -7.57 -22.266 5.766 1 97.75 108 GLU B O 1
ATOM 3128 N N . LEU B 1 109 ? -7.461 -20.172 6.395 1 98 109 LEU B N 1
ATOM 3129 C CA . LEU B 1 109 ? -7.324 -19.672 5.031 1 98 109 LEU B CA 1
ATOM 3130 C C . LEU B 1 109 ? -5.895 -19.844 4.527 1 98 109 LEU B C 1
ATOM 3132 O O . LEU B 1 109 ? -4.945 -19.422 5.188 1 98 109 LEU B O 1
ATOM 3136 N N . SER B 1 110 ? -5.703 -20.531 3.436 1 98.19 110 SER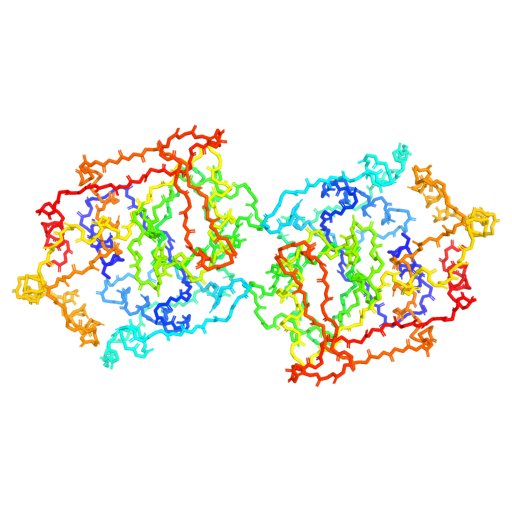 B N 1
ATOM 3137 C CA . SER B 1 110 ? -4.445 -20.562 2.697 1 98.19 110 SER B CA 1
ATOM 3138 C C . SER B 1 110 ? -4.531 -19.734 1.422 1 98.19 110 SER B C 1
ATOM 3140 O O . SER B 1 110 ? -5.602 -19.609 0.825 1 98.19 110 SER B O 1
ATOM 3142 N N . ILE B 1 111 ? -3.486 -19.156 1.056 1 98.62 111 ILE B N 1
ATOM 3143 C CA . ILE B 1 111 ? -3.482 -18.312 -0.138 1 98.62 111 ILE B CA 1
ATOM 3144 C C . ILE B 1 111 ? -2.432 -18.828 -1.122 1 98.62 111 ILE B C 1
ATOM 3146 O O . ILE B 1 111 ? -1.25 -18.938 -0.78 1 98.62 111 ILE B O 1
ATOM 3150 N N . LEU B 1 112 ? -2.846 -19.219 -2.285 1 98.88 112 LEU B N 1
ATOM 3151 C CA . LEU B 1 112 ? -1.959 -19.516 -3.404 1 98.88 112 LEU B CA 1
ATOM 3152 C C . LEU B 1 112 ? -1.623 -18.25 -4.184 1 98.88 112 LEU B C 1
ATOM 3154 O O . LEU B 1 112 ? -2.512 -17.609 -4.754 1 98.88 112 LEU B O 1
ATOM 3158 N N . VAL B 1 113 ? -0.345 -17.875 -4.191 1 98.81 113 VAL B N 1
ATOM 3159 C CA . VAL B 1 113 ? 0.14 -16.656 -4.832 1 98.81 113 VAL B CA 1
ATOM 3160 C C . VAL B 1 113 ? 0.932 -17.016 -6.09 1 98.81 113 VAL B C 1
ATOM 3162 O O . VAL B 1 113 ? 2.1 -17.406 -6.004 1 98.81 113 VAL B O 1
ATOM 3165 N N . ILE B 1 114 ? 0.323 -16.797 -7.27 1 98.62 114 ILE B N 1
ATOM 3166 C CA . ILE B 1 114 ? 0.976 -17.219 -8.508 1 98.62 114 ILE B CA 1
ATOM 3167 C C . ILE B 1 114 ? 1.146 -16.016 -9.438 1 98.62 114 ILE B C 1
ATOM 3169 O O . ILE B 1 114 ? 1.332 -16.188 -10.648 1 98.62 114 ILE B O 1
ATOM 3173 N N . GLY B 1 115 ? 0.939 -14.805 -8.992 1 98.19 115 GLY B N 1
ATOM 3174 C CA . GLY B 1 115 ? 1.284 -13.516 -9.578 1 98.19 115 GLY B CA 1
ATOM 3175 C C . GLY B 1 115 ? 2.102 -12.641 -8.656 1 98.19 115 GLY B C 1
ATOM 3176 O O . GLY B 1 115 ? 2.605 -13.102 -7.629 1 98.19 115 GLY B O 1
ATOM 3177 N N . PRO B 1 116 ? 2.311 -11.359 -9.078 1 98.62 116 PRO B N 1
ATOM 3178 C CA . PRO B 1 116 ? 2.99 -10.43 -8.172 1 98.62 116 PRO B CA 1
ATOM 3179 C C . PRO B 1 116 ? 2.322 -10.344 -6.805 1 98.62 116 PRO B C 1
ATOM 3181 O O . PRO B 1 116 ? 1.106 -10.523 -6.695 1 98.62 116 PRO B O 1
ATOM 3184 N N . THR B 1 117 ? 3.084 -10.039 -5.77 1 98.75 117 THR B N 1
ATOM 3185 C CA . THR B 1 117 ? 2.629 -10.117 -4.387 1 98.75 117 THR B CA 1
ATOM 3186 C C . THR B 1 117 ? 1.963 -8.805 -3.963 1 98.75 117 THR B C 1
ATOM 3188 O O . THR B 1 117 ? 1.759 -8.562 -2.771 1 98.75 117 THR B O 1
ATOM 3191 N N . THR B 1 118 ? 1.569 -7.988 -4.871 1 98.88 118 THR B N 1
ATOM 3192 C CA . THR B 1 118 ? 1.122 -6.621 -4.613 1 98.88 118 THR B CA 1
ATOM 3193 C C . THR B 1 118 ? -0.145 -6.621 -3.762 1 98.88 118 THR B C 1
ATOM 3195 O O . THR B 1 118 ? -0.248 -5.863 -2.795 1 98.88 118 THR B O 1
ATOM 3198 N N . ASN B 1 119 ? -1.153 -7.492 -4.094 1 98.94 119 ASN B N 1
ATOM 3199 C CA . ASN B 1 119 ? -2.361 -7.578 -3.279 1 98.94 119 ASN B CA 1
ATOM 3200 C C . ASN B 1 119 ? -2.037 -7.922 -1.829 1 98.94 119 ASN B C 1
ATOM 3202 O O . ASN B 1 119 ? -2.633 -7.363 -0.906 1 98.94 119 ASN B O 1
ATOM 3206 N N . ILE B 1 120 ? -1.129 -8.867 -1.644 1 98.81 120 ILE B N 1
ATOM 3207 C CA . ILE B 1 120 ? -0.747 -9.336 -0.315 1 98.81 120 ILE B CA 1
ATOM 3208 C C . ILE B 1 120 ? -0.091 -8.195 0.463 1 98.81 120 ILE B C 1
ATOM 3210 O O . ILE B 1 120 ? -0.416 -7.961 1.63 1 98.81 120 ILE B O 1
ATOM 3214 N N . ALA B 1 121 ? 0.815 -7.504 -0.195 1 98.81 121 ALA B N 1
ATOM 3215 C CA . ALA B 1 121 ? 1.511 -6.387 0.44 1 98.81 121 ALA B CA 1
ATOM 3216 C C . ALA B 1 121 ? 0.529 -5.297 0.862 1 98.81 121 ALA B C 1
ATOM 3218 O O . ALA B 1 121 ? 0.651 -4.734 1.951 1 98.81 121 ALA B O 1
ATOM 3219 N N . LEU B 1 122 ? -0.415 -4.98 -0.022 1 98.88 122 LEU B N 1
ATOM 3220 C CA . LEU B 1 122 ? -1.429 -3.98 0.297 1 98.88 122 LEU B CA 1
ATOM 3221 C C . LEU B 1 122 ? -2.277 -4.426 1.483 1 98.88 122 LEU B C 1
ATOM 3223 O O . LEU B 1 122 ? -2.572 -3.629 2.375 1 98.88 122 LEU B O 1
ATOM 3227 N N . ALA B 1 123 ? -2.678 -5.691 1.518 1 98.88 123 ALA B N 1
ATOM 3228 C CA . ALA B 1 123 ? -3.449 -6.215 2.641 1 98.88 123 ALA B CA 1
ATOM 3229 C C . ALA B 1 123 ? -2.678 -6.074 3.949 1 98.88 123 ALA B C 1
ATOM 3231 O O . ALA B 1 123 ? -3.236 -5.652 4.965 1 98.88 123 ALA B O 1
ATOM 3232 N N . ILE B 1 124 ? -1.382 -6.383 3.918 1 98.5 124 ILE B N 1
ATOM 3233 C CA . ILE B 1 124 ? -0.522 -6.316 5.094 1 98.5 124 ILE B CA 1
ATOM 3234 C C . ILE B 1 124 ? -0.406 -4.871 5.57 1 98.5 124 ILE B C 1
ATOM 3236 O O . ILE B 1 124 ? -0.47 -4.594 6.77 1 98.5 124 ILE B O 1
ATOM 3240 N N . SER B 1 125 ? -0.241 -3.982 4.625 1 98.62 125 SER B N 1
ATOM 3241 C CA . SER B 1 125 ? -0.06 -2.572 4.957 1 98.62 125 SER B CA 1
ATOM 3242 C C . SER B 1 125 ? -1.331 -1.975 5.551 1 98.62 125 SER B C 1
ATOM 3244 O O . SER B 1 125 ? -1.267 -1.068 6.383 1 98.62 125 SER B O 1
ATOM 3246 N N . LEU B 1 126 ? -2.488 -2.506 5.164 1 98.62 126 LEU B N 1
ATOM 3247 C CA . LEU B 1 126 ? -3.77 -2.047 5.688 1 98.62 126 LEU B CA 1
ATOM 3248 C C . LEU B 1 126 ? -4.043 -2.646 7.062 1 98.62 126 LEU B C 1
ATOM 3250 O O . LEU B 1 126 ? -4.648 -1.998 7.918 1 98.62 126 LEU B O 1
ATOM 3254 N N . ASP B 1 127 ? -3.621 -3.924 7.254 1 98 127 ASP B N 1
ATOM 3255 C CA . ASP B 1 127 ? -3.859 -4.645 8.5 1 98 127 ASP B CA 1
ATOM 3256 C C . ASP B 1 127 ? -2.701 -5.586 8.82 1 98 127 ASP B C 1
ATOM 3258 O O . ASP B 1 127 ? -2.672 -6.727 8.359 1 98 127 ASP B O 1
ATOM 3262 N N . PRO B 1 128 ? -1.863 -5.203 9.711 1 94.12 128 PRO B N 1
ATOM 3263 C CA . PRO B 1 128 ? -0.689 -6.023 10.023 1 94.12 128 PRO B CA 1
ATOM 3264 C C . PRO B 1 128 ? -1.056 -7.367 10.641 1 94.12 128 PRO B C 1
ATOM 3266 O O . PRO B 1 128 ? -0.232 -8.281 10.672 1 94.12 128 PRO B O 1
ATOM 3269 N N . LYS B 1 129 ? -2.229 -7.5 11.172 1 95.25 129 LYS B N 1
ATOM 3270 C CA . LYS B 1 129 ? -2.641 -8.758 11.781 1 95.25 129 LYS B CA 1
ATOM 3271 C C . LYS B 1 129 ? -3.09 -9.766 10.727 1 95.25 129 LYS B C 1
ATOM 3273 O O . LYS B 1 129 ? -3.244 -10.953 11.023 1 95.25 129 LYS B O 1
ATOM 3278 N N . PHE B 1 130 ? -3.271 -9.281 9.477 1 96.94 130 PHE B N 1
ATOM 3279 C CA . PHE B 1 130 ? -3.75 -10.078 8.352 1 96.94 130 PHE B CA 1
ATOM 3280 C C . PHE B 1 130 ? -2.924 -11.352 8.203 1 96.94 130 PHE B C 1
ATOM 3282 O O . PHE B 1 130 ? -3.475 -12.453 8.164 1 96.94 130 PHE B O 1
ATOM 3289 N N . VAL B 1 131 ? -1.592 -11.273 8.227 1 96.38 131 VAL B N 1
ATOM 3290 C CA . VAL B 1 131 ? -0.702 -12.383 7.906 1 96.38 131 VAL B CA 1
ATOM 3291 C C . VAL B 1 131 ? -0.801 -13.453 8.992 1 96.38 131 VAL B C 1
ATOM 3293 O O . VAL B 1 131 ? -0.651 -14.641 8.711 1 96.38 131 VAL B O 1
ATOM 3296 N N . HIS B 1 132 ? -1.165 -13.039 10.18 1 95.5 132 HIS B N 1
ATOM 3297 C CA . HIS B 1 132 ? -1.186 -13.961 11.305 1 95.5 132 HIS B CA 1
ATOM 3298 C C . HIS B 1 132 ? -2.473 -14.773 11.328 1 95.5 132 HIS B C 1
ATOM 3300 O O . HIS B 1 132 ? -2.598 -15.727 12.102 1 95.5 132 HIS B O 1
ATOM 3306 N N . LYS B 1 133 ? -3.355 -14.391 10.492 1 97.06 133 LYS B N 1
ATOM 3307 C CA . LYS B 1 133 ? -4.625 -15.109 10.406 1 97.06 133 LYS B CA 1
ATOM 3308 C C . LYS B 1 133 ? -4.609 -16.125 9.273 1 97.06 133 LYS B C 1
ATOM 3310 O O . LYS B 1 133 ? -5.512 -16.953 9.156 1 97.06 133 LYS B O 1
ATOM 3315 N N . ILE B 1 134 ? -3.619 -16.125 8.453 1 97.81 134 ILE B N 1
ATOM 3316 C CA . ILE B 1 134 ? -3.506 -17.016 7.301 1 97.81 134 ILE B CA 1
ATOM 3317 C C . ILE B 1 134 ? -2.857 -18.328 7.719 1 97.81 134 ILE B C 1
ATOM 3319 O O . ILE B 1 134 ? -1.853 -18.344 8.43 1 97.81 134 ILE B O 1
ATOM 3323 N N . LYS B 1 135 ? -3.41 -19.422 7.336 1 97.19 135 LYS B N 1
ATOM 3324 C CA . LYS B 1 135 ? -2.85 -20.734 7.621 1 97.19 135 LYS B CA 1
ATOM 3325 C C . LYS B 1 135 ? -1.482 -20.906 6.965 1 97.19 135 LYS B C 1
ATOM 3327 O O . LYS B 1 135 ? -0.524 -21.328 7.617 1 97.19 135 LYS B O 1
ATOM 3332 N N . ARG B 1 136 ? -1.388 -20.625 5.676 1 97.62 136 ARG B N 1
ATOM 3333 C CA . ARG B 1 136 ? -0.121 -20.734 4.957 1 97.62 136 ARG B CA 1
ATOM 3334 C C . ARG B 1 136 ? -0.204 -20.031 3.602 1 97.62 136 ARG B C 1
ATOM 3336 O O . ARG B 1 136 ? -1.25 -20.062 2.949 1 97.62 136 ARG B O 1
ATOM 3343 N N . PHE B 1 137 ? 0.854 -19.406 3.275 1 98.44 137 PHE B N 1
ATOM 3344 C CA . PHE B 1 137 ? 1.021 -18.891 1.922 1 98.44 137 PHE B CA 1
ATOM 3345 C C . PHE B 1 137 ? 1.781 -19.891 1.054 1 98.44 137 PHE B C 1
ATOM 3347 O O . PHE B 1 137 ? 2.773 -20.469 1.493 1 98.44 137 PHE B O 1
ATOM 3354 N N . TYR B 1 138 ? 1.275 -20.172 -0.121 1 98.69 138 TYR B N 1
ATOM 3355 C CA . TYR B 1 138 ? 1.93 -20.922 -1.18 1 98.69 138 TYR B CA 1
ATOM 3356 C C . TYR B 1 138 ? 2.34 -20.016 -2.332 1 98.69 138 TYR B C 1
ATOM 3358 O O . TYR B 1 138 ? 1.486 -19.516 -3.068 1 98.69 138 TYR B O 1
ATOM 3366 N N . VAL B 1 139 ? 3.609 -19.844 -2.512 1 98.75 139 VAL B N 1
ATOM 3367 C CA . VAL B 1 139 ? 4.086 -18.75 -3.355 1 98.75 139 VAL B CA 1
ATOM 3368 C C . VAL B 1 139 ? 4.949 -19.312 -4.484 1 98.75 139 VAL B C 1
ATOM 3370 O O . VAL B 1 139 ? 5.891 -20.062 -4.238 1 98.75 139 VAL B O 1
ATOM 3373 N N . MET B 1 140 ? 4.59 -18.984 -5.656 1 98.69 140 MET B N 1
ATOM 3374 C CA . MET B 1 140 ? 5.477 -19.188 -6.793 1 98.69 140 MET B CA 1
ATOM 3375 C C . MET B 1 140 ? 6.289 -17.938 -7.098 1 98.69 140 MET B C 1
ATOM 3377 O O . MET B 1 140 ? 5.723 -16.891 -7.406 1 98.69 140 MET B O 1
ATOM 3381 N N . GLY B 1 141 ? 7.582 -18.031 -6.902 1 98.12 141 GLY B N 1
ATOM 3382 C CA . GLY B 1 141 ? 8.406 -16.875 -7.184 1 98.12 141 GLY B CA 1
ATOM 3383 C C . GLY B 1 141 ? 9.82 -17 -6.652 1 98.12 141 GLY B C 1
ATOM 3384 O O . GLY B 1 141 ? 10.117 -17.922 -5.879 1 98.12 141 GLY B O 1
ATOM 3385 N N . GLY B 1 142 ? 10.648 -16.109 -7.133 1 97.88 142 GLY B N 1
ATOM 3386 C CA . GLY B 1 142 ? 12.016 -16.031 -6.629 1 97.88 142 GLY B CA 1
ATOM 3387 C C . GLY B 1 142 ? 12.992 -16.891 -7.398 1 97.88 142 GLY B C 1
ATOM 3388 O O . GLY B 1 142 ? 12.586 -17.828 -8.102 1 97.88 142 GLY B O 1
ATOM 3389 N N . SER B 1 143 ? 14.188 -16.531 -7.312 1 97.38 143 SER B N 1
ATOM 3390 C CA . SER B 1 143 ? 15.336 -17.266 -7.824 1 97.38 143 SER B CA 1
ATOM 3391 C C . SER B 1 143 ? 16.328 -17.594 -6.715 1 97.38 143 SER B C 1
ATOM 3393 O O . SER B 1 143 ? 16.859 -16.688 -6.062 1 97.38 143 SER B O 1
ATOM 3395 N N . VAL B 1 144 ? 16.609 -18.828 -6.543 1 95.38 144 VAL B N 1
ATOM 3396 C CA . VAL B 1 144 ? 17.344 -19.188 -5.332 1 95.38 144 VAL B CA 1
ATOM 3397 C C . VAL B 1 144 ? 18.766 -19.562 -5.688 1 95.38 144 VAL B C 1
ATOM 3399 O O . VAL B 1 144 ? 19.641 -19.641 -4.809 1 95.38 144 VAL B O 1
ATOM 3402 N N . ILE B 1 145 ? 19.078 -19.781 -6.887 1 91.19 145 ILE B N 1
ATOM 3403 C CA . ILE B 1 145 ? 20.469 -20.062 -7.23 1 91.19 145 ILE B CA 1
ATOM 3404 C C . ILE B 1 145 ? 20.906 -19.141 -8.359 1 91.19 145 ILE B C 1
ATOM 3406 O O . ILE B 1 145 ? 21.828 -19.469 -9.109 1 91.19 145 ILE B O 1
ATOM 3410 N N . GLY B 1 146 ? 20.141 -18.078 -8.633 1 91.44 146 GLY B N 1
ATOM 3411 C CA . GLY B 1 146 ? 20.609 -16.938 -9.406 1 91.44 146 GLY B CA 1
ATOM 3412 C C . GLY B 1 146 ? 20.297 -17.062 -10.891 1 91.44 146 GLY B C 1
ATOM 3413 O O . GLY B 1 146 ? 20.859 -16.328 -11.711 1 91.44 146 GLY B O 1
ATOM 3414 N N . ILE B 1 147 ? 19.469 -17.938 -11.375 1 92.56 147 ILE B N 1
ATOM 3415 C CA . ILE B 1 147 ? 19.156 -18.062 -12.789 1 92.56 147 ILE B CA 1
ATOM 3416 C C . ILE B 1 147 ? 18.219 -16.938 -13.211 1 92.56 147 ILE B C 1
ATOM 3418 O O . ILE B 1 147 ? 18.562 -16.109 -14.055 1 92.56 147 ILE B O 1
ATOM 3422 N N . GLY B 1 148 ? 17.109 -16.922 -12.539 1 92.94 148 GLY B N 1
ATOM 3423 C CA . GLY B 1 148 ? 16.125 -15.906 -12.898 1 92.94 148 GLY B CA 1
ATOM 3424 C C . GLY B 1 148 ? 15.516 -16.109 -14.273 1 92.94 148 GLY B C 1
ATOM 3425 O O . GLY B 1 148 ? 16.016 -16.906 -15.062 1 92.94 148 GLY B O 1
ATOM 3426 N N . ASN B 1 149 ? 14.422 -15.422 -14.586 1 93 149 ASN B N 1
ATOM 3427 C CA . ASN B 1 149 ? 13.828 -15.477 -15.914 1 93 149 ASN B CA 1
ATOM 3428 C C . ASN B 1 149 ? 13.375 -14.094 -16.375 1 93 149 ASN B C 1
ATOM 3430 O O . ASN B 1 149 ? 12.844 -13.953 -17.484 1 93 149 ASN B O 1
ATOM 3434 N N . SER B 1 150 ? 13.469 -13.086 -15.594 1 93.38 150 SER B N 1
ATOM 3435 C CA . SER B 1 150 ? 13.234 -11.695 -15.977 1 93.38 150 SER B CA 1
ATOM 3436 C C . SER B 1 150 ? 14.547 -10.953 -16.188 1 93.38 150 SER B C 1
ATOM 3438 O O . SER B 1 150 ? 14.695 -10.219 -17.172 1 93.38 150 SER B O 1
ATOM 3440 N N . SER B 1 151 ? 15.484 -11.141 -15.289 1 93.5 151 SER B N 1
ATOM 3441 C CA . SER B 1 151 ? 16.875 -10.703 -15.328 1 93.5 151 SER B CA 1
ATOM 3442 C C . SER B 1 151 ? 17.766 -11.625 -14.492 1 93.5 151 SER B C 1
ATOM 3444 O O . SER B 1 151 ? 17.266 -12.531 -13.82 1 93.5 151 SER B O 1
ATOM 3446 N N . PRO B 1 152 ? 19.062 -11.547 -14.625 1 95.12 152 PRO B N 1
ATOM 3447 C CA . PRO B 1 152 ? 19.922 -12.438 -13.828 1 95.12 152 PRO B CA 1
ATOM 3448 C C . PRO B 1 152 ? 19.547 -12.438 -12.352 1 95.12 152 PRO B C 1
ATOM 3450 O O . PRO B 1 152 ? 19.594 -11.391 -11.695 1 95.12 152 PRO B O 1
ATOM 3453 N N . GLY B 1 153 ? 19.125 -13.609 -11.898 1 96.56 153 GLY B N 1
ATOM 3454 C CA . GLY B 1 153 ? 18.844 -13.766 -10.484 1 96.56 153 GLY B CA 1
ATOM 3455 C C . GLY B 1 153 ? 17.484 -13.242 -10.078 1 96.56 153 GLY B C 1
ATOM 3456 O O . GLY B 1 153 ? 17.125 -13.25 -8.898 1 96.56 153 GLY B O 1
ATOM 3457 N N . VAL B 1 154 ? 16.688 -12.758 -11.039 1 98 154 VAL B N 1
ATOM 3458 C CA . VAL B 1 154 ? 15.391 -12.172 -10.734 1 98 154 VAL B CA 1
ATOM 3459 C C . VAL B 1 154 ? 14.297 -12.945 -11.469 1 98 154 VAL B C 1
ATOM 3461 O O . VAL B 1 154 ? 14.312 -13.047 -12.695 1 98 154 VAL B O 1
ATOM 3464 N N . GLU B 1 155 ? 13.414 -13.578 -10.734 1 97.94 155 GLU B N 1
ATOM 3465 C CA . GLU B 1 155 ? 12.25 -14.273 -11.266 1 97.94 155 GLU B CA 1
ATOM 3466 C C . GLU B 1 155 ? 11.125 -13.305 -11.602 1 97.94 155 GLU B C 1
ATOM 3468 O O . GLU B 1 155 ? 11.016 -12.234 -10.984 1 97.94 155 GLU B O 1
ATOM 3473 N N . PHE B 1 156 ? 10.281 -13.578 -12.523 1 97.5 156 PHE B N 1
ATOM 3474 C CA . PHE B 1 156 ? 9.273 -12.727 -13.141 1 97.5 156 PHE B CA 1
ATOM 3475 C C . PHE B 1 156 ? 8.359 -12.117 -12.086 1 97.5 156 PHE B C 1
ATOM 3477 O O . PHE B 1 156 ? 8.211 -10.891 -12.016 1 97.5 156 PHE B O 1
ATOM 3484 N N . ASN B 1 157 ? 7.664 -12.93 -11.242 1 98.06 157 ASN B N 1
ATOM 3485 C CA . ASN B 1 157 ? 6.723 -12.414 -10.258 1 98.06 157 ASN B CA 1
ATOM 3486 C C . ASN B 1 157 ? 7.414 -11.508 -9.242 1 98.06 157 ASN B C 1
ATOM 3488 O O . ASN B 1 157 ? 6.918 -10.422 -8.93 1 98.06 157 ASN B O 1
ATOM 3492 N N . PHE B 1 158 ? 8.539 -11.953 -8.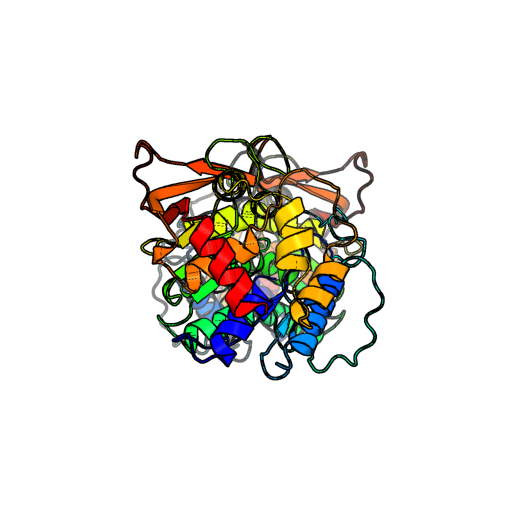758 1 98.5 158 PHE B N 1
ATOM 3493 C CA . PHE B 1 158 ? 9.273 -11.203 -7.754 1 98.5 158 PHE B CA 1
ATOM 3494 C C . PHE B 1 158 ? 9.875 -9.938 -8.359 1 98.5 158 PHE B C 1
ATOM 3496 O O . PHE B 1 158 ? 9.969 -8.906 -7.691 1 98.5 158 PHE B O 1
ATOM 3503 N N . GLY B 1 159 ? 10.289 -10.031 -9.602 1 97.88 159 GLY B N 1
ATOM 3504 C CA . GLY B 1 159 ? 10.797 -8.859 -10.289 1 97.88 159 GLY B CA 1
ATOM 3505 C C . GLY B 1 159 ? 9.734 -7.809 -10.555 1 97.88 159 GLY B C 1
ATOM 3506 O O . GLY B 1 159 ? 10.047 -6.637 -10.773 1 97.88 159 GLY B O 1
ATOM 3507 N N . SER B 1 160 ? 8.508 -8.203 -10.547 1 97.88 160 SER B N 1
ATOM 3508 C CA . SER B 1 160 ? 7.398 -7.328 -10.906 1 97.88 160 SER B CA 1
ATOM 3509 C C . SER B 1 160 ? 7.156 -6.27 -9.836 1 97.88 160 SER B C 1
ATOM 3511 O O . SER B 1 160 ? 6.691 -5.168 -10.141 1 97.88 160 SER B O 1
ATOM 3513 N N . ASP B 1 161 ? 7.422 -6.598 -8.586 1 98.44 161 ASP B N 1
ATOM 3514 C CA . ASP B 1 161 ? 7.152 -5.641 -7.516 1 98.44 161 ASP B CA 1
ATOM 3515 C C . ASP B 1 161 ? 8.031 -5.914 -6.297 1 98.44 161 ASP B C 1
ATOM 3517 O O . ASP B 1 161 ? 7.586 -6.523 -5.324 1 98.44 161 ASP B O 1
ATOM 3521 N N . ALA B 1 162 ? 9.211 -5.379 -6.297 1 98.38 162 ALA B N 1
ATOM 3522 C CA . ALA B 1 162 ? 10.227 -5.652 -5.281 1 98.38 162 ALA B CA 1
ATOM 3523 C C . ALA B 1 162 ? 9.781 -5.16 -3.91 1 98.38 162 ALA B C 1
ATOM 3525 O O . ALA B 1 162 ? 10 -5.832 -2.898 1 98.38 162 ALA B O 1
ATOM 3526 N N . GLU B 1 163 ? 9.148 -3.967 -3.846 1 98.5 163 GLU B N 1
ATOM 3527 C CA . GLU B 1 163 ? 8.672 -3.41 -2.584 1 98.5 163 GLU B CA 1
ATOM 3528 C C . GLU B 1 163 ? 7.633 -4.324 -1.939 1 98.5 163 GLU B C 1
ATOM 3530 O O . GLU B 1 163 ? 7.664 -4.555 -0.728 1 98.5 163 GLU B O 1
ATOM 3535 N N . SER B 1 164 ? 6.723 -4.855 -2.756 1 98.81 164 SER B N 1
ATOM 3536 C CA . SER B 1 164 ? 5.68 -5.738 -2.244 1 98.81 164 SER B CA 1
ATOM 3537 C C . SER B 1 164 ? 6.273 -7.035 -1.699 1 98.81 164 SER B C 1
ATOM 3539 O O . SER B 1 164 ? 5.82 -7.543 -0.672 1 98.81 164 SER B O 1
ATOM 3541 N N . ASN B 1 165 ? 7.328 -7.594 -2.4 1 98.62 165 ASN B N 1
ATOM 3542 C CA . ASN B 1 165 ? 8.023 -8.766 -1.867 1 98.62 165 ASN B CA 1
ATOM 3543 C C . ASN B 1 165 ? 8.602 -8.484 -0.483 1 98.62 165 ASN B C 1
ATOM 3545 O O . ASN B 1 165 ? 8.484 -9.312 0.421 1 98.62 165 ASN B O 1
ATOM 3549 N N . PHE B 1 166 ? 9.203 -7.328 -0.36 1 98.25 166 PHE B N 1
ATOM 3550 C CA . PHE B 1 166 ? 9.844 -6.941 0.893 1 98.25 166 PHE B CA 1
ATOM 3551 C C . PHE B 1 166 ? 8.82 -6.844 2.016 1 98.25 166 PHE B C 1
ATOM 3553 O O . PHE B 1 166 ? 9.016 -7.406 3.096 1 98.25 166 PHE B O 1
ATOM 3560 N N . ILE B 1 167 ? 7.754 -6.137 1.766 1 98.38 167 ILE B N 1
ATOM 3561 C CA . ILE B 1 167 ? 6.684 -5.992 2.746 1 98.38 167 ILE B CA 1
ATOM 3562 C C . ILE B 1 167 ? 6.164 -7.371 3.148 1 98.38 167 ILE B C 1
ATOM 3564 O O . ILE B 1 167 ? 6.031 -7.668 4.34 1 98.38 167 ILE B O 1
ATOM 3568 N N . PHE B 1 168 ? 5.914 -8.227 2.209 1 98.5 168 PHE B N 1
ATOM 3569 C CA . PHE B 1 168 ? 5.324 -9.547 2.412 1 98.5 168 PHE B CA 1
ATOM 3570 C C . PHE B 1 168 ? 6.234 -10.414 3.271 1 98.5 168 PHE B C 1
ATOM 3572 O O . PHE B 1 168 ? 5.852 -10.82 4.371 1 98.5 168 PHE B O 1
ATOM 3579 N N . PHE B 1 169 ? 7.469 -10.609 2.91 1 97.5 169 PHE B N 1
ATOM 3580 C CA . PHE B 1 169 ? 8.328 -11.609 3.531 1 97.5 169 PHE B CA 1
ATOM 3581 C C . PHE B 1 169 ? 8.891 -11.102 4.852 1 97.5 169 PHE B C 1
ATOM 3583 O O . PHE B 1 169 ? 9.391 -11.875 5.664 1 97.5 169 PHE B O 1
ATOM 3590 N N . ASN B 1 170 ? 8.797 -9.82 5.07 1 95.5 170 ASN B N 1
ATOM 3591 C CA . ASN B 1 170 ? 9.211 -9.289 6.363 1 95.5 170 ASN B CA 1
ATOM 3592 C C . ASN B 1 170 ? 8.047 -9.242 7.352 1 95.5 170 ASN B C 1
ATOM 3594 O O . ASN B 1 170 ? 8.227 -8.859 8.508 1 95.5 170 ASN B O 1
ATOM 3598 N N . SER B 1 171 ? 6.902 -9.633 6.918 1 95 171 SER B N 1
ATOM 3599 C CA . SER B 1 171 ? 5.727 -9.578 7.777 1 95 171 SER B CA 1
ATOM 3600 C C . SER B 1 171 ? 5.297 -10.977 8.219 1 95 171 SER B C 1
ATOM 3602 O O . SER B 1 171 ? 4.34 -11.125 8.977 1 95 171 SER B O 1
ATOM 3604 N N . THR B 1 172 ? 5.84 -11.984 7.715 1 87.25 172 THR B N 1
ATOM 3605 C CA . THR B 1 172 ? 5.441 -13.359 7.996 1 87.25 172 THR B CA 1
ATOM 3606 C C . THR B 1 172 ? 6.234 -13.922 9.172 1 87.25 172 THR B C 1
ATOM 3608 O O . THR B 1 172 ? 6.566 -15.109 9.195 1 87.25 172 THR B O 1
ATOM 3611 N N . ARG B 1 173 ? 6.488 -13.117 10.227 1 76.88 173 ARG B N 1
ATOM 3612 C CA . ARG B 1 173 ? 7.242 -13.547 11.398 1 76.88 173 ARG B CA 1
ATOM 3613 C C . ARG B 1 173 ? 6.488 -14.633 12.164 1 76.88 173 ARG B C 1
ATOM 3615 O O . ARG B 1 173 ? 5.316 -14.461 12.5 1 76.88 173 ARG B O 1
ATOM 3622 N N . GLY B 1 174 ? 7.09 -15.797 12.203 1 79.81 174 GLY B N 1
ATOM 3623 C CA . GLY B 1 174 ? 6.535 -16.953 12.891 1 79.81 174 GLY B CA 1
ATOM 3624 C C . GLY B 1 174 ? 5.867 -17.938 11.953 1 79.81 174 GLY B C 1
ATOM 3625 O O . GLY B 1 174 ? 5.699 -19.109 12.297 1 79.81 174 GLY B O 1
ATOM 3626 N N . GLU B 1 175 ? 5.418 -17.453 10.883 1 86.69 175 GLU B N 1
ATOM 3627 C CA . GLU B 1 175 ? 4.793 -18.297 9.875 1 86.69 175 GLU B CA 1
ATOM 3628 C C . GLU B 1 175 ? 5.699 -18.469 8.664 1 86.69 175 GLU B C 1
ATOM 3630 O O . GLU B 1 175 ? 6.34 -17.516 8.219 1 86.69 175 GLU B O 1
ATOM 3635 N N . VAL B 1 176 ? 5.805 -19.672 8.188 1 94.5 176 VAL B N 1
ATOM 3636 C CA . VAL B 1 176 ? 6.68 -19.953 7.055 1 94.5 176 VAL B CA 1
ATOM 3637 C C . VAL B 1 176 ? 5.84 -20.172 5.801 1 94.5 176 VAL B C 1
ATOM 3639 O O . VAL B 1 176 ? 4.934 -21 5.789 1 94.5 176 VAL B O 1
ATOM 3642 N N . SER B 1 177 ? 6.113 -19.391 4.773 1 97.5 177 SER B N 1
ATOM 3643 C CA . SER B 1 177 ? 5.488 -19.578 3.469 1 97.5 177 SER B CA 1
ATOM 3644 C C . SER B 1 177 ? 6.16 -20.719 2.699 1 97.5 177 SER B C 1
ATOM 3646 O O . SER B 1 177 ? 7.367 -20.938 2.844 1 97.5 177 SER B O 1
ATOM 3648 N N . LEU B 1 178 ? 5.422 -21.469 1.973 1 98.44 178 LEU B N 1
ATOM 3649 C CA . LEU B 1 178 ? 6.016 -22.422 1.037 1 98.44 178 LEU B CA 1
ATOM 3650 C C . LEU B 1 178 ? 6.359 -21.75 -0.283 1 98.44 178 LEU B C 1
ATOM 3652 O O . LEU B 1 178 ? 5.504 -21.094 -0.894 1 98.44 178 LEU B O 1
ATOM 3656 N N . LEU B 1 179 ? 7.59 -21.844 -0.691 1 98.62 179 LEU B N 1
ATOM 3657 C CA . LEU B 1 179 ? 8.078 -21.141 -1.875 1 98.62 179 LEU B CA 1
ATOM 3658 C C . LEU B 1 179 ? 8.508 -22.141 -2.955 1 98.62 179 LEU B C 1
ATOM 3660 O O . LEU B 1 179 ? 9.297 -23.047 -2.691 1 98.62 179 LEU B O 1
ATOM 3664 N N . LEU B 1 180 ? 7.93 -22.031 -4.094 1 98.75 180 LEU B N 1
ATOM 3665 C CA . LEU B 1 180 ? 8.406 -22.703 -5.293 1 98.75 180 LEU B CA 1
ATOM 3666 C C . LEU B 1 180 ? 9.25 -21.766 -6.152 1 98.75 180 LEU B C 1
ATOM 3668 O O . LEU B 1 180 ? 8.703 -20.938 -6.887 1 98.75 180 LEU B O 1
ATOM 3672 N N . PRO B 1 181 ? 10.562 -21.891 -6.082 1 98.31 181 PRO B N 1
ATOM 3673 C CA . PRO B 1 181 ? 11.398 -20.984 -6.875 1 98.31 181 PRO B CA 1
ATOM 3674 C C . PRO B 1 181 ? 11.492 -21.406 -8.344 1 98.31 181 PRO B C 1
ATOM 3676 O O . PRO B 1 181 ? 11.156 -22.531 -8.688 1 98.31 181 PRO B O 1
ATOM 3679 N N . TRP B 1 182 ? 11.938 -20.516 -9.117 1 97.31 182 TRP B N 1
ATOM 3680 C CA . TRP B 1 182 ? 12.055 -20.688 -10.562 1 97.31 182 TRP B CA 1
ATOM 3681 C C . TRP B 1 182 ? 12.891 -21.906 -10.898 1 97.31 182 TRP B C 1
ATOM 3683 O O . TRP B 1 182 ? 12.523 -22.703 -11.773 1 97.31 182 TRP B O 1
ATOM 3693 N N . GLU B 1 183 ? 13.953 -22.141 -10.164 1 96.06 183 GLU B N 1
ATOM 3694 C CA . GLU B 1 183 ? 14.93 -23.156 -10.523 1 96.06 183 GLU B CA 1
ATOM 3695 C C . GLU B 1 183 ? 14.383 -24.562 -10.25 1 96.06 183 GLU B C 1
ATOM 3697 O O . GLU B 1 183 ? 14.703 -25.516 -10.969 1 96.06 183 GLU B O 1
ATOM 3702 N N . THR B 1 184 ? 13.547 -24.656 -9.234 1 97 184 THR B N 1
ATOM 3703 C CA . THR B 1 184 ? 12.891 -25.953 -9.031 1 97 184 THR B CA 1
ATOM 3704 C C . THR B 1 184 ? 12.023 -26.312 -10.234 1 97 184 THR B C 1
ATOM 3706 O O . THR B 1 184 ? 12.008 -27.453 -10.672 1 97 184 THR B O 1
ATOM 3709 N N . ASN B 1 185 ? 11.305 -25.359 -10.711 1 95 185 ASN B N 1
ATOM 3710 C CA . ASN B 1 185 ? 10.492 -25.562 -11.906 1 95 185 ASN B CA 1
ATOM 3711 C C . ASN B 1 185 ? 11.352 -25.969 -13.102 1 95 185 ASN B C 1
ATOM 3713 O O . ASN B 1 185 ? 10.969 -26.859 -13.867 1 95 185 ASN B O 1
ATOM 3717 N N . LEU B 1 186 ? 12.484 -25.328 -13.258 1 94.19 186 LEU B N 1
ATOM 3718 C CA . LEU B 1 186 ? 13.383 -25.641 -14.359 1 94.19 186 LEU B CA 1
ATOM 3719 C C . LEU B 1 186 ? 13.898 -27.078 -14.25 1 94.19 186 LEU B C 1
ATOM 3721 O O . LEU B 1 186 ? 14.094 -27.75 -15.266 1 94.19 186 LEU B O 1
ATOM 3725 N N . SER B 1 187 ? 14.055 -27.516 -13.109 1 93.44 187 SER B N 1
ATOM 3726 C CA . SER 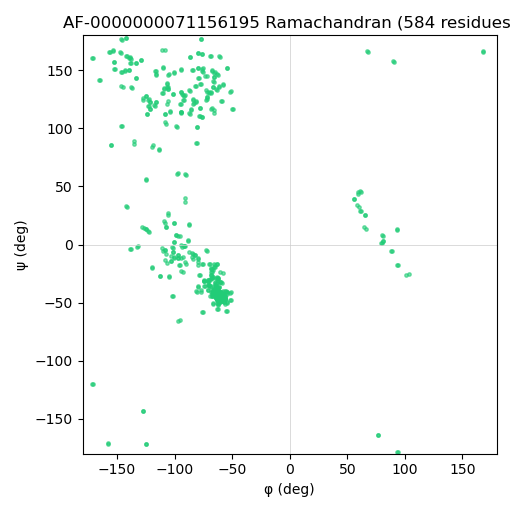B 1 187 ? 14.719 -28.797 -12.867 1 93.44 187 SER B CA 1
ATOM 3727 C C . SER B 1 187 ? 13.797 -29.969 -13.203 1 93.44 187 SER B C 1
ATOM 3729 O O . SER B 1 187 ? 14.25 -31.109 -13.344 1 93.44 187 SER B O 1
ATOM 3731 N N . ILE B 1 188 ? 12.516 -29.75 -13.312 1 95.25 188 ILE B N 1
ATOM 3732 C CA . ILE B 1 188 ? 11.609 -30.859 -13.57 1 95.25 188 ILE B CA 1
ATOM 3733 C C . ILE B 1 188 ? 11.82 -31.391 -14.984 1 95.25 188 ILE B C 1
ATOM 3735 O O . ILE B 1 188 ? 11.492 -32.531 -15.289 1 95.25 188 ILE B O 1
ATOM 3739 N N . ASN B 1 189 ? 12.234 -30.547 -15.914 1 95.06 189 ASN B N 1
ATOM 3740 C CA . ASN B 1 189 ? 12.68 -30.906 -17.266 1 95.06 189 ASN B CA 1
ATOM 3741 C C . ASN B 1 189 ? 11.617 -31.703 -18 1 95.06 189 ASN B C 1
ATOM 3743 O O . ASN B 1 189 ? 11.922 -32.719 -18.609 1 95.06 189 ASN B O 1
ATOM 3747 N N . ILE B 1 190 ? 10.406 -31.391 -17.859 1 97.31 190 ILE B N 1
ATOM 3748 C CA . ILE B 1 190 ? 9.359 -32 -18.656 1 97.31 190 ILE B CA 1
ATOM 3749 C C . ILE B 1 190 ? 9.43 -31.484 -20.094 1 97.31 190 ILE B C 1
ATOM 3751 O O . ILE B 1 190 ? 9.531 -30.266 -20.312 1 97.31 190 ILE B O 1
ATOM 3755 N N . SER B 1 191 ? 9.391 -32.344 -21.031 1 97.5 191 SER B N 1
ATOM 3756 C CA . SER B 1 191 ? 9.547 -31.938 -22.422 1 97.5 191 SER B CA 1
ATOM 3757 C C . SER B 1 191 ? 8.289 -31.266 -22.953 1 97.5 191 SER B C 1
ATOM 3759 O O . SER B 1 191 ? 7.176 -31.609 -22.562 1 97.5 191 SER B O 1
ATOM 3761 N N . SER B 1 192 ? 8.523 -30.359 -23.859 1 97.38 192 SER B N 1
ATOM 3762 C CA . SER B 1 192 ? 7.395 -29.75 -24.562 1 97.38 192 SER B CA 1
ATOM 3763 C C . SER B 1 192 ? 6.625 -30.781 -25.375 1 97.38 192 SER B C 1
ATOM 3765 O O . SER B 1 192 ? 5.41 -30.656 -25.562 1 97.38 192 SER B O 1
ATOM 3767 N N . SER B 1 193 ? 7.32 -31.781 -25.812 1 97.5 193 SER B N 1
ATOM 3768 C CA . SER B 1 193 ? 6.668 -32.875 -26.531 1 97.5 193 SER B CA 1
ATOM 3769 C C . SER B 1 193 ? 5.645 -33.562 -25.656 1 97.5 193 SER B C 1
ATOM 3771 O O . SER B 1 193 ? 4.539 -33.875 -26.109 1 97.5 193 SER B O 1
ATOM 3773 N N . TRP B 1 194 ? 6.023 -33.844 -24.453 1 98.12 194 TRP B N 1
ATOM 3774 C CA . TRP B 1 194 ? 5.086 -34.469 -23.531 1 98.12 194 TRP B CA 1
ATOM 3775 C C . TRP B 1 194 ? 3.861 -33.594 -23.312 1 98.12 194 TRP B C 1
ATOM 3777 O O . TRP B 1 194 ? 2.727 -34.094 -23.344 1 98.12 194 TRP B O 1
ATOM 3787 N N . ARG B 1 195 ? 4.055 -32.344 -23.078 1 98.12 195 ARG B N 1
ATOM 3788 C CA . ARG B 1 195 ? 2.961 -31.391 -22.891 1 98.12 195 ARG B CA 1
ATOM 3789 C C . ARG B 1 195 ? 2.01 -31.391 -24.078 1 98.12 195 ARG B C 1
ATOM 3791 O O . ARG B 1 195 ? 0.789 -31.406 -23.906 1 98.12 195 ARG B O 1
ATOM 3798 N N . LYS B 1 196 ? 2.561 -31.344 -25.266 1 96.88 196 LYS B N 1
ATOM 3799 C CA . LYS B 1 196 ? 1.783 -31.188 -26.484 1 96.88 196 LYS B CA 1
ATOM 3800 C C . LYS B 1 196 ? 1.108 -32.5 -26.891 1 96.88 196 LYS B C 1
ATOM 3802 O O . LYS B 1 196 ? -0.075 -32.5 -27.234 1 96.88 196 LYS B O 1
ATOM 3807 N N . ASN B 1 197 ? 1.83 -33.562 -26.719 1 97.06 197 ASN B N 1
ATOM 3808 C CA . ASN B 1 197 ? 1.37 -34.812 -27.344 1 97.06 197 ASN B CA 1
ATOM 3809 C C . ASN B 1 197 ? 0.76 -35.781 -26.328 1 97.06 197 ASN B C 1
ATOM 3811 O O . ASN B 1 197 ? -0.066 -36.625 -26.688 1 97.06 197 ASN B O 1
ATOM 3815 N N . VAL B 1 198 ? 1.177 -35.688 -25.141 1 98 198 VAL B N 1
ATOM 3816 C CA . VAL B 1 198 ? 0.623 -36.594 -24.109 1 98 198 VAL B CA 1
ATOM 3817 C C . VAL B 1 198 ? -0.478 -35.844 -23.359 1 98 198 VAL B C 1
ATOM 3819 O O . VAL B 1 198 ? -1.663 -36.156 -23.516 1 98 198 VAL B O 1
ATOM 3822 N N . LEU B 1 199 ? -0.092 -34.844 -22.672 1 98.19 199 LEU B N 1
ATOM 3823 C CA . LEU B 1 199 ? -1.096 -34.094 -21.922 1 98.19 199 LEU B CA 1
ATOM 3824 C C . LEU B 1 199 ? -2.066 -33.375 -22.859 1 98.19 199 LEU B C 1
ATOM 3826 O O . LEU B 1 199 ? -3.285 -33.5 -22.703 1 98.19 199 LEU B O 1
ATOM 3830 N N . GLY B 1 200 ? -1.515 -32.656 -23.797 1 97.88 200 GLY B N 1
ATOM 3831 C CA . GLY B 1 200 ? -2.316 -31.891 -24.734 1 97.88 200 GLY B CA 1
ATOM 3832 C C . GLY B 1 200 ? -3.158 -32.75 -25.656 1 97.88 200 GLY B C 1
ATOM 3833 O O . GLY B 1 200 ? -4.09 -32.281 -26.297 1 97.88 200 GLY B O 1
ATOM 3834 N N . GLY B 1 201 ? -2.814 -34.031 -25.734 1 97.81 201 GLY B N 1
ATOM 3835 C CA . GLY B 1 201 ? -3.529 -34.938 -26.609 1 97.81 201 GLY B CA 1
ATOM 3836 C C . GLY B 1 201 ? -4.777 -35.5 -25.969 1 97.81 201 GLY B C 1
ATOM 3837 O O . GLY B 1 201 ? -5.617 -36.094 -26.656 1 97.81 201 GLY B O 1
ATOM 3838 N N . ILE B 1 202 ? -4.898 -35.312 -24.75 1 97.94 202 ILE B N 1
ATOM 3839 C CA . ILE B 1 202 ? -6.066 -35.812 -24.031 1 97.94 202 ILE B CA 1
ATOM 3840 C C . ILE B 1 202 ? -7.301 -35 -24.438 1 97.94 202 ILE B C 1
ATOM 3842 O O . ILE B 1 202 ? -7.27 -33.781 -24.453 1 97.94 202 ILE B O 1
ATOM 3846 N N . ASN B 1 203 ? -8.383 -35.75 -24.781 1 97.06 203 ASN B N 1
ATOM 3847 C CA . ASN B 1 203 ? -9.625 -35.094 -25.188 1 97.06 203 ASN B CA 1
ATOM 3848 C C . ASN B 1 203 ? -10.438 -34.625 -23.984 1 97.06 203 ASN B C 1
ATOM 3850 O O . ASN B 1 203 ? -11.328 -35.344 -23.516 1 97.06 203 ASN B O 1
ATOM 3854 N N . SER B 1 204 ? -10.203 -33.5 -23.5 1 96.75 204 SER B N 1
ATOM 3855 C CA . SER B 1 204 ? -10.922 -32.875 -22.406 1 96.75 204 SER B CA 1
ATOM 3856 C C . SER B 1 204 ? -11.125 -31.375 -22.672 1 96.75 204 SER B C 1
ATOM 3858 O O . SER B 1 204 ? -10.289 -30.734 -23.297 1 96.75 204 SER B O 1
ATOM 3860 N N . LYS B 1 205 ? -12.18 -30.812 -22.156 1 96.44 205 LYS B N 1
ATOM 3861 C CA . LYS B 1 205 ? -12.477 -29.391 -22.375 1 96.44 205 LYS B CA 1
ATOM 3862 C C . LYS B 1 205 ? -11.406 -28.516 -21.734 1 96.44 205 LYS B C 1
ATOM 3864 O O . LYS B 1 205 ? -11.109 -27.422 -22.25 1 96.44 205 LYS B O 1
ATOM 3869 N N . PHE B 1 206 ? -10.891 -29 -20.578 1 98 206 PHE B N 1
ATOM 3870 C CA . PHE B 1 206 ? -9.844 -28.219 -19.922 1 98 206 PHE B CA 1
ATOM 3871 C C . PHE B 1 206 ? -8.602 -28.125 -20.797 1 98 206 PHE B C 1
ATOM 3873 O O . PHE B 1 206 ? -8.055 -27.047 -20.984 1 98 206 PHE B O 1
ATOM 3880 N N . LEU B 1 207 ? -8.18 -29.25 -21.328 1 98.38 207 LEU B N 1
ATOM 3881 C CA . LEU B 1 207 ? -6.934 -29.266 -22.094 1 98.38 207 LEU B CA 1
ATOM 3882 C C . LEU B 1 207 ? -7.109 -28.594 -23.453 1 98.38 207 LEU B C 1
ATOM 3884 O O . LEU B 1 207 ? -6.176 -27.969 -23.953 1 98.38 207 LEU B O 1
ATOM 3888 N N . LYS B 1 208 ? -8.258 -28.75 -24.078 1 97.81 208 LYS B N 1
ATOM 3889 C CA . LYS B 1 208 ? -8.531 -28 -25.297 1 97.81 208 LYS B CA 1
ATOM 3890 C C . LYS B 1 208 ? -8.414 -26.5 -25.062 1 97.81 208 LYS B C 1
ATOM 3892 O O . LYS B 1 208 ? -7.836 -25.781 -25.875 1 97.81 208 LYS B O 1
ATOM 3897 N N . PHE B 1 209 ? -8.984 -26.078 -23.984 1 98.06 209 PHE B N 1
ATOM 3898 C CA . PHE B 1 209 ? -8.922 -24.672 -23.578 1 98.06 209 PHE B CA 1
ATOM 3899 C C . PHE B 1 209 ? -7.484 -24.234 -23.328 1 98.06 209 PHE B C 1
ATOM 3901 O O . PHE B 1 209 ? -7.039 -23.219 -23.859 1 98.06 209 PHE B O 1
ATOM 3908 N N . LEU B 1 210 ? -6.723 -25.016 -22.578 1 97.94 210 LEU B N 1
ATOM 3909 C CA . LEU B 1 210 ? -5.352 -24.688 -22.203 1 97.94 210 LEU B CA 1
ATOM 3910 C C . LEU B 1 210 ? -4.434 -24.719 -23.422 1 97.94 210 LEU B C 1
ATOM 3912 O O . LEU B 1 210 ? -3.482 -23.938 -23.5 1 97.94 210 LEU B O 1
ATOM 3916 N N . ASN B 1 211 ? -4.699 -25.672 -24.344 1 98 211 ASN B N 1
ATOM 3917 C CA . ASN B 1 211 ? -3.939 -25.703 -25.594 1 98 211 ASN B CA 1
ATOM 3918 C C . ASN B 1 211 ? -4.07 -24.391 -26.359 1 98 211 ASN B C 1
ATOM 3920 O O . ASN B 1 211 ? -3.084 -23.875 -26.891 1 98 211 ASN B O 1
ATOM 3924 N N . LYS B 1 212 ? -5.262 -23.859 -26.406 1 97.81 212 LYS B N 1
ATOM 3925 C CA . LYS B 1 212 ? -5.484 -22.578 -27.062 1 97.81 212 LYS B CA 1
ATOM 3926 C C . LYS B 1 212 ? -4.809 -21.438 -26.297 1 97.81 212 LYS B C 1
ATOM 3928 O O . LYS B 1 212 ? -4.188 -20.562 -26.906 1 97.81 212 LYS B O 1
ATOM 3933 N N . ALA B 1 213 ? -4.941 -21.438 -25.016 1 97 213 ALA B N 1
ATOM 3934 C CA . ALA B 1 213 ? -4.406 -20.391 -24.156 1 97 213 ALA B CA 1
ATOM 3935 C C . ALA B 1 213 ? -2.887 -20.297 -24.281 1 97 213 ALA B C 1
ATOM 3937 O O . ALA B 1 213 ? -2.311 -19.219 -24.156 1 97 213 ALA B O 1
ATOM 3938 N N . GLU B 1 214 ? -2.213 -21.391 -24.531 1 96.69 214 GLU B N 1
ATOM 3939 C CA . GLU B 1 214 ? -0.755 -21.438 -24.578 1 96.69 214 GLU B CA 1
ATOM 3940 C C . GLU B 1 214 ? -0.246 -21.375 -26.016 1 96.69 214 GLU B C 1
ATOM 3942 O O . GLU B 1 214 ? 0.951 -21.531 -26.266 1 96.69 214 GLU B O 1
ATOM 3947 N N . SER B 1 215 ? -1.086 -21.125 -26.969 1 95.62 215 SER B N 1
ATOM 3948 C CA . SER B 1 215 ? -0.779 -21.266 -28.391 1 95.62 215 SER B CA 1
ATOM 3949 C C . SER B 1 215 ? 0.214 -20.203 -28.859 1 95.62 215 SER B C 1
ATOM 3951 O O . SER B 1 215 ? 0.853 -20.344 -29.891 1 95.62 215 SER B O 1
ATOM 3953 N N . LYS B 1 216 ? 0.409 -19.094 -28.047 1 95.12 216 LYS B N 1
ATOM 3954 C CA . LYS B 1 216 ? 1.265 -17.984 -28.469 1 95.12 216 LYS B CA 1
ATOM 3955 C C . LYS B 1 216 ? 2.631 -18.062 -27.797 1 95.12 216 LYS B C 1
ATOM 3957 O O . LYS B 1 216 ? 3.518 -17.25 -28.094 1 95.12 216 LYS B O 1
ATOM 3962 N N . THR B 1 217 ? 2.809 -19 -26.859 1 93.5 217 THR B N 1
ATOM 3963 C CA . THR B 1 217 ? 4.078 -19.094 -26.156 1 93.5 217 THR B CA 1
ATOM 3964 C C . THR B 1 217 ? 5.203 -19.5 -27.109 1 93.5 217 THR B C 1
ATOM 3966 O O . THR B 1 217 ? 4.973 -20.219 -28.078 1 93.5 217 THR B O 1
ATOM 3969 N N . LYS B 1 218 ? 6.41 -19 -26.844 1 91.19 218 LYS B N 1
ATOM 3970 C CA . LYS B 1 218 ? 7.574 -19.344 -27.656 1 91.19 218 LYS B CA 1
ATOM 3971 C C . LYS B 1 218 ? 7.918 -20.828 -27.516 1 91.19 218 LYS B C 1
ATOM 3973 O O . LYS B 1 218 ? 7.809 -21.391 -26.422 1 91.19 218 LYS B O 1
ATOM 3978 N N . GLU B 1 219 ? 8.242 -21.328 -28.578 1 89.44 219 GLU B N 1
ATOM 3979 C CA . GLU B 1 219 ? 8.648 -22.734 -28.578 1 89.44 219 GLU B CA 1
ATOM 3980 C C . GLU B 1 219 ? 9.906 -22.938 -27.734 1 89.44 219 GLU B C 1
ATOM 3982 O O . GLU B 1 219 ? 10.828 -22.125 -27.781 1 89.44 219 GLU B O 1
ATOM 3987 N N . SER B 1 220 ? 9.875 -23.875 -26.953 1 92.62 220 SER B N 1
ATOM 3988 C CA . SER B 1 220 ? 10.977 -24.312 -26.094 1 92.62 220 SER B CA 1
ATOM 3989 C C . SER B 1 220 ? 11.008 -25.844 -25.984 1 92.62 220 SER B C 1
ATOM 3991 O O . SER B 1 220 ? 9.977 -26.5 -26.141 1 92.62 220 SER B O 1
ATOM 3993 N N . PRO B 1 221 ? 12.188 -26.359 -25.797 1 95.19 221 PRO B N 1
ATOM 3994 C CA . PRO B 1 221 ? 12.258 -27.812 -25.672 1 95.19 221 PRO B CA 1
ATOM 3995 C C . PRO B 1 221 ? 11.586 -28.328 -24.391 1 95.19 221 PRO B C 1
ATOM 3997 O O . PRO B 1 221 ? 11.117 -29.469 -24.359 1 95.19 221 PRO B O 1
ATOM 4000 N N . THR B 1 222 ? 11.594 -27.453 -23.422 1 96.25 222 THR B N 1
ATOM 4001 C CA . THR B 1 222 ? 11.031 -27.875 -22.141 1 96.25 222 THR B CA 1
ATOM 4002 C C . THR B 1 222 ? 9.797 -27.031 -21.812 1 96.25 222 THR B C 1
ATOM 4004 O O . THR B 1 222 ? 9.672 -25.891 -22.25 1 96.25 222 THR B O 1
ATOM 4007 N N . TRP B 1 223 ? 8.867 -27.719 -21.141 1 95.88 223 TRP B N 1
ATOM 4008 C CA . TRP B 1 223 ? 7.652 -27.094 -20.641 1 95.88 223 TRP B CA 1
ATOM 4009 C C . TRP B 1 223 ? 7.832 -26.641 -19.203 1 95.88 223 TRP B C 1
ATOM 4011 O O . TRP B 1 223 ? 8.352 -27.391 -18.359 1 95.88 223 TRP B O 1
ATOM 4021 N N . GLU B 1 224 ? 7.512 -25.375 -18.828 1 92.75 224 GLU B N 1
ATOM 4022 C CA . GLU B 1 224 ? 7.738 -24.781 -17.516 1 92.75 224 GLU B CA 1
ATOM 4023 C C . GLU B 1 224 ? 6.418 -24.469 -16.812 1 92.75 224 GLU B C 1
ATOM 4025 O O . GLU B 1 224 ? 5.992 -23.312 -16.766 1 92.75 224 GLU B O 1
ATOM 4030 N N . PRO B 1 225 ? 5.793 -25.391 -16.203 1 95.19 225 PRO B N 1
ATOM 4031 C CA . PRO B 1 225 ? 4.48 -25.234 -15.57 1 95.19 225 PRO B CA 1
ATOM 4032 C C . PRO B 1 225 ? 4.57 -24.797 -14.109 1 95.19 225 PRO B C 1
ATOM 4034 O O . PRO B 1 225 ? 3.969 -25.422 -13.234 1 95.19 225 PRO B O 1
ATOM 4037 N N . CYS B 1 226 ? 5.156 -23.656 -13.812 1 95.12 226 CYS B N 1
ATOM 4038 C CA . CYS B 1 226 ? 5.469 -23.234 -12.453 1 95.12 226 CYS B CA 1
ATOM 4039 C C . CYS B 1 226 ? 4.203 -23.109 -11.609 1 95.12 226 CYS B C 1
ATOM 4041 O O . CYS B 1 226 ? 4.086 -23.734 -10.562 1 95.12 226 CYS B O 1
ATOM 4043 N N . ASP B 1 227 ? 3.24 -22.422 -12.117 1 97.38 227 ASP B N 1
ATOM 4044 C CA . ASP B 1 227 ? 2.035 -22.156 -11.344 1 97.38 227 ASP B CA 1
ATOM 4045 C C . ASP B 1 227 ? 1.277 -23.453 -11.039 1 97.38 227 ASP B C 1
ATOM 4047 O O . ASP B 1 227 ? 0.81 -23.656 -9.914 1 97.38 227 ASP B O 1
ATOM 4051 N N . SER B 1 228 ? 1.165 -24.344 -12.039 1 98 228 SER B N 1
ATOM 4052 C CA . SER B 1 228 ? 0.45 -25.609 -11.828 1 98 228 SER B CA 1
ATOM 4053 C C . SER B 1 228 ? 1.235 -26.547 -10.914 1 98 228 SER B C 1
ATOM 4055 O O . SER B 1 228 ? 0.647 -27.328 -10.172 1 98 228 SER B O 1
ATOM 4057 N N . LEU B 1 229 ? 2.582 -26.438 -10.969 1 98.5 229 LEU B N 1
ATOM 4058 C CA . LEU B 1 229 ? 3.396 -27.234 -10.047 1 98.5 229 LEU B CA 1
ATOM 4059 C C . LEU B 1 229 ? 3.105 -26.844 -8.602 1 98.5 229 LEU B C 1
ATOM 4061 O O . LEU B 1 229 ? 3 -27.703 -7.73 1 98.5 229 LEU B O 1
ATOM 4065 N N . MET B 1 230 ? 2.977 -25.562 -8.297 1 98.56 230 MET B N 1
ATOM 4066 C CA . MET B 1 230 ? 2.641 -25.109 -6.953 1 98.56 230 MET B CA 1
ATOM 4067 C C . MET B 1 230 ? 1.257 -25.594 -6.543 1 98.56 230 MET B C 1
ATOM 4069 O O . MET B 1 230 ? 1.06 -26.031 -5.402 1 98.56 230 MET B O 1
ATOM 4073 N N . ALA B 1 231 ? 0.277 -25.5 -7.453 1 98.44 231 ALA B N 1
ATOM 4074 C CA . ALA B 1 231 ? -1.062 -26.016 -7.172 1 98.44 231 ALA B CA 1
ATOM 4075 C C . ALA B 1 231 ? -1.022 -27.5 -6.852 1 98.44 231 ALA B C 1
ATOM 4077 O O . ALA B 1 231 ? -1.694 -27.969 -5.926 1 98.44 231 ALA B O 1
ATOM 4078 N N . ALA B 1 232 ? -0.224 -28.281 -7.633 1 98.25 232 ALA B N 1
ATOM 4079 C CA . ALA B 1 232 ? -0.087 -29.719 -7.41 1 98.25 232 ALA B CA 1
ATOM 4080 C C . ALA B 1 232 ? 0.51 -30 -6.035 1 98.25 232 ALA B C 1
ATOM 4082 O O . ALA B 1 232 ? 0.126 -30.969 -5.371 1 98.25 232 ALA B O 1
ATOM 4083 N N . ALA B 1 233 ? 1.442 -29.156 -5.633 1 97.75 233 ALA B N 1
ATOM 4084 C CA . ALA B 1 233 ? 2.062 -29.312 -4.32 1 97.75 233 ALA B CA 1
ATOM 4085 C C . ALA B 1 233 ? 1.046 -29.109 -3.203 1 97.75 233 ALA B C 1
ATOM 4087 O O . ALA B 1 233 ? 1.152 -29.719 -2.135 1 97.75 233 ALA B O 1
ATOM 4088 N N . ILE B 1 234 ? 0.081 -28.234 -3.434 1 97.19 234 ILE B N 1
ATOM 4089 C CA . ILE B 1 234 ? -1.002 -28.031 -2.477 1 97.19 234 ILE B CA 1
ATOM 4090 C C . ILE B 1 234 ? -1.865 -29.281 -2.402 1 97.19 234 ILE B C 1
ATOM 4092 O O . ILE B 1 234 ? -2.209 -29.75 -1.312 1 97.19 234 ILE B O 1
ATOM 4096 N N . LEU B 1 235 ? -2.172 -29.922 -3.535 1 96.75 235 LEU B N 1
ATOM 4097 C CA . LEU B 1 235 ? -3.033 -31.094 -3.625 1 96.75 235 LEU B CA 1
ATOM 4098 C C . LEU B 1 235 ? -2.346 -32.312 -3.033 1 96.75 235 LEU B C 1
ATOM 4100 O O . LEU B 1 235 ? -2.994 -33.156 -2.398 1 96.75 235 LEU B O 1
ATOM 4104 N N . CYS B 1 236 ? -1.068 -32.438 -3.277 1 96.69 236 CYS B N 1
ATOM 4105 C CA . CYS B 1 236 ? -0.279 -33.594 -2.859 1 96.69 236 CYS B CA 1
ATOM 4106 C C . CYS B 1 236 ? 1.053 -33.156 -2.262 1 96.69 236 CYS B C 1
ATOM 4108 O O . CYS B 1 236 ? 2.086 -33.188 -2.932 1 96.69 236 CYS B O 1
ATOM 4110 N N . PRO B 1 237 ? 1.068 -32.875 -0.978 1 97 237 PRO B N 1
ATOM 4111 C CA . PRO B 1 237 ? 2.291 -32.406 -0.341 1 97 237 PRO B CA 1
ATOM 4112 C C . PRO B 1 237 ? 3.465 -33.375 -0.491 1 97 237 PRO B C 1
ATOM 4114 O O . PRO B 1 237 ? 4.621 -32.938 -0.511 1 97 237 PRO B O 1
ATOM 4117 N N . ASN B 1 238 ? 3.156 -34.625 -0.688 1 97.06 238 ASN B N 1
ATOM 4118 C CA . ASN B 1 238 ? 4.207 -35.625 -0.843 1 97.06 238 ASN B CA 1
ATOM 4119 C C . ASN B 1 238 ? 4.91 -35.5 -2.189 1 97.06 238 ASN B C 1
ATOM 4121 O O . ASN B 1 238 ? 5.938 -36.125 -2.422 1 97.06 238 ASN B O 1
ATOM 4125 N N . LEU B 1 239 ? 4.402 -34.625 -2.951 1 97.81 239 LEU B N 1
ATOM 4126 C CA . LEU B 1 239 ? 5.055 -34.281 -4.211 1 97.81 239 LEU B CA 1
ATOM 4127 C C . LEU B 1 239 ? 6.426 -33.656 -3.969 1 97.81 239 LEU B C 1
ATOM 4129 O O . LEU B 1 239 ? 7.332 -33.812 -4.793 1 97.81 239 LEU B O 1
ATOM 4133 N N . ILE B 1 240 ? 6.574 -33 -2.854 1 98.56 240 ILE B N 1
ATOM 4134 C CA . ILE B 1 240 ? 7.816 -32.312 -2.496 1 98.56 240 ILE B CA 1
ATOM 4135 C C . ILE B 1 240 ? 8.836 -33.344 -1.994 1 98.56 240 ILE B C 1
ATOM 4137 O O . ILE B 1 240 ? 8.641 -33.969 -0.947 1 98.56 240 ILE B O 1
ATOM 4141 N N . LYS B 1 241 ? 9.812 -33.531 -2.768 1 98.38 241 LYS B N 1
ATOM 4142 C CA . LYS B 1 241 ? 10.852 -34.5 -2.436 1 98.38 241 LYS B CA 1
ATOM 4143 C C . LYS B 1 241 ? 11.852 -33.906 -1.443 1 98.38 241 LYS B C 1
ATOM 4145 O O . LYS B 1 241 ? 12.367 -34.625 -0.576 1 98.38 241 LYS B O 1
ATOM 4150 N N . LYS B 1 242 ? 12.203 -32.688 -1.634 1 98.19 242 LYS B N 1
ATOM 4151 C CA . LYS B 1 242 ? 13.18 -31.984 -0.798 1 98.19 242 LYS B CA 1
ATOM 4152 C C . LYS B 1 242 ? 12.828 -30.516 -0.639 1 98.19 242 LYS B C 1
ATOM 4154 O O . LYS B 1 242 ? 12.414 -29.859 -1.599 1 98.19 242 LYS B O 1
ATOM 4159 N N . SER B 1 243 ? 12.945 -30.047 0.576 1 98.31 243 SER B N 1
ATOM 4160 C CA . SER B 1 243 ? 12.773 -28.625 0.877 1 98.31 243 SER B CA 1
ATOM 4161 C C . SER B 1 243 ? 13.68 -28.188 2.023 1 98.31 243 SER B C 1
ATOM 4163 O O . SER B 1 243 ? 14.258 -29.031 2.717 1 98.31 243 SER B O 1
ATOM 4165 N N . ILE B 1 244 ? 13.828 -26.906 2.156 1 97.62 244 ILE B N 1
ATOM 4166 C CA . ILE B 1 244 ? 14.609 -26.359 3.26 1 97.62 244 ILE B CA 1
ATOM 4167 C C . ILE B 1 244 ? 13.891 -25.156 3.865 1 97.62 244 ILE B C 1
ATOM 4169 O O . ILE B 1 244 ? 13.305 -24.359 3.143 1 97.62 244 ILE B O 1
ATOM 4173 N N . VAL B 1 245 ? 13.836 -25.109 5.188 1 97.38 245 VAL B N 1
ATOM 4174 C CA . VAL B 1 245 ? 13.273 -23.969 5.906 1 97.38 245 VAL B CA 1
ATOM 4175 C C . VAL B 1 245 ? 14.383 -22.969 6.242 1 97.38 245 VAL B C 1
ATOM 4177 O O . VAL B 1 245 ? 15.414 -23.344 6.812 1 97.38 245 VAL B O 1
ATOM 4180 N N . THR B 1 246 ? 14.273 -21.688 5.84 1 97.12 246 THR B N 1
ATOM 4181 C CA . THR B 1 246 ? 15.289 -20.672 6.031 1 97.12 246 THR B CA 1
ATOM 4182 C C . THR B 1 246 ? 14.672 -19.266 5.965 1 97.12 246 THR B C 1
ATOM 4184 O O . THR B 1 246 ? 13.461 -19.125 6.09 1 97.12 246 THR B O 1
ATOM 4187 N N . ASN B 1 247 ? 15.555 -18.281 5.934 1 96.81 247 ASN B N 1
ATOM 4188 C CA . ASN B 1 247 ? 15.117 -16.891 5.766 1 96.81 247 ASN B CA 1
ATOM 4189 C C . ASN B 1 247 ? 15.5 -16.344 4.395 1 96.81 247 ASN B C 1
ATOM 4191 O O . ASN B 1 247 ? 16.609 -16.594 3.914 1 96.81 247 ASN B O 1
ATOM 4195 N N . ILE B 1 248 ? 14.562 -15.711 3.805 1 97.06 248 ILE B N 1
ATOM 4196 C CA . ILE B 1 248 ? 14.914 -14.953 2.607 1 97.06 248 ILE B CA 1
ATOM 4197 C C . ILE B 1 248 ? 14.672 -13.461 2.846 1 97.06 248 ILE B C 1
ATOM 4199 O O . ILE B 1 248 ? 13.773 -13.086 3.604 1 97.06 248 ILE B O 1
ATOM 4203 N N . THR B 1 249 ? 15.469 -12.602 2.201 1 96.31 249 THR B N 1
ATOM 4204 C CA . THR B 1 249 ? 15.312 -11.148 2.219 1 96.31 249 THR B CA 1
ATOM 4205 C C . THR B 1 249 ? 15.18 -10.602 0.8 1 96.31 249 THR B C 1
ATOM 4207 O O . THR B 1 249 ? 16.109 -10.688 0.004 1 96.31 249 THR B O 1
ATOM 4210 N N . PRO B 1 250 ? 14 -10.078 0.448 1 9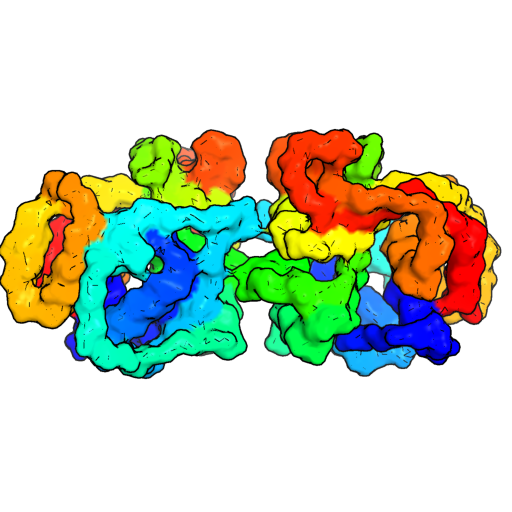7.62 250 PRO B N 1
ATOM 4211 C CA . PRO B 1 250 ? 13.844 -9.461 -0.874 1 97.62 250 PRO B CA 1
ATOM 4212 C C . PRO B 1 250 ? 14.688 -8.203 -1.039 1 97.62 250 PRO B C 1
ATOM 4214 O O . PRO B 1 250 ? 14.828 -7.418 -0.094 1 97.62 250 PRO B O 1
ATOM 4217 N N . ILE B 1 251 ? 15.188 -8 -2.219 1 97.56 251 ILE B N 1
ATOM 4218 C CA . ILE B 1 251 ? 16.031 -6.848 -2.547 1 97.56 251 ILE B CA 1
ATOM 4219 C C . ILE B 1 251 ? 15.195 -5.801 -3.287 1 97.56 251 ILE B C 1
ATOM 4221 O O . ILE B 1 251 ? 14.578 -6.102 -4.312 1 97.56 251 ILE B O 1
ATOM 4225 N N . MET B 1 252 ? 15.234 -4.555 -2.84 1 96.56 252 MET B N 1
ATOM 4226 C CA . MET B 1 252 ? 14.367 -3.525 -3.398 1 96.56 252 MET B CA 1
ATOM 4227 C C . MET B 1 252 ? 15.156 -2.539 -4.246 1 96.56 252 MET B C 1
ATOM 4229 O O . MET B 1 252 ? 14.586 -1.655 -4.883 1 96.56 252 MET B O 1
ATOM 4233 N N . GLU B 1 253 ? 16.422 -2.674 -4.273 1 93.88 253 GLU B N 1
ATOM 4234 C CA . GLU B 1 253 ? 17.219 -1.602 -4.867 1 93.88 253 GLU B CA 1
ATOM 4235 C C . GLU B 1 253 ? 18.344 -2.162 -5.73 1 93.88 253 GLU B C 1
ATOM 4237 O O . GLU B 1 253 ? 18.797 -3.291 -5.516 1 93.88 253 GLU B O 1
ATOM 4242 N N . GLY B 1 254 ? 18.766 -1.273 -6.691 1 92.56 254 GLY B N 1
ATOM 4243 C CA . GLY B 1 254 ? 19.953 -1.576 -7.461 1 92.56 254 GLY B CA 1
ATOM 4244 C C . GLY B 1 254 ? 19.719 -2.619 -8.539 1 92.56 254 GLY B C 1
ATOM 4245 O O . GLY B 1 254 ? 18.578 -2.91 -8.891 1 92.56 254 GLY B O 1
ATOM 4246 N N . GLU B 1 255 ? 20.766 -3.17 -9.031 1 91.81 255 GLU B N 1
ATOM 4247 C CA . GLU B 1 255 ? 20.719 -4.113 -10.148 1 91.81 255 GLU B CA 1
ATOM 4248 C C . GLU B 1 255 ? 20.047 -5.422 -9.734 1 91.81 255 GLU B C 1
ATOM 4250 O O . GLU B 1 255 ? 19.531 -6.156 -10.578 1 91.81 255 GLU B O 1
ATOM 4255 N N . ALA B 1 256 ? 20.031 -5.664 -8.477 1 94.44 256 ALA B N 1
ATOM 4256 C CA . ALA B 1 256 ? 19.484 -6.918 -7.969 1 94.44 256 ALA B CA 1
ATOM 4257 C C . ALA B 1 256 ? 18.016 -6.754 -7.547 1 94.44 256 ALA B C 1
ATOM 4259 O O . ALA B 1 256 ? 17.438 -7.652 -6.938 1 94.44 256 ALA B O 1
ATOM 4260 N N . ARG B 1 257 ? 17.469 -5.555 -7.855 1 97 257 ARG B N 1
ATOM 4261 C CA . ARG B 1 257 ? 16.078 -5.305 -7.477 1 97 257 ARG B CA 1
ATOM 4262 C C . ARG B 1 257 ? 15.164 -6.43 -7.957 1 97 257 ARG B C 1
ATOM 4264 O O . ARG B 1 257 ? 15.25 -6.855 -9.109 1 97 257 ARG B O 1
ATOM 4271 N N . GLY B 1 258 ? 14.305 -6.938 -7.062 1 97.75 258 GLY B N 1
ATOM 4272 C CA . GLY B 1 258 ? 13.406 -8.039 -7.371 1 97.75 258 GLY B CA 1
ATOM 4273 C C . GLY B 1 258 ? 13.969 -9.398 -7.008 1 97.75 258 GLY B C 1
ATOM 4274 O O . GLY B 1 258 ? 13.234 -10.383 -6.926 1 97.75 258 GLY B O 1
ATOM 4275 N N . GLY B 1 259 ? 15.312 -9.469 -6.809 1 98.06 259 GLY B N 1
ATOM 4276 C CA . GLY B 1 259 ? 15.953 -10.68 -6.34 1 98.06 259 GLY B CA 1
ATOM 4277 C C . GLY B 1 259 ? 15.781 -10.914 -4.852 1 98.06 259 GLY B C 1
ATOM 4278 O O . GLY B 1 259 ? 15.117 -10.133 -4.172 1 98.06 259 GLY B O 1
ATOM 4279 N N . ILE B 1 260 ? 16.281 -12.016 -4.395 1 97.94 260 ILE B N 1
ATOM 4280 C CA . ILE B 1 260 ? 16.203 -12.352 -2.979 1 97.94 260 ILE B CA 1
ATOM 4281 C C . ILE B 1 260 ? 17.562 -12.844 -2.486 1 97.94 260 ILE B C 1
ATOM 4283 O O . ILE B 1 260 ? 18.328 -13.445 -3.244 1 97.94 260 ILE B O 1
ATOM 4287 N N . LEU B 1 261 ? 17.891 -12.484 -1.257 1 96.75 261 LEU B N 1
ATOM 4288 C CA . LEU B 1 261 ? 19 -13.102 -0.521 1 96.75 261 LEU B CA 1
ATOM 4289 C C . LEU B 1 261 ? 18.516 -14.281 0.306 1 96.75 261 LEU B C 1
ATOM 4291 O O . LEU B 1 261 ? 17.516 -14.172 1.034 1 96.75 261 LEU B O 1
ATOM 4295 N N . ILE B 1 262 ? 19.141 -15.367 0.155 1 97.19 262 ILE B N 1
ATOM 4296 C CA . ILE B 1 262 ? 18.781 -16.562 0.916 1 97.19 262 ILE B CA 1
ATOM 4297 C C . ILE B 1 262 ? 19.812 -16.812 2.004 1 97.19 262 ILE B C 1
ATOM 4299 O O . ILE B 1 262 ? 21.016 -16.828 1.729 1 97.19 262 ILE B O 1
ATOM 4303 N N . ASP B 1 263 ? 19.391 -17.078 3.178 1 96.56 263 ASP B N 1
ATOM 4304 C CA . ASP B 1 263 ? 20.281 -17.234 4.32 1 96.56 263 ASP B CA 1
ATOM 4305 C C . ASP B 1 263 ? 20.578 -18.703 4.586 1 96.56 263 ASP B C 1
ATOM 4307 O O . ASP B 1 263 ? 20.391 -19.188 5.699 1 96.56 263 ASP B O 1
ATOM 4311 N N . TYR B 1 264 ? 21.156 -19.312 3.619 1 93.94 264 TYR B N 1
ATOM 4312 C CA . TYR B 1 264 ? 21.484 -20.734 3.723 1 93.94 264 TYR B CA 1
ATOM 4313 C C . TYR B 1 264 ? 22.406 -20.984 4.902 1 93.94 264 TYR B C 1
ATOM 4315 O O . TYR B 1 264 ? 22.344 -22.047 5.527 1 93.94 264 TYR B O 1
ATOM 4323 N N . SER B 1 265 ? 23.219 -20.078 5.168 1 95.19 265 SER B N 1
ATOM 4324 C CA . SER B 1 265 ? 24.25 -20.25 6.191 1 95.19 265 SER B CA 1
ATOM 4325 C C . SER B 1 265 ? 23.781 -19.719 7.539 1 95.19 265 SER B C 1
ATOM 4327 O O . SER B 1 265 ? 24.562 -19.688 8.5 1 95.19 265 SER B O 1
ATOM 4329 N N . GLU B 1 266 ? 22.594 -19.172 7.598 1 93.25 266 GLU B N 1
ATOM 4330 C CA . GLU B 1 266 ? 21.984 -18.703 8.844 1 93.25 266 GLU B CA 1
ATOM 4331 C C . GLU B 1 266 ? 22.812 -17.594 9.477 1 93.25 266 GLU B C 1
ATOM 4333 O O . GLU B 1 266 ? 23.062 -17.609 10.688 1 93.25 266 GLU B O 1
ATOM 4338 N N . ARG B 1 267 ? 23.281 -16.625 8.773 1 93.44 267 ARG B N 1
ATOM 4339 C CA . ARG B 1 267 ? 24.156 -15.555 9.25 1 93.44 267 ARG B CA 1
ATOM 4340 C C . ARG B 1 267 ? 23.344 -14.336 9.695 1 93.44 267 ARG B C 1
ATOM 4342 O O . ARG B 1 267 ? 23.812 -13.531 10.5 1 93.44 267 ARG B O 1
ATOM 4349 N N . SER B 1 268 ? 22.172 -14.227 9.164 1 91.69 268 SER B N 1
ATOM 4350 C CA . SER B 1 268 ? 21.391 -13.016 9.422 1 91.69 268 SER B CA 1
ATOM 4351 C C . SER B 1 268 ? 20.75 -13.062 10.805 1 91.69 268 SER B C 1
ATOM 4353 O O . SER B 1 268 ? 20.391 -12.031 11.367 1 91.69 268 SER B O 1
ATOM 4355 N N . HIS B 1 269 ? 20.5 -14.219 11.336 1 92.56 269 HIS B N 1
ATOM 4356 C CA . HIS B 1 269 ? 19.828 -14.453 12.617 1 92.56 269 HIS B CA 1
ATOM 4357 C C . HIS B 1 269 ? 18.391 -13.977 12.578 1 92.56 269 HIS B C 1
ATOM 4359 O O . HIS B 1 269 ? 17.766 -13.797 13.625 1 92.56 269 HIS B O 1
ATOM 4365 N N . LYS B 1 270 ? 17.922 -13.742 11.391 1 93.12 270 LYS B N 1
ATOM 4366 C CA . LYS B 1 270 ? 16.5 -13.438 11.219 1 93.12 270 LYS B CA 1
ATOM 4367 C C . LYS B 1 270 ? 15.656 -14.703 11.328 1 93.12 270 LYS B C 1
ATOM 4369 O O . LYS B 1 270 ? 16.125 -15.805 11.047 1 93.12 270 LYS B O 1
ATOM 4374 N N . PRO B 1 271 ? 14.438 -14.523 11.773 1 94.5 271 PRO B N 1
ATOM 4375 C CA . PRO B 1 271 ? 13.555 -15.695 11.82 1 94.5 271 PRO B CA 1
ATOM 4376 C C . PRO B 1 271 ? 13.297 -16.297 10.445 1 94.5 271 PRO B C 1
ATOM 4378 O O . PRO B 1 271 ? 13.266 -15.578 9.445 1 94.5 271 PRO B O 1
ATOM 4381 N N . ASN B 1 272 ? 13.164 -17.641 10.43 1 96.31 272 ASN B N 1
ATOM 4382 C CA . ASN B 1 272 ? 12.766 -18.312 9.188 1 96.31 272 ASN B CA 1
ATOM 4383 C C . ASN B 1 272 ? 11.43 -17.781 8.672 1 96.31 272 ASN B C 1
ATOM 4385 O O . ASN B 1 272 ? 10.508 -17.547 9.461 1 96.31 272 ASN B O 1
ATOM 4389 N N . ASN B 1 273 ? 11.391 -17.578 7.336 1 97 273 ASN B N 1
ATOM 4390 C CA . ASN B 1 273 ? 10.141 -17.062 6.801 1 97 273 ASN B CA 1
ATOM 4391 C C . ASN B 1 273 ? 9.68 -17.859 5.582 1 97 273 ASN B C 1
ATOM 4393 O O . ASN B 1 273 ? 8.578 -17.641 5.074 1 97 273 ASN B O 1
ATOM 4397 N N . VAL B 1 274 ? 10.477 -18.891 5.141 1 97.81 274 VAL B N 1
ATOM 4398 C CA . VAL B 1 274 ? 10.062 -19.656 3.967 1 97.81 274 VAL B CA 1
ATOM 4399 C C . VAL B 1 274 ? 10.508 -21.109 4.113 1 97.81 274 VAL B C 1
ATOM 4401 O O . VAL B 1 274 ? 11.477 -21.391 4.816 1 97.81 274 VAL B O 1
ATOM 4404 N N . GLU B 1 275 ? 9.789 -21.938 3.598 1 98.31 275 GLU B N 1
ATOM 4405 C CA . GLU B 1 275 ? 10.195 -23.266 3.186 1 98.31 275 GLU B CA 1
ATOM 4406 C C . GLU B 1 275 ? 10.367 -23.359 1.672 1 98.31 275 GLU B C 1
ATOM 4408 O O . GLU B 1 275 ? 9.398 -23.219 0.926 1 98.31 275 GLU B O 1
ATOM 4413 N N . ILE B 1 276 ? 11.562 -23.562 1.218 1 98.56 276 ILE B N 1
ATOM 4414 C CA . ILE B 1 276 ? 11.883 -23.531 -0.205 1 98.56 276 ILE B CA 1
ATOM 4415 C C . ILE B 1 276 ? 11.836 -24.953 -0.778 1 98.56 276 ILE B C 1
ATOM 4417 O O . ILE B 1 276 ? 12.578 -25.828 -0.339 1 98.56 276 ILE B O 1
ATOM 4421 N N . ILE B 1 277 ? 11 -25.188 -1.745 1 98.69 277 ILE B N 1
ATOM 4422 C CA . ILE B 1 277 ? 10.977 -26.453 -2.447 1 98.69 277 ILE B CA 1
ATOM 4423 C C . ILE B 1 277 ? 12.211 -26.578 -3.334 1 98.69 277 ILE B C 1
ATOM 4425 O O . ILE B 1 277 ? 12.438 -25.75 -4.215 1 98.69 277 ILE B O 1
ATOM 4429 N N . GLN B 1 278 ? 12.93 -27.625 -3.205 1 97.88 278 GLN B N 1
ATOM 4430 C CA . GLN B 1 278 ? 14.195 -27.766 -3.926 1 97.88 278 GLN B CA 1
ATOM 4431 C C . GLN B 1 278 ? 14.109 -28.875 -4.969 1 97.88 278 GLN B C 1
ATOM 4433 O O . GLN B 1 278 ? 14.859 -28.875 -5.941 1 97.88 278 GLN B O 1
ATOM 4438 N N . ASP B 1 279 ? 13.242 -29.844 -4.703 1 98.06 279 ASP B N 1
ATOM 4439 C CA . ASP B 1 279 ? 13.055 -30.984 -5.594 1 98.06 279 ASP B CA 1
ATOM 4440 C C . ASP B 1 279 ? 11.648 -31.547 -5.477 1 98.06 279 ASP B C 1
ATOM 4442 O O . ASP B 1 279 ? 11.008 -31.422 -4.43 1 98.06 279 ASP B O 1
ATOM 4446 N N . VAL B 1 280 ? 11.164 -32.125 -6.578 1 98.44 280 VAL B N 1
ATOM 4447 C CA . VAL B 1 280 ? 9.812 -32.688 -6.59 1 98.44 280 VAL B CA 1
ATOM 4448 C C . VAL B 1 280 ? 9.805 -34 -7.336 1 98.44 280 VAL B C 1
ATOM 4450 O O . VAL B 1 280 ? 10.734 -34.312 -8.086 1 98.44 280 VAL B O 1
ATOM 4453 N N . HIS B 1 281 ? 8.797 -34.812 -7.109 1 98.38 281 HIS B N 1
ATOM 4454 C CA . HIS B 1 281 ? 8.555 -36.031 -7.875 1 98.38 281 HIS B CA 1
ATOM 4455 C C . HIS B 1 281 ? 7.871 -35.75 -9.203 1 98.38 281 HIS B C 1
ATOM 4457 O O . HIS B 1 281 ? 6.641 -35.656 -9.266 1 98.38 281 HIS B O 1
ATOM 4463 N N . VAL B 1 282 ? 8.656 -35.75 -10.258 1 98.06 282 VAL B N 1
ATOM 4464 C CA . VAL B 1 282 ? 8.211 -35.25 -11.555 1 98.06 282 VAL B CA 1
ATOM 4465 C C . VAL B 1 282 ? 7.129 -36.188 -12.109 1 98.06 282 VAL B C 1
ATOM 4467 O O . VAL B 1 282 ? 6.121 -35.719 -12.641 1 98.06 282 VAL B O 1
ATOM 4470 N N . GLU B 1 283 ? 7.316 -37.469 -12.023 1 97.5 283 GLU B N 1
ATOM 4471 C CA . GLU B 1 283 ? 6.336 -38.406 -12.539 1 97.5 283 GLU B CA 1
ATOM 4472 C C . GLU B 1 283 ? 4.996 -38.281 -11.82 1 97.5 283 GLU B C 1
ATOM 4474 O O . GLU B 1 283 ? 3.938 -38.375 -12.445 1 97.5 283 GLU B O 1
ATOM 4479 N N . GLU B 1 284 ? 5.109 -38.094 -10.539 1 97.88 284 GLU B N 1
ATOM 4480 C CA . GLU B 1 284 ? 3.889 -37.906 -9.773 1 97.88 284 GLU B CA 1
ATOM 4481 C C . GLU B 1 284 ? 3.178 -36.625 -10.211 1 97.88 284 GLU B C 1
ATOM 4483 O O . GLU B 1 284 ? 1.946 -36.562 -10.266 1 97.88 284 GLU B O 1
ATOM 4488 N N . PHE B 1 285 ? 3.953 -35.594 -10.43 1 98.44 285 PHE B N 1
ATOM 4489 C CA . PHE B 1 285 ? 3.391 -34.344 -10.93 1 98.44 285 PHE B CA 1
ATOM 4490 C C . PHE B 1 285 ? 2.646 -34.594 -12.242 1 98.44 285 PHE B C 1
ATOM 4492 O O . PHE B 1 285 ? 1.513 -34.125 -12.398 1 98.44 285 PHE B O 1
ATOM 4499 N N . GLN B 1 286 ? 3.291 -35.25 -13.195 1 98.38 286 GLN B N 1
ATOM 4500 C CA . GLN B 1 286 ? 2.672 -35.562 -14.477 1 98.38 286 GLN B CA 1
ATOM 4501 C C . GLN B 1 286 ? 1.372 -36.312 -14.297 1 98.38 286 GLN B C 1
ATOM 4503 O O . GLN B 1 286 ? 0.38 -36.062 -14.977 1 98.38 286 GLN B O 1
ATOM 4508 N N . LYS B 1 287 ? 1.391 -37.281 -13.375 1 98 287 LYS B N 1
ATOM 4509 C CA . LYS B 1 287 ? 0.197 -38.062 -13.102 1 98 287 LYS B CA 1
ATOM 4510 C C . LYS B 1 287 ? -0.936 -37.188 -12.578 1 98 287 LYS B C 1
ATOM 4512 O O . LYS B 1 287 ? -2.098 -37.375 -12.945 1 98 287 LYS B O 1
ATOM 4517 N N . ILE B 1 288 ? -0.62 -36.281 -11.703 1 97.88 288 ILE B N 1
ATOM 4518 C CA . ILE B 1 288 ? -1.603 -35.375 -11.141 1 97.88 288 ILE B CA 1
ATOM 4519 C C . ILE B 1 288 ? -2.248 -34.531 -12.25 1 97.88 288 ILE B C 1
ATOM 4521 O O . ILE B 1 288 ? -3.471 -34.406 -12.289 1 97.88 288 ILE B O 1
ATOM 4525 N N . LEU B 1 289 ? -1.428 -34.031 -13.172 1 98.5 289 LEU B N 1
ATOM 4526 C CA . LEU B 1 289 ? -1.948 -33.25 -14.289 1 98.5 289 LEU B CA 1
ATOM 4527 C C . LEU B 1 289 ? -2.904 -34.062 -15.133 1 98.5 289 LEU B C 1
ATOM 4529 O O . LEU B 1 289 ? -4.012 -33.625 -15.453 1 98.5 289 LEU B O 1
ATOM 4533 N N . VAL B 1 290 ? -2.422 -35.312 -15.461 1 98.25 290 VAL B N 1
ATOM 4534 C CA . VAL B 1 290 ? -3.229 -36.156 -16.312 1 98.25 290 VAL B CA 1
ATOM 4535 C C . VAL B 1 290 ? -4.535 -36.5 -15.602 1 98.25 290 VAL B C 1
ATOM 4537 O O . VAL B 1 290 ? -5.609 -36.469 -16.203 1 98.25 290 VAL B O 1
ATOM 4540 N N . THR B 1 291 ? -4.473 -36.812 -14.367 1 97.31 291 THR B N 1
ATOM 4541 C CA . THR B 1 291 ? -5.629 -37.219 -13.586 1 97.31 291 THR B CA 1
ATOM 4542 C C . THR B 1 291 ? -6.668 -36.125 -13.516 1 97.31 291 THR B C 1
ATOM 4544 O O . THR B 1 291 ? -7.844 -36.344 -13.812 1 97.31 291 THR B O 1
ATOM 4547 N N . TYR B 1 292 ? -6.27 -34.906 -13.227 1 97.25 292 TYR B N 1
ATOM 4548 C CA . TYR B 1 292 ? -7.238 -33.875 -12.875 1 97.25 292 TYR B CA 1
ATOM 4549 C C . TYR B 1 292 ? -7.617 -33.031 -14.086 1 97.25 292 TYR B C 1
ATOM 4551 O O . TYR B 1 292 ? -8.633 -32.312 -14.078 1 97.25 292 TYR B O 1
ATOM 4559 N N . LEU B 1 293 ? -6.801 -33.062 -15.18 1 97.81 293 LEU B N 1
ATOM 4560 C CA . LEU B 1 293 ? -7.141 -32.25 -16.344 1 97.81 293 LEU B CA 1
ATOM 4561 C C . LEU B 1 293 ? -7.77 -33.094 -17.438 1 97.81 293 LEU B C 1
ATOM 4563 O O . LEU B 1 293 ? -8.133 -32.594 -18.5 1 97.81 293 LEU B O 1
ATOM 4567 N N . SER B 1 294 ? -7.887 -34.438 -17.25 1 95.75 294 SER B N 1
ATOM 4568 C CA . SER B 1 294 ? -8.523 -35.344 -18.203 1 95.75 294 SER B CA 1
ATOM 4569 C C . SER B 1 294 ? -10.047 -35.281 -18.094 1 95.75 294 SER B C 1
ATOM 4571 O O . SER B 1 294 ? -10.727 -36.312 -18.109 1 95.75 294 SER B O 1
#

pLDDT: mean 96.73, std 2.66, range [76.75, 98.94]

Foldseek 3Di:
DLVLLLLLCVVVVLDPDDQQAAEFEDALAFQVLRQVVVLLSCVLSVNAPHAYEYAYRAAPPDGDDHPQQLHHSLFQPDDDPDDRRHDYDHVDHLLVVLQVVLVVQFLHAEEEAEAALRSVLSNCVVPLCSLNRHNEYQYEAAADPQPADVDGRAHRNLLRYLPSVQSRQVSQFPGAHEYEYQVQLVVLFAFPCCLCCPLLVDPFSLSVSNCSRRVNHDDDGGDRPRSNLSSVCVSPVLQQPDKDWFGKHGDCDDPCHSHIDTPPVCPVVGGTHYIYRRYGDSVVSVVSSNVRRD/DLVLLLLLCVVVVLDPDDQQAAEFEDALAFQVLRQVVVLLSCVLSVNAPHAYEYAYRAAPPDGDDHPCQLHHSLFQPDDDDDDRRHDYDHVDHLLVVLQVVLVVQFLHAEEEAEAALRSVLSNCVVPLCSLNRHNEYQYEAAADPQPADVDGRAHRRLLRYLPSVQSRQVSQFPGAHEYEYQVQLVVLFAFPCCLCCPLLVDPFSLSVSNCSRRVNHDDDGGDRPRSNLSSVCVSPVLQQPDKDWFGKHGDCDDPCHSHIDTPPVCPVVGGTHYIYRRYGDSVVSVVSSNVRRD

InterPro domains:
  IPR001910 Inosine/uridine-preferring nucleoside hydrolase domain [PF01156] (1-286)
  IPR036452 Ribonucleoside hydrolase-like [G3DSA:3.90.245.10] (1-294)
  IPR036452 Ribonucleoside hydrolase-like [SSF53590] (1-293)
  IPR052775 Inosine-uridine nucleoside hydrolase [PTHR46190] (2-291)

Nearest PDB structures (foldseek):
  3t8j-assembly1_A  TM=8.859E-01  e=4.889E-24  Saccharolobus solfataricus P2
  6zk5-assembly1_B  TM=9.032E-01  e=1.706E-20  Zea mays
  6zk1-assembly2_C  TM=8.842E-01  e=7.068E-20  Zea mays
  4kpo-assembly1_B  TM=8.967E-01  e=4.513E-19  Zea mays
  6ba0-assembly1_B  TM=8.084E-01  e=4.370E-17  Gardnerella vaginalis 315-A